Protein AF-A0A0B3AJZ5-F1 (afdb_monomer_lite)

pLDDT: mean 90.97, std 8.74, range [37.34, 98.81]

Structure (mmCIF, N/CA/C/O backbone):
data_AF-A0A0B3AJZ5-F1
#
_entry.id   AF-A0A0B3AJZ5-F1
#
loop_
_atom_site.group_PDB
_atom_site.id
_atom_site.type_symbol
_atom_site.label_atom_id
_atom_site.label_alt_id
_atom_site.label_comp_id
_atom_site.label_asym_id
_atom_site.label_entity_id
_atom_site.label_seq_id
_atom_site.pdbx_PDB_ins_code
_atom_site.Cartn_x
_atom_site.Cartn_y
_atom_site.Cartn_z
_atom_site.occupancy
_atom_site.B_iso_or_equiv
_atom_site.auth_seq_id
_atom_site.auth_comp_id
_atom_site.auth_asym_id
_atom_site.auth_atom_id
_atom_site.pdbx_PDB_model_num
ATOM 1 N N . MET A 1 1 ? -1.367 14.221 42.185 1.00 58.12 1 MET A N 1
ATOM 2 C CA . MET A 1 1 ? -2.216 14.299 40.977 1.00 58.12 1 MET A CA 1
ATOM 3 C C . MET A 1 1 ? -3.328 15.286 41.254 1.00 58.12 1 MET A C 1
ATOM 5 O O . MET A 1 1 ? -3.878 15.236 42.349 1.00 58.12 1 MET A O 1
ATOM 9 N N . ASP A 1 2 ? -3.607 16.204 40.330 1.00 80.56 2 ASP A N 1
ATOM 10 C CA . ASP A 1 2 ? -4.730 17.128 40.497 1.00 80.56 2 ASP A CA 1
ATOM 11 C C . ASP A 1 2 ? -6.086 16.399 40.371 1.00 80.56 2 ASP A C 1
ATOM 13 O O . ASP A 1 2 ? -6.173 15.244 39.937 1.00 80.56 2 ASP A O 1
ATOM 17 N N . ARG A 1 3 ? -7.156 17.079 40.793 1.00 77.81 3 ARG A N 1
ATOM 18 C CA . ARG A 1 3 ? -8.522 16.536 40.831 1.00 77.81 3 ARG A CA 1
ATOM 19 C C . ARG A 1 3 ? -9.069 16.193 39.437 1.00 77.81 3 ARG A C 1
ATOM 21 O O . ARG A 1 3 ? -9.861 15.261 39.324 1.00 77.81 3 ARG A O 1
ATOM 28 N N . THR A 1 4 ? -8.643 16.911 38.400 1.00 80.56 4 THR A N 1
ATOM 29 C CA . THR A 1 4 ? -9.061 16.708 37.004 1.00 80.56 4 THR A CA 1
ATOM 30 C C . THR A 1 4 ? -8.453 15.427 36.438 1.00 80.56 4 THR A C 1
ATOM 32 O O . THR A 1 4 ? -9.156 14.602 35.858 1.00 80.56 4 THR A O 1
ATOM 35 N N . THR A 1 5 ? -7.166 15.205 36.692 1.00 83.38 5 THR A N 1
ATOM 36 C CA . THR A 1 5 ? -6.412 14.019 36.275 1.00 83.38 5 THR A CA 1
ATOM 37 C C . THR A 1 5 ? -7.018 12.745 36.862 1.00 83.38 5 THR A C 1
ATOM 39 O O . THR A 1 5 ? -7.265 11.785 36.135 1.00 83.38 5 THR A O 1
ATOM 42 N N . LEU A 1 6 ? -7.329 12.752 38.163 1.00 83.94 6 LEU A N 1
ATOM 43 C CA . LEU A 1 6 ? -7.975 11.619 38.839 1.00 83.94 6 LEU A CA 1
ATOM 44 C C . LEU A 1 6 ? -9.352 11.295 38.248 1.00 83.94 6 LEU A C 1
ATOM 46 O O . LEU A 1 6 ? -9.753 10.134 38.183 1.00 83.94 6 LEU A O 1
ATOM 50 N N . LEU A 1 7 ? -10.087 12.313 37.802 1.00 81.25 7 LEU A N 1
ATOM 51 C CA . LEU A 1 7 ? -11.406 12.107 37.227 1.00 81.25 7 LEU A CA 1
ATOM 52 C C . LEU A 1 7 ? -11.349 11.582 35.788 1.00 81.25 7 LEU A C 1
ATOM 54 O O . LEU A 1 7 ? -12.118 10.691 35.438 1.00 81.25 7 LEU A O 1
ATOM 58 N N . ILE A 1 8 ? -10.415 12.077 34.977 1.00 87.31 8 ILE A N 1
ATOM 59 C CA . ILE A 1 8 ? -10.139 11.542 33.635 1.00 87.31 8 ILE A CA 1
ATOM 60 C C . ILE A 1 8 ? -9.726 10.070 33.735 1.00 87.31 8 ILE A C 1
ATOM 62 O O . ILE A 1 8 ? -10.253 9.232 33.007 1.00 87.31 8 ILE A O 1
ATOM 66 N N . GLN A 1 9 ? -8.864 9.729 34.698 1.00 88.12 9 GLN A N 1
ATOM 67 C CA . GLN A 1 9 ? -8.508 8.338 34.993 1.00 88.12 9 GLN A CA 1
ATOM 68 C C . GLN A 1 9 ? -9.718 7.506 35.430 1.00 88.12 9 GLN A C 1
ATOM 70 O O . GLN A 1 9 ? -9.833 6.346 35.038 1.00 88.12 9 GLN A O 1
ATOM 75 N N . SER A 1 10 ? -10.640 8.082 36.207 1.00 90.62 10 SER A N 1
ATOM 76 C CA . SER A 1 10 ? -11.884 7.409 36.596 1.00 90.62 10 SER A CA 1
ATOM 77 C C . SER A 1 10 ? -12.779 7.107 35.391 1.00 90.62 10 SER A C 1
ATOM 79 O O . SER A 1 10 ? -13.297 5.996 35.310 1.00 90.62 10 SER A O 1
ATOM 81 N N . ILE A 1 11 ? -12.934 8.046 34.450 1.00 91.50 11 ILE A N 1
ATOM 82 C CA . ILE A 1 11 ? -13.690 7.840 33.201 1.00 91.50 11 ILE A CA 1
ATOM 83 C C . ILE A 1 11 ? -13.029 6.735 32.364 1.00 91.50 11 ILE A C 1
ATOM 85 O O . ILE A 1 11 ? -13.684 5.759 32.001 1.00 91.50 11 ILE A O 1
ATOM 89 N N . ALA A 1 12 ? -1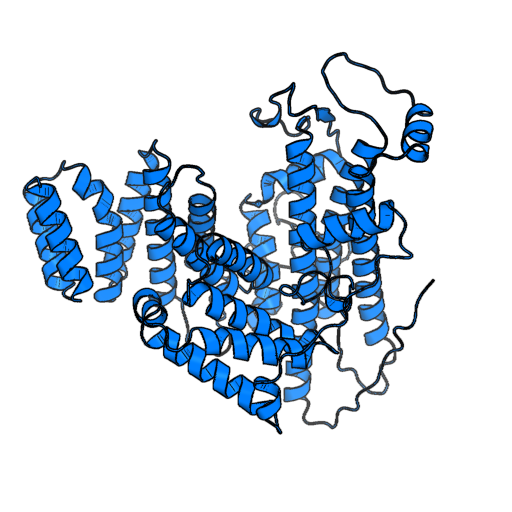1.715 6.830 32.140 1.00 89.31 12 ALA A N 1
ATOM 90 C CA . ALA A 1 12 ? -10.954 5.831 31.390 1.00 89.31 12 ALA A CA 1
ATOM 91 C C . ALA A 1 12 ? -11.025 4.429 32.027 1.00 89.31 12 ALA A C 1
ATOM 93 O O . ALA A 1 12 ? -11.149 3.426 31.327 1.00 89.31 12 ALA A O 1
ATOM 94 N N . SER A 1 13 ? -11.005 4.346 33.361 1.00 91.75 13 SER A N 1
ATOM 95 C CA . SER A 1 13 ? -11.118 3.073 34.085 1.00 91.75 13 SER A CA 1
ATOM 96 C C . SER A 1 13 ? -12.487 2.418 33.895 1.00 91.75 13 SER A C 1
ATOM 98 O O . SER A 1 13 ? -12.556 1.202 33.733 1.00 91.75 13 SER A O 1
ATOM 100 N N . LEU A 1 14 ? -13.570 3.206 33.872 1.00 93.06 14 LEU A N 1
ATOM 101 C CA . LEU A 1 14 ? -14.917 2.697 33.588 1.00 93.06 14 LEU A CA 1
ATOM 102 C C . LEU A 1 14 ? -15.024 2.165 32.155 1.00 93.06 14 LEU A C 1
ATOM 104 O O . LEU A 1 14 ? -15.589 1.094 31.951 1.00 93.06 14 LEU A O 1
ATOM 108 N N . ILE A 1 15 ? -14.435 2.866 31.180 1.00 90.69 15 ILE A N 1
ATOM 109 C CA . ILE A 1 15 ? -14.367 2.412 29.780 1.00 90.69 15 ILE A CA 1
ATOM 110 C C . ILE A 1 15 ? -13.620 1.079 29.693 1.00 90.69 15 ILE A C 1
ATOM 112 O O . ILE A 1 15 ? -14.145 0.119 29.135 1.00 90.69 15 ILE A O 1
ATOM 116 N N . LYS A 1 16 ? -12.440 0.980 30.319 1.00 88.06 16 LYS A N 1
ATOM 117 C CA . LYS A 1 16 ? -11.646 -0.258 30.348 1.00 88.06 16 LYS A CA 1
ATOM 118 C C . LYS A 1 16 ? -12.386 -1.421 31.021 1.00 88.06 16 LYS A C 1
ATOM 120 O O . LYS A 1 16 ? -12.197 -2.570 30.637 1.00 88.06 16 LYS A O 1
ATOM 125 N N . ALA A 1 17 ? -13.236 -1.131 32.005 1.00 90.38 17 ALA A N 1
ATOM 126 C CA . ALA A 1 17 ? -14.089 -2.118 32.665 1.00 90.38 17 ALA A CA 1
ATOM 127 C C . ALA A 1 17 ? -15.357 -2.484 31.863 1.00 90.38 17 ALA A C 1
ATOM 129 O O . ALA A 1 17 ? -16.121 -3.343 32.301 1.00 90.38 17 ALA A O 1
ATOM 130 N N . GLY A 1 18 ? -15.607 -1.842 30.717 1.00 91.00 18 GLY A N 1
ATOM 131 C CA . GLY A 1 18 ? -16.813 -2.038 29.909 1.00 91.00 18 GLY A CA 1
ATOM 132 C C . GLY A 1 18 ? -18.071 -1.363 30.472 1.00 91.00 18 GLY A C 1
ATOM 133 O O . GLY A 1 18 ? -19.177 -1.617 29.993 1.00 91.00 18 GLY A O 1
ATOM 134 N N . ASP A 1 19 ? -17.939 -0.490 31.475 1.00 95.25 19 ASP A N 1
ATOM 135 C CA . ASP A 1 19 ? -19.056 0.235 32.089 1.00 95.25 19 ASP A CA 1
ATOM 136 C C . ASP A 1 19 ? -19.314 1.577 31.384 1.00 95.25 19 ASP A C 1
ATOM 138 O O . ASP A 1 19 ? -19.168 2.680 31.927 1.00 95.25 19 ASP A O 1
ATOM 142 N N . PHE A 1 20 ? -19.699 1.477 30.113 1.00 95.94 20 PHE A N 1
ATOM 143 C CA . PHE A 1 20 ? -19.867 2.630 29.229 1.00 95.94 20 PHE A CA 1
ATOM 144 C C . PHE A 1 20 ? -21.009 3.563 29.662 1.00 95.94 20 PHE A C 1
ATOM 146 O O . PHE A 1 20 ? -20.922 4.777 29.475 1.00 95.94 20 PHE A O 1
ATOM 153 N N . LYS A 1 21 ? -22.072 3.027 30.283 1.00 95.31 21 LYS A N 1
ATOM 154 C CA . LYS A 1 21 ? -23.214 3.832 30.755 1.00 95.31 21 LYS A CA 1
ATOM 155 C C . LYS A 1 21 ? -22.814 4.747 31.907 1.00 95.31 21 LYS A C 1
ATOM 157 O O . LYS A 1 21 ? -23.133 5.938 31.875 1.00 95.31 21 LYS A O 1
ATOM 162 N N . ASN A 1 22 ? -22.117 4.212 32.912 1.00 94.75 22 ASN A N 1
ATOM 163 C CA . ASN A 1 22 ? -21.658 5.031 34.030 1.00 94.75 22 ASN A CA 1
ATOM 164 C C . ASN A 1 22 ? -20.534 5.973 33.603 1.00 94.75 22 ASN A C 1
ATOM 166 O O . ASN A 1 22 ? -20.507 7.110 34.072 1.00 94.75 22 ASN A O 1
ATOM 170 N N . SER A 1 23 ? -19.673 5.556 32.669 1.00 94.44 23 SER A N 1
ATOM 171 C CA . SER A 1 23 ? -18.669 6.441 32.074 1.00 94.44 23 SER A CA 1
ATOM 172 C C . SER A 1 23 ? -19.311 7.672 31.418 1.00 94.44 23 SER A C 1
ATOM 174 O O . SER A 1 23 ? -18.975 8.806 31.764 1.00 94.44 23 SER A O 1
ATOM 176 N N . LEU A 1 24 ? -20.331 7.471 30.573 1.00 94.44 24 LEU A N 1
ATOM 177 C CA . LEU A 1 24 ? -21.049 8.565 29.911 1.00 94.44 24 LEU A CA 1
ATOM 178 C C . LEU A 1 24 ? -21.749 9.494 30.909 1.00 94.44 24 LEU A C 1
ATOM 180 O O . LEU A 1 24 ? -21.681 10.718 30.783 1.00 94.44 24 LEU A O 1
ATOM 184 N N . LYS A 1 25 ? -22.397 8.921 31.932 1.00 94.19 25 LYS A N 1
ATOM 185 C CA . LYS A 1 25 ? -23.009 9.702 33.014 1.00 94.19 25 LYS A CA 1
ATOM 186 C C . LYS A 1 25 ? -21.962 10.568 33.717 1.00 94.19 25 LYS A C 1
ATOM 188 O O . LYS A 1 25 ? -22.193 11.755 33.941 1.00 94.19 25 LYS A O 1
ATOM 193 N N . ARG A 1 26 ? -20.798 9.990 34.024 1.00 92.25 26 ARG A N 1
ATOM 194 C CA . ARG A 1 26 ? -19.708 10.675 34.720 1.00 92.25 26 ARG A CA 1
ATOM 195 C C . ARG A 1 26 ? -19.107 11.807 33.891 1.00 92.25 26 ARG A C 1
ATOM 197 O O . ARG A 1 26 ? -18.805 12.860 34.448 1.00 92.25 26 ARG A O 1
ATOM 204 N N . MET A 1 27 ? -18.983 11.615 32.579 1.00 93.31 27 MET A N 1
ATOM 205 C CA . MET A 1 27 ? -18.588 12.674 31.648 1.00 93.31 27 MET A CA 1
ATOM 206 C C . MET A 1 27 ? -19.567 13.852 31.686 1.00 93.31 27 MET A C 1
ATOM 208 O O . MET A 1 27 ? -19.140 14.993 31.843 1.00 93.31 27 MET A O 1
ATOM 212 N N . GLY A 1 28 ? -20.876 13.579 31.624 1.00 90.50 28 GLY A N 1
ATOM 213 C CA . GLY A 1 28 ? -21.908 14.618 31.698 1.00 90.50 28 GLY A CA 1
ATOM 214 C C . GLY A 1 28 ? -21.883 15.402 33.016 1.00 90.50 28 GLY A C 1
ATOM 215 O O . GLY A 1 28 ? -21.915 16.631 33.001 1.00 90.50 28 GLY A O 1
ATOM 216 N N . GLU A 1 29 ? -21.759 14.707 34.153 1.00 90.62 29 GLU A N 1
ATOM 217 C CA . GLU A 1 29 ? -21.602 15.338 35.475 1.00 90.62 29 GLU A CA 1
ATOM 218 C C . GLU A 1 29 ? -20.356 16.230 35.541 1.00 90.62 29 GLU A C 1
ATOM 220 O O . GLU A 1 29 ? -20.377 17.299 36.154 1.00 90.62 29 GLU A O 1
ATOM 225 N N . PHE A 1 30 ? -19.251 15.804 34.927 1.00 88.50 30 PHE A N 1
ATOM 226 C CA . PHE A 1 30 ? -18.025 16.587 34.938 1.00 88.50 30 PHE A CA 1
ATOM 227 C C . PHE A 1 30 ? -18.132 17.851 34.092 1.00 88.50 30 PHE A C 1
ATOM 229 O O . PHE A 1 30 ? -17.757 18.928 34.557 1.00 88.50 30 PHE A O 1
ATOM 236 N N . GLU A 1 31 ? -18.658 17.715 32.878 1.00 89.25 31 GLU A N 1
ATOM 237 C CA . GLU A 1 31 ? -18.786 18.807 31.919 1.00 89.25 31 GLU A CA 1
ATOM 238 C C . GLU A 1 31 ? -19.713 19.912 32.429 1.00 89.25 31 GLU A C 1
ATOM 240 O O . GLU A 1 31 ? -19.399 21.089 32.274 1.00 89.25 31 GLU A O 1
ATOM 245 N N . GLN A 1 32 ? -20.799 19.552 33.123 1.00 88.31 32 GLN A N 1
ATOM 246 C CA . GLN A 1 32 ? -21.683 20.525 33.774 1.00 88.31 32 GLN A CA 1
ATOM 247 C C . GLN A 1 32 ? -20.964 21.361 34.839 1.00 88.31 32 GLN A C 1
ATOM 249 O O . GLN A 1 32 ? -21.239 22.549 34.981 1.00 88.31 32 GLN A O 1
ATOM 254 N N . ASN A 1 33 ? -20.043 20.748 35.584 1.00 86.62 33 ASN A N 1
ATOM 255 C CA . ASN A 1 33 ? -19.319 21.417 36.662 1.00 86.62 33 ASN A CA 1
ATOM 256 C C . ASN A 1 33 ? -18.058 22.151 36.173 1.00 86.62 33 ASN A C 1
ATOM 258 O O . ASN A 1 33 ? -17.571 23.038 36.870 1.00 86.62 33 ASN A O 1
ATOM 262 N N . ASN A 1 34 ? -17.506 21.775 35.012 1.00 85.44 34 ASN A N 1
ATOM 263 C CA . ASN A 1 34 ? -16.215 22.263 34.514 1.00 85.44 34 ASN A CA 1
ATOM 264 C C . ASN A 1 34 ? -16.225 22.434 32.977 1.00 85.44 34 ASN A C 1
ATOM 266 O O . ASN A 1 34 ? -15.434 21.793 32.277 1.00 85.44 34 ASN A O 1
ATOM 270 N N . PRO A 1 35 ? -17.095 23.295 32.418 1.00 79.62 35 PRO A N 1
ATOM 271 C CA . PRO A 1 35 ? -17.320 23.376 30.972 1.00 79.62 35 PRO A CA 1
ATOM 272 C C . PRO A 1 35 ? -16.101 23.855 30.173 1.00 79.62 35 PRO A C 1
ATOM 274 O O . PRO A 1 35 ? -16.052 23.649 28.963 1.00 79.62 35 PRO A O 1
ATOM 277 N N . ASP A 1 36 ? -15.106 24.468 30.823 1.00 83.50 36 ASP A N 1
ATOM 278 C CA . ASP A 1 36 ? -13.903 25.017 30.187 1.00 83.50 36 ASP A CA 1
ATOM 279 C C . ASP A 1 36 ? -12.606 24.272 30.501 1.00 83.50 36 ASP A C 1
ATOM 281 O O . ASP A 1 36 ? -11.524 24.714 30.105 1.00 83.50 36 ASP A O 1
ATOM 285 N N . GLU A 1 37 ? -12.705 23.104 31.137 1.00 87.75 37 GLU A N 1
ATOM 286 C CA . GLU A 1 37 ? -11.531 22.326 31.510 1.00 87.75 37 GLU A CA 1
ATOM 287 C C . GLU A 1 37 ? -10.792 21.785 30.277 1.00 87.75 37 GLU A C 1
ATOM 289 O O . GLU A 1 37 ? -11.284 20.922 29.541 1.00 87.75 37 GLU A O 1
ATOM 294 N N . ARG A 1 38 ? -9.577 22.296 30.051 1.00 85.88 38 ARG A N 1
ATOM 295 C CA . ARG A 1 38 ? -8.808 22.050 28.821 1.00 85.88 38 ARG A CA 1
ATOM 296 C C . ARG A 1 38 ? -8.415 20.588 28.667 1.00 85.88 38 ARG A C 1
ATOM 298 O O . ARG A 1 38 ? -8.535 20.045 27.571 1.00 85.88 38 ARG A O 1
ATOM 305 N N . LEU A 1 39 ? -7.976 19.956 29.756 1.00 85.31 39 LEU A N 1
ATOM 306 C CA . LEU A 1 39 ? -7.521 18.568 29.723 1.00 85.31 39 LEU A CA 1
ATOM 307 C C . LEU A 1 39 ? -8.676 17.614 29.391 1.00 85.31 39 LEU A C 1
ATOM 309 O O . LEU A 1 39 ? -8.515 16.688 28.604 1.00 85.31 39 LEU A O 1
ATOM 313 N N . TYR A 1 40 ? -9.870 17.878 29.921 1.00 87.38 40 TYR A N 1
ATOM 314 C CA . TYR A 1 40 ? -11.059 17.100 29.581 1.00 87.38 40 TYR A CA 1
ATOM 315 C C . TYR A 1 40 ? -11.503 17.319 28.137 1.00 87.38 40 TYR A C 1
ATOM 317 O O . TYR A 1 40 ? -11.752 16.339 27.442 1.00 87.38 40 TYR A O 1
ATOM 325 N N . LYS A 1 41 ? -11.546 18.570 27.651 1.00 86.88 41 LYS A N 1
ATOM 326 C CA . LYS A 1 41 ? -11.869 18.856 26.239 1.00 86.88 41 LYS A CA 1
ATOM 327 C C . LYS A 1 41 ? -10.936 18.123 25.273 1.00 86.88 41 LYS A C 1
ATOM 329 O O . LYS A 1 41 ? -11.387 17.723 24.207 1.00 86.88 41 LYS A O 1
ATOM 334 N N . PHE A 1 42 ? -9.675 17.929 25.660 1.00 87.88 42 PHE A N 1
ATOM 335 C CA . PHE A 1 42 ? -8.700 17.170 24.883 1.00 87.88 42 PHE A CA 1
ATOM 336 C C . PHE A 1 42 ? -9.029 15.667 24.805 1.00 87.88 42 PHE A C 1
ATOM 338 O O . PHE A 1 42 ? -9.048 15.132 23.705 1.00 87.88 42 PHE A O 1
ATOM 345 N N . TYR A 1 43 ? -9.350 14.996 25.921 1.00 90.69 43 TYR A N 1
ATOM 346 C CA . TYR A 1 43 ? -9.650 13.547 25.933 1.00 90.69 43 TYR A CA 1
ATOM 347 C C . TYR A 1 43 ? -11.103 13.185 25.590 1.00 90.69 43 TYR A C 1
ATOM 349 O O . TYR A 1 43 ? -11.398 12.042 25.236 1.00 90.69 43 TYR A O 1
ATOM 357 N N . LYS A 1 44 ? -12.027 14.147 25.692 1.00 93.12 44 LYS A N 1
ATOM 358 C CA . LYS A 1 44 ? -13.462 13.955 25.442 1.00 93.12 44 LYS A CA 1
ATOM 359 C C . LYS A 1 44 ? -13.767 13.242 24.114 1.00 93.12 44 LYS A C 1
ATOM 361 O O . LYS A 1 44 ? -14.619 12.356 24.150 1.00 93.12 44 LYS A O 1
ATOM 366 N N . PRO A 1 45 ? -13.127 13.570 22.971 1.00 95.81 45 PRO A N 1
ATOM 367 C CA . PRO A 1 45 ? -13.435 12.908 21.709 1.00 95.81 45 PRO A CA 1
ATOM 368 C C . PRO A 1 45 ? -13.175 11.400 21.747 1.00 95.81 45 PRO A C 1
ATOM 370 O O . PRO A 1 45 ? -14.059 10.631 21.382 1.00 95.81 45 PRO A O 1
ATOM 373 N N . GLY A 1 46 ? -12.013 10.977 22.261 1.00 94.62 46 GLY A N 1
ATOM 374 C CA . GLY A 1 46 ? -11.674 9.559 22.405 1.00 94.62 46 GLY A CA 1
ATOM 375 C C . GLY A 1 46 ? -12.651 8.824 23.320 1.00 94.62 46 GLY A C 1
ATOM 376 O O . GLY A 1 46 ? -13.183 7.786 22.944 1.00 94.62 46 GLY A O 1
ATOM 377 N N . PHE A 1 47 ? -12.992 9.415 24.471 1.00 95.81 47 PHE A N 1
ATOM 378 C CA . PHE A 1 47 ? -13.968 8.813 25.384 1.00 95.81 47 PHE A CA 1
ATOM 379 C C . PHE A 1 47 ? -15.353 8.647 24.763 1.00 95.81 47 PHE A C 1
ATOM 381 O O . PHE A 1 47 ? -15.980 7.608 24.953 1.00 95.81 47 PHE A O 1
ATOM 388 N N . LEU A 1 48 ? -15.844 9.649 24.027 1.00 97.19 48 LEU A N 1
ATOM 389 C CA . LEU A 1 48 ? -17.128 9.539 23.336 1.00 97.19 48 LEU A CA 1
ATOM 390 C C . LEU A 1 48 ? -17.100 8.414 22.300 1.00 97.19 48 LEU A C 1
ATOM 392 O O . LEU A 1 48 ? -18.051 7.642 22.238 1.00 97.19 48 LEU A O 1
ATOM 396 N N . ILE A 1 49 ? -16.018 8.281 21.535 1.00 97.12 49 ILE A N 1
ATOM 397 C CA . ILE A 1 49 ? -15.881 7.221 20.531 1.00 97.12 49 ILE A CA 1
ATOM 398 C C . ILE A 1 49 ? -15.888 5.842 21.201 1.00 97.12 49 ILE A C 1
ATOM 400 O O . ILE A 1 49 ? -16.759 5.033 20.884 1.00 97.12 49 ILE A O 1
ATOM 404 N N . ASP A 1 50 ? -15.040 5.617 22.210 1.00 95.06 50 ASP A N 1
ATOM 405 C CA . ASP A 1 50 ? -14.963 4.336 22.929 1.00 95.06 50 ASP A CA 1
ATOM 406 C C . ASP A 1 50 ? -16.309 3.952 23.577 1.00 95.06 50 ASP A C 1
ATOM 408 O O . ASP A 1 50 ? -16.770 2.809 23.497 1.00 95.06 50 ASP A O 1
ATOM 412 N N . ILE A 1 51 ? -16.987 4.922 24.203 1.00 96.38 51 ILE A N 1
ATOM 413 C CA . ILE A 1 51 ? -18.323 4.732 24.787 1.00 96.38 51 ILE A CA 1
ATOM 414 C C . ILE A 1 51 ? -19.358 4.449 23.699 1.00 96.38 51 ILE A C 1
ATOM 416 O O . ILE A 1 51 ? -20.233 3.603 23.884 1.00 96.38 51 ILE A O 1
ATOM 420 N N . GLY A 1 52 ? -19.289 5.170 22.582 1.00 96.88 52 GLY A N 1
ATOM 421 C CA . GLY A 1 52 ? -20.186 5.017 21.448 1.00 96.88 52 GLY A CA 1
ATOM 422 C C . GLY A 1 52 ? -20.112 3.614 20.859 1.00 96.88 52 GLY A C 1
ATOM 423 O O . GLY A 1 52 ? -21.157 2.993 20.668 1.00 96.88 52 GLY A O 1
ATOM 424 N N . VAL A 1 53 ? -18.905 3.074 20.683 1.00 93.94 53 VAL A N 1
ATOM 425 C CA . VAL A 1 53 ? -18.671 1.677 20.285 1.00 93.94 53 VAL A CA 1
ATOM 426 C C . VAL A 1 53 ? -19.262 0.713 21.305 1.00 93.94 53 VAL A C 1
ATOM 428 O O . VAL A 1 53 ? -20.080 -0.142 20.957 1.00 93.94 53 VAL A O 1
ATOM 431 N N . GLY A 1 54 ? -18.906 0.881 22.581 1.00 93.19 54 GLY A N 1
ATOM 432 C CA . GLY A 1 54 ? -19.360 0.008 23.661 1.00 93.19 54 GLY A CA 1
ATOM 433 C C . GLY A 1 54 ? -20.883 -0.035 23.825 1.00 93.19 54 GLY A C 1
ATOM 434 O O . GLY A 1 54 ? -21.458 -1.081 24.133 1.00 93.19 54 GLY A O 1
ATOM 435 N N . LEU A 1 55 ? -21.559 1.088 23.568 1.00 96.19 55 LEU A N 1
ATOM 436 C CA . LEU A 1 55 ? -23.019 1.209 23.589 1.00 96.19 55 LEU A CA 1
ATOM 437 C C . LEU A 1 55 ? -23.682 0.955 22.228 1.00 96.19 55 LEU A C 1
ATOM 439 O O . LEU A 1 55 ? -24.911 1.008 22.155 1.00 96.19 55 LEU A O 1
ATOM 443 N N . LYS A 1 56 ? -22.906 0.692 21.168 1.00 95.69 56 LYS A N 1
ATOM 444 C CA . LYS A 1 56 ? -23.375 0.575 19.775 1.00 95.69 56 LYS A CA 1
ATOM 445 C C . LYS A 1 56 ? -24.227 1.771 19.330 1.00 95.69 56 LYS A C 1
ATOM 447 O O . LYS A 1 56 ? -25.282 1.613 18.719 1.00 95.69 56 LYS A O 1
ATOM 452 N N . SER A 1 57 ? -23.791 2.976 19.685 1.00 97.25 57 SER A N 1
ATOM 453 C CA . SER A 1 57 ? -24.512 4.223 19.447 1.00 97.25 57 SER A CA 1
ATOM 454 C C . SER A 1 57 ? -23.816 5.074 18.391 1.00 97.25 57 SER A C 1
ATOM 456 O O . SER A 1 57 ? -22.883 5.818 18.694 1.00 97.25 57 SER A O 1
ATOM 458 N N . GLU A 1 58 ? -24.339 5.029 17.164 1.00 97.31 58 GLU A N 1
ATOM 459 C CA . GLU A 1 58 ? -23.876 5.856 16.040 1.00 97.31 58 GLU A CA 1
ATOM 460 C C . GLU A 1 58 ? -23.842 7.349 16.398 1.00 97.31 58 GLU A C 1
ATOM 462 O O . GLU A 1 58 ? -22.899 8.061 16.058 1.00 97.31 58 GLU A O 1
ATOM 467 N N . LYS A 1 59 ? -24.852 7.824 17.139 1.00 97.75 59 LYS A N 1
ATOM 468 C CA . LYS A 1 59 ? -24.941 9.222 17.570 1.00 97.75 59 LYS A CA 1
ATOM 469 C C . LYS A 1 59 ? -23.753 9.626 18.446 1.00 97.75 59 LYS A C 1
ATOM 471 O O . LYS A 1 59 ? -23.162 10.668 18.203 1.00 97.75 59 LYS A O 1
ATOM 476 N N . ILE A 1 60 ? -23.400 8.809 19.441 1.00 97.81 60 ILE A N 1
ATOM 477 C CA . ILE A 1 60 ? -22.317 9.145 20.378 1.00 97.81 60 ILE A CA 1
ATOM 478 C C . ILE A 1 60 ? -20.964 9.133 19.651 1.00 97.81 60 ILE A C 1
ATOM 480 O O . ILE A 1 60 ? -20.140 10.013 19.892 1.00 97.81 60 ILE A O 1
ATOM 484 N N . ILE A 1 61 ? -20.757 8.195 18.719 1.00 98.12 61 ILE A N 1
ATOM 485 C CA . ILE A 1 61 ? -19.545 8.167 17.887 1.00 98.12 61 ILE A CA 1
ATOM 486 C C . ILE A 1 61 ? -19.450 9.453 17.051 1.00 98.12 61 ILE A C 1
ATOM 488 O O . ILE A 1 61 ? -18.412 10.113 17.055 1.00 98.12 61 ILE A O 1
ATOM 492 N N . LYS A 1 62 ? -20.548 9.864 16.398 1.00 98.19 62 LYS A N 1
ATOM 493 C CA . LYS A 1 62 ? -20.615 11.127 15.643 1.00 98.19 62 LYS A CA 1
ATOM 494 C C . LYS A 1 62 ? -20.348 12.351 16.520 1.00 98.19 62 LYS A C 1
ATOM 496 O O . LYS A 1 62 ? -19.584 13.219 16.108 1.00 98.19 62 LYS A O 1
ATOM 501 N N . ASP A 1 63 ? -20.902 12.396 17.732 1.00 97.62 63 ASP A N 1
ATOM 502 C CA . ASP A 1 63 ? -20.635 13.471 18.696 1.00 97.62 63 ASP A CA 1
ATOM 503 C C . ASP A 1 63 ? -19.133 13.539 19.052 1.00 97.62 63 ASP A C 1
ATOM 505 O O . ASP A 1 63 ? -18.559 14.627 19.151 1.00 97.62 63 ASP A O 1
ATOM 509 N N . GLY A 1 64 ? -18.475 12.381 19.194 1.00 97.62 64 GLY A N 1
ATOM 510 C CA . GLY A 1 64 ? -17.029 12.272 19.397 1.00 97.62 64 GLY A CA 1
ATOM 511 C C . GLY A 1 64 ? -16.209 12.770 18.205 1.00 97.62 64 GLY A C 1
ATOM 512 O O . GLY A 1 64 ? -15.288 13.564 18.392 1.00 97.62 64 GLY A O 1
ATOM 513 N N . ILE A 1 65 ? -16.580 12.382 16.981 1.00 98.25 65 ILE A N 1
ATOM 514 C CA . ILE A 1 65 ? -15.942 12.856 15.740 1.00 98.25 65 ILE A CA 1
ATOM 515 C C . ILE A 1 65 ? -16.049 14.377 15.630 1.00 98.25 65 ILE A C 1
ATOM 517 O O . ILE A 1 65 ? -15.033 15.048 15.473 1.00 98.25 65 ILE A O 1
ATOM 521 N N . THR A 1 66 ? -17.248 14.944 15.794 1.00 97.75 66 THR A N 1
ATOM 522 C CA . THR A 1 66 ? -17.446 16.400 15.745 1.00 97.75 66 THR A CA 1
ATOM 523 C C . THR A 1 66 ? -16.612 17.118 16.808 1.00 97.75 66 THR A C 1
ATOM 525 O O . THR A 1 66 ? -16.015 18.159 16.534 1.00 97.75 66 THR A O 1
ATOM 528 N N . ALA A 1 67 ? -16.516 16.560 18.019 1.00 95.56 67 ALA A N 1
ATOM 529 C CA . ALA A 1 67 ? -15.661 17.120 19.061 1.00 95.56 67 ALA A CA 1
ATOM 530 C C . ALA A 1 67 ? -14.170 17.088 18.675 1.00 95.56 67 ALA A C 1
ATOM 532 O O . ALA A 1 67 ? -13.463 18.065 18.931 1.00 95.56 67 ALA A O 1
ATOM 533 N N . ALA A 1 68 ? -13.694 16.007 18.046 1.00 96.81 68 ALA A N 1
ATOM 534 C CA . ALA A 1 68 ? -12.316 15.908 17.567 1.00 96.81 68 ALA A CA 1
ATOM 535 C C . ALA A 1 68 ? -12.025 16.876 16.411 1.00 96.81 68 ALA A C 1
ATOM 537 O O . ALA A 1 68 ? -10.980 17.522 16.432 1.00 96.81 68 ALA A O 1
ATOM 538 N N . GLU A 1 69 ? -12.935 17.032 15.443 1.00 96.44 69 GLU A N 1
ATOM 539 C CA . GLU A 1 69 ? -12.784 17.982 14.326 1.00 96.44 69 GLU A CA 1
ATOM 540 C C . GLU A 1 69 ? -12.641 19.421 14.845 1.00 96.44 69 GLU A C 1
ATOM 542 O O . GLU A 1 69 ? -11.677 20.113 14.516 1.00 96.44 69 GLU A O 1
ATOM 547 N N . LEU A 1 70 ? -13.525 19.837 15.760 1.00 94.00 70 LEU A N 1
ATOM 548 C CA . LEU A 1 70 ? -13.475 21.165 16.386 1.00 94.00 70 LEU A CA 1
ATOM 549 C C . LEU A 1 70 ? -12.215 21.391 17.233 1.00 94.00 70 LEU A C 1
ATOM 551 O O . LEU A 1 70 ? -11.734 22.523 17.356 1.00 94.00 70 LEU A O 1
ATOM 555 N N . ALA A 1 71 ? -11.704 20.341 17.880 1.00 93.56 71 ALA A N 1
ATOM 556 C CA . ALA A 1 71 ? -10.457 20.414 18.634 1.00 93.56 71 ALA A CA 1
ATOM 557 C C . ALA A 1 71 ? -9.246 20.519 17.696 1.00 93.56 71 ALA A C 1
ATOM 559 O O . ALA A 1 71 ? -8.318 21.281 17.978 1.00 93.56 71 ALA A O 1
ATOM 560 N N . LEU A 1 72 ? -9.276 19.803 16.571 1.00 94.12 72 LEU A N 1
ATOM 561 C CA . LEU A 1 72 ? -8.189 19.745 15.601 1.00 94.12 72 LEU A CA 1
ATOM 562 C C . LEU A 1 72 ? -7.979 21.093 14.907 1.00 94.12 72 LEU A C 1
ATOM 564 O O . LEU A 1 72 ? -6.838 21.521 14.772 1.00 94.12 72 LEU A O 1
ATOM 568 N N . GLU A 1 73 ? -9.053 21.810 14.564 1.00 92.69 73 GLU A N 1
ATOM 569 C CA . GLU A 1 73 ? -8.977 23.172 14.002 1.00 92.69 73 GLU A CA 1
ATOM 570 C C . GLU A 1 73 ? -8.195 24.154 14.890 1.00 92.69 73 GLU A C 1
ATOM 572 O O . GLU A 1 73 ? -7.630 25.138 14.412 1.00 92.69 73 GLU A O 1
ATOM 577 N N . LYS A 1 74 ? -8.162 23.898 16.202 1.00 90.25 74 LYS A N 1
ATOM 578 C CA . LYS A 1 74 ? -7.496 24.746 17.199 1.00 90.25 74 LYS A CA 1
ATOM 579 C C . LYS A 1 74 ? -6.118 24.218 17.598 1.00 90.25 74 LYS A C 1
ATOM 581 O O . LYS A 1 74 ? -5.379 24.924 18.290 1.00 90.25 74 LYS A O 1
ATOM 586 N N . ALA A 1 75 ? -5.778 22.991 17.208 1.00 88.94 75 ALA A N 1
ATOM 587 C CA . ALA A 1 75 ? -4.552 22.324 17.608 1.00 88.94 75 ALA A CA 1
ATOM 588 C C . ALA A 1 75 ? -3.351 22.870 16.826 1.00 88.94 75 ALA A C 1
ATOM 590 O O . ALA A 1 75 ? -3.322 22.846 15.598 1.00 88.94 75 ALA A O 1
ATOM 591 N N . LYS A 1 76 ? -2.338 23.342 17.559 1.00 86.56 76 LYS A N 1
ATOM 592 C CA . LYS A 1 76 ? -1.058 23.808 16.995 1.00 86.56 76 LYS A CA 1
ATOM 593 C C . LYS A 1 76 ? 0.102 22.848 17.249 1.00 86.56 76 LYS A C 1
ATOM 595 O O . LYS A 1 76 ? 1.120 22.940 16.581 1.00 86.56 76 LYS A O 1
ATOM 600 N N . ASP A 1 77 ? -0.045 21.993 18.253 1.00 86.75 77 ASP A N 1
ATOM 601 C CA . ASP A 1 77 ? 0.972 21.043 18.686 1.00 86.75 77 ASP A CA 1
ATOM 602 C C . ASP A 1 77 ? 0.831 19.728 17.909 1.00 86.75 77 ASP A C 1
ATOM 604 O O . ASP A 1 77 ? -0.281 19.210 17.773 1.00 86.75 77 ASP A O 1
ATOM 608 N N . GLY A 1 78 ? 1.949 19.193 17.413 1.00 84.12 78 GLY A N 1
ATOM 609 C CA . GLY A 1 78 ? 1.962 17.977 16.600 1.00 84.12 78 GLY A CA 1
ATOM 610 C C . GLY A 1 78 ? 1.427 16.750 17.342 1.00 84.12 78 GLY A C 1
ATOM 611 O O . GLY A 1 78 ? 0.648 15.988 16.775 1.00 84.12 78 GLY A O 1
ATOM 612 N N . LYS A 1 79 ? 1.737 16.582 18.635 1.00 86.38 79 LYS A N 1
ATOM 613 C CA . LYS A 1 79 ? 1.242 15.446 19.437 1.00 86.38 79 LYS A CA 1
ATOM 614 C C . LYS A 1 79 ? -0.265 15.513 19.610 1.00 86.38 79 LYS A C 1
ATOM 616 O O . LYS A 1 79 ? -0.958 14.506 19.471 1.00 86.38 79 LYS A O 1
ATOM 621 N N . VAL A 1 80 ? -0.779 16.712 19.880 1.00 89.06 80 VAL A N 1
ATOM 622 C CA . VAL A 1 80 ? -2.222 16.965 19.963 1.00 89.06 80 VAL A CA 1
ATOM 623 C C . VAL A 1 80 ? -2.891 16.657 18.623 1.00 89.06 80 VAL A C 1
ATOM 625 O O . VAL A 1 80 ? -3.919 15.985 18.604 1.00 89.06 80 VAL A O 1
ATOM 628 N N . GLN A 1 81 ? -2.308 17.095 17.504 1.00 91.00 81 GLN A N 1
ATOM 629 C CA . GLN A 1 81 ? -2.830 16.797 16.167 1.00 91.00 81 GLN A CA 1
ATOM 630 C C . GLN A 1 81 ? -2.823 15.293 15.866 1.00 91.00 81 GLN A C 1
ATOM 632 O O . GLN A 1 81 ? -3.838 14.772 15.406 1.00 91.00 81 GLN A O 1
ATOM 637 N N . ALA A 1 82 ? -1.734 14.586 16.179 1.00 91.44 82 ALA A N 1
ATOM 638 C CA . ALA A 1 82 ? -1.624 13.141 15.990 1.00 91.44 82 ALA A CA 1
ATOM 639 C C . ALA A 1 82 ? -2.679 12.379 16.804 1.00 91.44 82 ALA A C 1
ATOM 641 O O . ALA A 1 82 ? -3.373 11.525 16.257 1.00 91.44 82 ALA A O 1
ATOM 642 N N . TYR A 1 83 ? -2.869 12.734 18.080 1.00 91.12 83 TYR A N 1
ATOM 643 C CA . TYR A 1 83 ? -3.909 12.141 18.924 1.00 91.12 83 TYR A CA 1
ATOM 644 C C . TYR A 1 83 ? -5.325 12.418 18.397 1.00 91.12 83 TYR A C 1
ATOM 646 O O . TYR A 1 83 ? -6.164 11.523 18.353 1.00 91.12 83 TYR A O 1
ATOM 654 N N . LEU A 1 84 ? -5.614 13.644 17.957 1.00 94.56 84 LEU A N 1
ATOM 655 C CA . LEU A 1 84 ? -6.937 13.974 17.422 1.00 94.56 84 LEU A CA 1
ATOM 656 C C . LEU A 1 84 ? -7.202 13.270 16.088 1.00 94.56 84 LEU A C 1
ATOM 658 O O . LEU A 1 84 ? -8.311 12.792 15.858 1.00 94.56 84 LEU A O 1
ATOM 662 N N . HIS A 1 85 ? -6.190 13.145 15.231 1.00 96.06 85 HIS A N 1
ATOM 663 C CA . HIS A 1 85 ? -6.270 12.328 14.026 1.00 96.06 85 HIS A CA 1
ATOM 664 C C . HIS A 1 85 ? -6.456 10.841 14.340 1.00 96.06 85 HIS A C 1
ATOM 666 O O . HIS A 1 85 ? -7.282 10.202 13.694 1.00 96.06 85 HIS A O 1
ATOM 672 N N . TYR A 1 86 ? -5.780 10.314 15.361 1.00 94.50 86 TYR A N 1
ATOM 673 C CA . TYR A 1 86 ? -6.015 8.967 15.880 1.00 94.50 86 TYR A CA 1
ATOM 674 C C . TYR A 1 86 ? -7.476 8.774 16.318 1.00 94.50 86 TYR A C 1
ATOM 676 O O . TYR A 1 86 ? -8.129 7.829 15.881 1.00 94.50 86 TYR A O 1
ATOM 684 N N . CYS A 1 87 ? -8.030 9.701 17.108 1.00 95.25 87 CYS A N 1
ATOM 685 C CA . CYS A 1 87 ? -9.437 9.651 17.506 1.00 95.25 87 CYS A CA 1
ATOM 686 C C . CYS A 1 87 ? -10.370 9.677 16.293 1.00 95.25 87 CYS A C 1
ATOM 688 O O . CYS A 1 87 ? -11.261 8.841 16.200 1.00 95.25 87 CYS A O 1
ATOM 690 N N . LEU A 1 88 ? -10.161 10.597 15.346 1.00 98.12 88 LEU A N 1
ATOM 691 C CA . LEU A 1 88 ? -10.981 10.680 14.132 1.00 98.12 88 LEU A CA 1
ATOM 692 C C . LEU A 1 88 ? -10.931 9.381 13.332 1.00 98.12 88 LEU A C 1
ATOM 694 O O . LEU A 1 88 ? -11.971 8.885 12.907 1.00 98.12 88 LEU A O 1
ATOM 698 N N . ALA A 1 89 ? -9.741 8.810 13.162 1.00 97.75 89 ALA A N 1
ATOM 699 C CA . ALA A 1 89 ? -9.564 7.547 12.470 1.00 97.75 89 ALA A CA 1
ATOM 700 C C . ALA A 1 89 ? -10.334 6.397 13.126 1.00 97.75 89 ALA A C 1
ATOM 702 O O . ALA A 1 89 ? -11.039 5.669 12.425 1.00 97.75 89 ALA A O 1
ATOM 703 N N . ASN A 1 90 ? -10.239 6.263 14.451 1.00 95.75 90 ASN A N 1
ATOM 704 C CA . ASN A 1 90 ? -10.986 5.250 15.190 1.00 95.75 90 ASN A CA 1
ATOM 705 C C . ASN A 1 90 ? -12.491 5.480 15.044 1.00 95.75 90 ASN A C 1
ATOM 707 O O . ASN A 1 90 ? -13.191 4.583 14.601 1.00 95.75 90 ASN A O 1
ATOM 711 N N . GLY A 1 91 ? -12.973 6.707 15.266 1.00 97.75 91 GLY A N 1
ATOM 712 C CA . GLY A 1 91 ? -14.396 7.026 15.143 1.00 97.75 91 GLY A CA 1
ATOM 713 C C . GLY A 1 91 ? -14.964 6.723 13.755 1.00 97.75 91 GLY A C 1
ATOM 714 O O . GLY A 1 91 ? -16.048 6.156 13.642 1.00 97.75 91 GLY A O 1
ATOM 715 N N . TYR A 1 92 ? -14.232 7.053 12.688 1.00 98.38 92 TYR A N 1
ATOM 716 C CA . TYR A 1 92 ? -14.644 6.714 11.327 1.00 98.38 92 TYR A CA 1
ATOM 717 C C . TYR A 1 92 ? -14.582 5.202 11.053 1.00 98.38 92 TYR A C 1
ATOM 719 O O . TYR A 1 92 ? -15.492 4.669 10.420 1.00 98.38 92 TYR A O 1
ATOM 727 N N . THR A 1 93 ? -13.572 4.495 11.564 1.00 96.88 93 THR A N 1
ATOM 728 C CA . THR A 1 93 ? -13.501 3.024 11.479 1.00 96.88 93 THR A CA 1
ATOM 729 C C . THR A 1 93 ? -14.691 2.383 12.191 1.00 96.88 93 THR A C 1
ATOM 731 O O . THR A 1 93 ? -15.376 1.542 11.622 1.00 96.88 93 THR A O 1
ATOM 734 N N . ASP A 1 94 ? -15.002 2.842 13.398 1.00 95.56 94 ASP A N 1
ATOM 735 C CA . ASP A 1 94 ? -16.101 2.340 14.216 1.00 95.56 94 ASP A CA 1
ATOM 736 C C . ASP A 1 94 ? -17.471 2.610 13.589 1.00 95.56 94 ASP A C 1
ATOM 738 O O . ASP A 1 94 ? -18.362 1.761 13.653 1.00 95.56 94 ASP A O 1
ATOM 742 N N . LEU A 1 95 ? -17.649 3.768 12.941 1.00 96.62 95 LEU A N 1
ATOM 743 C CA . LEU A 1 95 ? -18.844 4.029 12.141 1.00 96.62 95 LEU A CA 1
ATOM 744 C C . LEU A 1 95 ? -18.960 3.041 10.985 1.00 96.62 95 LEU A C 1
ATOM 746 O O . LEU A 1 95 ? -20.027 2.458 10.821 1.00 96.62 95 LEU A O 1
ATOM 750 N N . PHE A 1 96 ? -17.883 2.809 10.229 1.00 96.00 96 PHE A N 1
ATOM 751 C CA . PHE A 1 96 ? -17.897 1.808 9.163 1.00 96.00 96 PHE A CA 1
ATOM 752 C C . PHE A 1 96 ? -18.309 0.429 9.701 1.00 96.00 96 PHE A C 1
ATOM 754 O O . PHE A 1 96 ? -19.240 -0.179 9.174 1.00 96.00 96 PHE A O 1
ATOM 761 N N . GLU A 1 97 ? -17.679 -0.038 10.780 1.00 93.06 97 GLU A N 1
ATOM 762 C CA . GLU A 1 97 ? -17.980 -1.335 11.399 1.00 93.06 97 GLU A CA 1
ATOM 763 C C . GLU A 1 97 ? -19.438 -1.443 11.879 1.00 93.06 97 GLU A C 1
ATOM 765 O O . GLU A 1 97 ? -20.041 -2.513 11.789 1.00 93.06 97 GLU A O 1
ATOM 770 N N . LEU A 1 98 ? -20.015 -0.348 12.384 1.00 93.06 98 LEU A N 1
ATOM 771 C CA . LEU A 1 98 ? -21.366 -0.329 12.945 1.00 93.06 98 LEU A CA 1
ATOM 772 C C . LEU A 1 98 ? -22.468 -0.172 11.888 1.00 93.06 98 LEU A C 1
ATOM 774 O O . LEU A 1 98 ? -23.543 -0.753 12.053 1.00 93.06 98 LEU A O 1
ATOM 778 N N . THR A 1 99 ? -22.246 0.644 10.853 1.00 92.31 99 THR A N 1
ATOM 779 C CA . THR A 1 99 ? -23.316 1.106 9.951 1.00 92.31 99 THR A CA 1
ATOM 780 C C . THR A 1 99 ? -23.182 0.617 8.515 1.00 92.31 99 THR A C 1
ATOM 782 O O . THR A 1 99 ? -24.188 0.552 7.807 1.00 92.31 99 THR A O 1
ATOM 785 N N . GLU A 1 100 ? -21.973 0.276 8.071 1.00 92.94 100 GLU A N 1
ATOM 786 C CA . GLU A 1 100 ? -21.689 -0.044 6.669 1.00 92.94 100 GLU A CA 1
ATOM 787 C C . GLU A 1 100 ? -21.216 -1.480 6.482 1.00 92.94 100 GLU A C 1
ATOM 789 O O . GLU A 1 100 ? -21.547 -2.093 5.469 1.00 92.94 100 GLU A O 1
ATOM 794 N N . ARG A 1 101 ? -20.460 -2.037 7.430 1.00 88.56 101 ARG A N 1
ATOM 795 C CA . ARG A 1 101 ? -19.832 -3.342 7.251 1.00 88.56 101 ARG A CA 1
ATOM 796 C C . ARG A 1 101 ? -20.862 -4.459 7.142 1.00 88.56 101 ARG A C 1
ATOM 798 O O . ARG A 1 101 ? -21.740 -4.620 7.990 1.00 88.56 101 ARG A O 1
ATOM 805 N N . ILE A 1 102 ? -20.698 -5.302 6.127 1.00 82.44 102 ILE A N 1
ATOM 806 C CA . ILE A 1 102 ? -21.513 -6.500 5.931 1.00 82.44 102 ILE A CA 1
ATOM 807 C C . ILE A 1 102 ? -20.623 -7.732 6.082 1.00 82.44 102 ILE A C 1
ATOM 809 O O . ILE A 1 102 ? -19.628 -7.895 5.379 1.00 82.44 102 ILE A O 1
ATOM 813 N N . ALA A 1 103 ? -21.011 -8.651 6.970 1.00 75.06 103 ALA A N 1
ATOM 814 C CA . ALA A 1 103 ? -20.310 -9.914 7.205 1.00 75.06 103 ALA A CA 1
ATOM 815 C C . ALA A 1 103 ? -20.504 -10.915 6.042 1.00 75.06 103 ALA A C 1
ATOM 817 O O . ALA A 1 103 ? -21.180 -11.934 6.177 1.00 75.06 103 ALA A O 1
ATOM 818 N N . THR A 1 104 ? -19.920 -10.610 4.882 1.00 72.88 104 THR A N 1
ATOM 819 C CA . THR A 1 104 ? -19.892 -11.449 3.670 1.00 72.88 104 THR A CA 1
ATOM 820 C C . THR A 1 104 ? -18.451 -11.775 3.266 1.00 72.88 104 THR A C 1
ATOM 822 O O . THR A 1 104 ? -17.504 -11.271 3.864 1.00 72.88 104 THR A O 1
ATOM 825 N N . ALA A 1 105 ? -18.268 -12.660 2.278 1.00 65.50 105 ALA A N 1
ATOM 826 C CA . ALA A 1 105 ? -16.936 -13.082 1.830 1.00 65.50 105 ALA A CA 1
ATOM 827 C C . ALA A 1 105 ? -16.106 -11.929 1.232 1.00 65.50 105 ALA A C 1
ATOM 829 O O . ALA A 1 105 ? -14.893 -11.892 1.430 1.00 65.50 105 ALA A O 1
ATOM 830 N N . VAL A 1 106 ? -16.756 -10.997 0.527 1.00 76.62 106 VAL A N 1
ATOM 831 C CA . VAL A 1 106 ? -16.181 -9.727 0.067 1.00 76.62 106 VAL A CA 1
ATOM 832 C C . VAL A 1 106 ? -17.240 -8.646 0.245 1.00 76.62 106 VAL A C 1
ATOM 834 O O . VAL A 1 106 ? -18.327 -8.739 -0.322 1.00 76.62 106 VAL A O 1
ATOM 837 N N . ASP A 1 107 ? -16.923 -7.628 1.038 1.00 84.81 107 ASP A N 1
ATOM 838 C CA . ASP A 1 107 ? -17.858 -6.560 1.374 1.00 84.81 107 ASP A CA 1
ATOM 839 C C . ASP A 1 107 ? -17.864 -5.470 0.285 1.00 84.81 107 ASP A C 1
ATOM 841 O O . ASP A 1 107 ? -16.887 -4.745 0.088 1.00 84.81 107 ASP A O 1
ATOM 845 N N . ARG A 1 108 ? -18.987 -5.353 -0.437 1.00 87.81 108 ARG A N 1
ATOM 846 C CA . ARG A 1 108 ? -19.178 -4.374 -1.524 1.00 87.81 108 ARG A CA 1
ATOM 847 C C . ARG A 1 108 ? -19.333 -2.932 -1.025 1.00 87.81 108 ARG A C 1
ATOM 849 O O . ARG A 1 108 ? -19.302 -2.004 -1.837 1.00 87.81 108 ARG A O 1
ATOM 856 N N . ASN A 1 109 ? -19.491 -2.715 0.280 1.00 90.12 109 ASN A N 1
ATOM 857 C CA . ASN A 1 109 ? -19.532 -1.369 0.845 1.00 90.12 109 ASN A CA 1
ATOM 858 C C . ASN A 1 109 ? -18.132 -0.773 1.004 1.00 90.12 109 ASN A C 1
ATOM 860 O O . ASN A 1 109 ? -18.003 0.446 0.952 1.00 90.12 109 ASN A O 1
ATOM 864 N N . ILE A 1 110 ? -17.081 -1.599 1.081 1.00 92.50 110 ILE A N 1
ATOM 865 C CA . ILE A 1 110 ? -15.684 -1.152 1.215 1.00 92.50 110 ILE A CA 1
ATOM 866 C C . ILE A 1 110 ? -15.302 -0.064 0.196 1.00 92.50 110 ILE A C 1
ATOM 868 O O . ILE A 1 110 ? -14.952 1.037 0.623 1.00 92.50 110 ILE A O 1
ATOM 872 N N . PRO A 1 111 ? -15.389 -0.284 -1.134 1.00 92.50 111 PRO A N 1
ATOM 873 C CA . PRO A 1 111 ? -14.945 0.722 -2.103 1.00 92.50 111 PRO A CA 1
ATOM 874 C C . PRO A 1 111 ? -15.816 1.989 -2.100 1.00 92.50 111 PRO A C 1
ATOM 876 O O . PRO A 1 111 ? -15.401 3.023 -2.617 1.00 92.50 111 PRO A O 1
ATOM 879 N N . GLN A 1 112 ? -17.020 1.930 -1.530 1.00 91.44 112 GLN A N 1
ATOM 880 C CA . GLN A 1 112 ? -17.965 3.048 -1.464 1.00 91.44 112 GLN A CA 1
ATOM 881 C C . GLN A 1 112 ? -17.937 3.769 -0.110 1.00 91.44 112 GLN A C 1
ATOM 883 O O . GLN A 1 112 ? -18.576 4.808 0.037 1.00 91.44 112 GLN A O 1
ATOM 888 N N . SER A 1 113 ? -17.216 3.229 0.874 1.00 94.00 113 SER A N 1
ATOM 889 C CA . SER A 1 113 ? -17.194 3.756 2.230 1.00 94.00 113 SER A CA 1
ATOM 890 C C . SER A 1 113 ? -16.431 5.077 2.284 1.00 94.00 113 SER A C 1
ATOM 892 O O . SER A 1 113 ? -15.220 5.147 2.050 1.00 94.00 113 SER A O 1
ATOM 894 N N . GLU A 1 114 ? -17.145 6.147 2.626 1.00 94.56 114 GLU A N 1
ATOM 895 C CA . GLU A 1 114 ? -16.524 7.423 2.984 1.00 94.56 114 GLU A CA 1
ATOM 896 C C . GLU A 1 114 ? -15.871 7.352 4.365 1.00 94.56 114 GLU A C 1
ATOM 898 O O . GLU A 1 114 ? -14.864 8.014 4.606 1.00 94.56 114 GLU A O 1
ATOM 903 N N . ASN A 1 115 ? -16.410 6.527 5.262 1.00 96.56 115 ASN A N 1
ATOM 904 C CA . ASN A 1 115 ? -15.880 6.341 6.605 1.00 96.56 115 ASN A CA 1
ATOM 905 C C . ASN A 1 115 ? -14.491 5.683 6.573 1.00 96.56 115 ASN A C 1
ATOM 907 O O . ASN A 1 115 ? -13.546 6.260 7.106 1.00 96.56 115 ASN A O 1
ATOM 911 N N . LEU A 1 116 ? -14.310 4.562 5.862 1.00 95.44 116 LEU A N 1
ATOM 912 C CA . LEU A 1 116 ? -12.982 3.952 5.694 1.00 95.44 116 LEU A CA 1
ATOM 913 C C . LEU A 1 116 ? -11.995 4.897 5.013 1.00 95.44 116 LEU A C 1
ATOM 915 O O . LEU A 1 116 ? -10.845 5.003 5.435 1.00 95.44 116 LEU A O 1
ATOM 919 N N . TRP A 1 117 ? -12.436 5.617 3.981 1.00 94.94 117 TRP A N 1
ATOM 920 C CA . TRP A 1 117 ? -11.561 6.549 3.279 1.00 94.94 117 TRP A CA 1
ATOM 921 C C . TRP A 1 117 ? -11.096 7.701 4.186 1.00 94.94 117 TRP A C 1
ATOM 923 O O . TRP A 1 117 ? -9.906 8.027 4.226 1.00 94.94 117 TRP A O 1
ATOM 933 N N . LYS A 1 118 ? -12.002 8.282 4.983 1.00 96.75 118 LYS A N 1
ATOM 934 C CA . LYS A 1 118 ? -11.649 9.296 5.989 1.00 96.75 118 LYS A CA 1
ATOM 935 C C . LYS A 1 118 ? -10.753 8.727 7.087 1.00 96.75 118 LYS A C 1
ATOM 937 O O . LYS A 1 118 ? -9.809 9.408 7.489 1.00 96.75 118 LYS A O 1
ATOM 942 N N . ALA A 1 119 ? -11.007 7.499 7.539 1.00 98.00 119 ALA A N 1
ATOM 943 C CA . ALA A 1 119 ? -10.163 6.819 8.516 1.00 98.00 119 ALA A CA 1
ATOM 944 C C . ALA A 1 119 ? -8.727 6.669 7.995 1.00 98.00 119 ALA A C 1
ATOM 946 O O . ALA A 1 119 ? -7.799 7.143 8.652 1.00 98.00 119 ALA A O 1
ATOM 947 N N . LYS A 1 120 ? -8.552 6.137 6.773 1.00 97.62 120 LYS A N 1
ATOM 948 C CA . LYS A 1 120 ? -7.251 6.049 6.087 1.00 97.62 120 LYS A CA 1
ATOM 949 C C . LYS A 1 120 ? -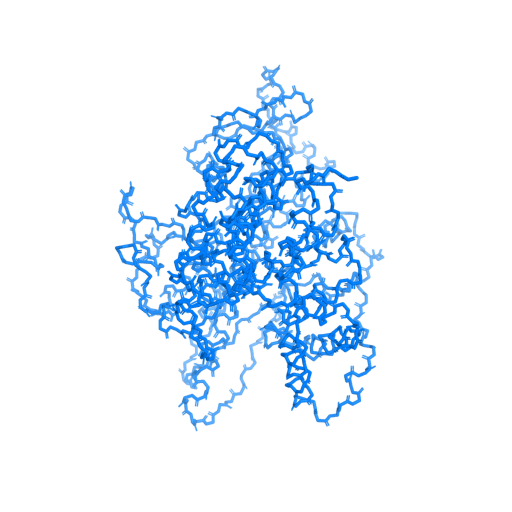6.547 7.404 6.071 1.00 97.62 120 LYS A C 1
ATOM 951 O O . LYS A 1 120 ? -5.398 7.512 6.489 1.00 97.62 120 LYS A O 1
ATOM 956 N N . ARG A 1 121 ? -7.247 8.457 5.643 1.00 96.25 121 ARG A N 1
ATOM 957 C CA . ARG A 1 121 ? -6.683 9.809 5.530 1.00 96.25 121 ARG A CA 1
ATOM 958 C C . ARG A 1 121 ? -6.211 10.366 6.871 1.00 96.25 121 ARG A C 1
ATOM 960 O O . ARG A 1 121 ? -5.158 10.996 6.949 1.00 96.25 121 ARG A O 1
ATOM 967 N N . HIS A 1 122 ? -6.992 10.172 7.928 1.00 97.38 122 HIS A N 1
ATOM 968 C CA . HIS A 1 122 ? -6.601 10.609 9.262 1.00 97.38 122 HIS A CA 1
ATOM 969 C C . HIS A 1 122 ? -5.418 9.807 9.806 1.00 97.38 122 HIS A C 1
ATOM 971 O O . HIS A 1 122 ? -4.524 10.407 10.395 1.00 97.38 122 HIS A O 1
ATOM 977 N N . LEU A 1 123 ? -5.356 8.502 9.537 1.00 97.38 123 LEU A N 1
ATOM 978 C CA . LEU A 1 123 ? -4.211 7.669 9.903 1.00 97.38 123 LEU A CA 1
ATOM 979 C C . LEU A 1 123 ? -2.940 8.113 9.179 1.00 97.38 123 LEU A C 1
ATOM 981 O O . LEU A 1 123 ? -1.935 8.327 9.844 1.00 97.38 123 LEU A O 1
ATOM 985 N N . MET A 1 124 ? -3.005 8.365 7.867 1.00 95.38 124 MET A N 1
ATOM 986 C CA . MET A 1 124 ? -1.871 8.895 7.097 1.00 95.38 124 MET A CA 1
ATOM 987 C C . MET A 1 124 ? -1.353 10.222 7.670 1.00 95.38 124 MET A C 1
ATOM 989 O O . MET A 1 124 ? -0.147 10.399 7.833 1.00 95.38 124 MET A O 1
ATOM 993 N N . LYS A 1 125 ? -2.262 11.142 8.030 1.00 94.44 125 LYS A N 1
ATOM 994 C CA . LYS A 1 125 ? -1.896 12.416 8.672 1.00 94.44 125 LYS A CA 1
ATOM 995 C C . LYS A 1 125 ? -1.286 12.223 10.056 1.00 94.44 125 LYS A C 1
ATOM 997 O O . LYS A 1 125 ? -0.367 12.950 10.414 1.00 94.44 125 LYS A O 1
ATOM 1002 N N . ALA A 1 126 ? -1.798 11.276 10.841 1.00 94.00 126 ALA A N 1
ATOM 1003 C CA . ALA A 1 126 ? -1.254 10.972 12.158 1.00 94.00 126 ALA A CA 1
ATOM 1004 C C . ALA A 1 126 ? 0.159 10.384 12.047 1.00 94.00 126 ALA A C 1
ATOM 1006 O O . ALA A 1 126 ? 1.055 10.844 12.743 1.00 94.00 126 ALA A O 1
ATOM 1007 N N . THR A 1 127 ? 0.385 9.432 11.136 1.00 93.44 127 THR A N 1
ATOM 1008 C CA . THR A 1 127 ? 1.700 8.802 10.927 1.00 93.44 127 THR A CA 1
ATOM 1009 C C . THR A 1 127 ? 2.739 9.748 10.325 1.00 93.44 127 THR A C 1
ATOM 1011 O O . THR A 1 127 ? 3.928 9.495 10.465 1.00 93.44 127 THR A O 1
ATOM 1014 N N . SER A 1 128 ? 2.323 10.844 9.677 1.00 90.44 128 SER A N 1
ATOM 1015 C CA . SER A 1 128 ? 3.245 11.858 9.141 1.00 90.44 128 SER A CA 1
ATOM 1016 C C . SER A 1 128 ? 3.722 12.891 10.171 1.00 90.44 128 SER A C 1
ATOM 1018 O O . SER A 1 128 ? 4.481 13.788 9.819 1.00 90.44 128 SER A O 1
ATOM 1020 N N . VAL A 1 129 ? 3.254 12.830 11.423 1.00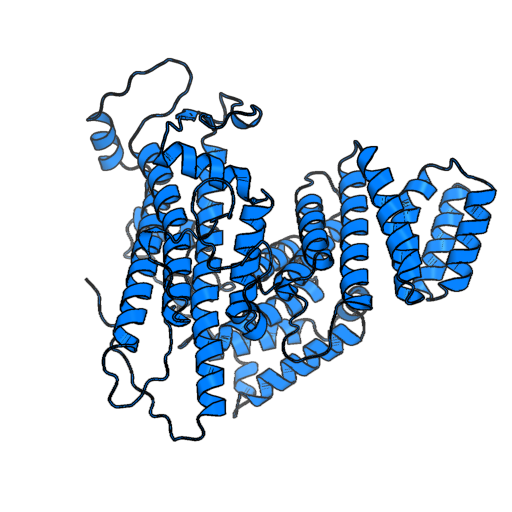 89.06 129 VAL A N 1
ATOM 1021 C CA . VAL A 1 129 ? 3.711 13.747 12.477 1.00 89.06 129 VAL A CA 1
ATOM 1022 C C . VAL A 1 129 ? 5.034 13.244 13.057 1.00 89.06 129 VAL A C 1
ATOM 1024 O O . VAL A 1 129 ? 5.072 12.201 13.702 1.00 89.06 129 VAL A O 1
ATOM 1027 N N . GLU A 1 130 ? 6.108 14.016 12.889 1.00 80.12 130 GLU A N 1
ATOM 1028 C CA . GLU A 1 130 ? 7.461 13.633 13.330 1.00 80.12 130 GLU A CA 1
ATOM 1029 C C . GLU A 1 130 ? 7.615 13.610 14.868 1.00 80.12 130 GLU A C 1
ATOM 1031 O O . GLU A 1 130 ? 8.289 12.746 15.425 1.00 80.12 130 GLU A O 1
ATOM 1036 N N . ASP A 1 131 ? 6.926 14.506 15.582 1.00 77.38 131 ASP A N 1
ATOM 1037 C CA . ASP A 1 131 ? 7.160 14.771 17.010 1.00 77.38 131 ASP A CA 1
ATOM 1038 C C . ASP A 1 131 ? 6.190 14.059 17.976 1.00 77.38 131 ASP A C 1
ATOM 1040 O O . ASP A 1 131 ? 5.882 14.586 19.046 1.00 77.38 131 ASP A O 1
ATOM 1044 N N . ILE A 1 132 ? 5.685 12.860 17.661 1.00 81.81 132 ILE A N 1
ATOM 1045 C CA . ILE A 1 132 ? 4.729 12.151 18.546 1.00 81.81 132 ILE A CA 1
ATOM 1046 C C . ILE A 1 132 ? 5.372 11.778 19.898 1.00 81.81 132 ILE A C 1
ATOM 1048 O O . ILE A 1 132 ? 4.776 11.978 20.960 1.00 81.81 132 ILE A O 1
ATOM 1052 N N . GLY A 1 133 ? 6.615 11.286 19.886 1.00 77.69 133 GLY A N 1
ATOM 1053 C CA . GLY A 1 133 ? 7.417 10.984 21.083 1.00 77.69 133 GLY A CA 1
ATOM 1054 C C . GLY A 1 133 ? 6.974 9.777 21.927 1.00 77.69 133 GLY A C 1
ATOM 1055 O O . GLY A 1 133 ? 7.673 9.430 22.875 1.00 77.69 133 GLY A O 1
ATOM 1056 N N . ASP A 1 134 ? 5.852 9.135 21.594 1.00 84.31 134 ASP A N 1
ATOM 1057 C CA . ASP A 1 134 ? 5.374 7.885 22.196 1.00 84.31 134 ASP A CA 1
ATOM 1058 C C . ASP A 1 134 ? 5.461 6.756 21.162 1.00 84.31 134 ASP A C 1
ATOM 1060 O O . ASP A 1 134 ? 4.638 6.658 20.253 1.00 84.31 134 ASP A O 1
ATOM 1064 N N . THR A 1 135 ? 6.472 5.898 21.294 1.00 86.38 135 THR A N 1
ATOM 1065 C CA . THR A 1 135 ? 6.715 4.794 20.356 1.00 86.38 135 THR A CA 1
ATOM 1066 C C . THR A 1 135 ? 5.594 3.757 20.347 1.00 86.38 135 THR A C 1
ATOM 1068 O O . THR A 1 135 ? 5.342 3.158 19.302 1.00 86.38 135 THR A O 1
ATOM 1071 N N . GLY A 1 136 ? 4.885 3.569 21.467 1.00 86.25 136 GLY A N 1
ATOM 1072 C CA . GLY A 1 136 ? 3.735 2.671 21.541 1.00 86.25 136 GLY A CA 1
ATOM 1073 C C . GLY A 1 136 ? 2.574 3.185 20.695 1.00 86.25 136 GLY A C 1
ATOM 1074 O O . GLY A 1 136 ? 2.013 2.436 19.894 1.00 86.25 136 GLY A O 1
ATOM 1075 N N . LEU A 1 137 ? 2.275 4.484 20.803 1.00 86.12 137 LEU A N 1
ATOM 1076 C CA . LEU A 1 137 ? 1.259 5.137 19.976 1.00 86.12 137 LEU A CA 1
ATOM 1077 C C . LEU A 1 137 ? 1.636 5.129 18.488 1.00 86.12 137 LEU A C 1
ATOM 1079 O O . LEU A 1 137 ? 0.779 4.848 17.653 1.00 86.12 137 LEU A O 1
ATOM 1083 N N . ILE A 1 138 ? 2.900 5.401 18.143 1.00 91.06 138 ILE A N 1
ATOM 1084 C CA . ILE A 1 138 ? 3.354 5.387 16.741 1.00 91.06 138 ILE A CA 1
ATOM 1085 C C . ILE A 1 138 ? 3.181 3.982 16.142 1.00 91.06 138 ILE A C 1
ATOM 1087 O O . ILE A 1 138 ? 2.596 3.840 15.068 1.00 91.06 138 ILE A O 1
ATOM 1091 N N . ALA A 1 139 ? 3.609 2.932 16.850 1.00 93.12 139 ALA A N 1
ATOM 1092 C CA . ALA A 1 139 ? 3.433 1.559 16.381 1.00 93.12 139 ALA A CA 1
ATOM 1093 C C . ALA A 1 139 ? 1.944 1.206 16.202 1.00 93.12 139 ALA A C 1
ATOM 1095 O O . ALA A 1 139 ? 1.563 0.588 15.207 1.00 93.12 139 ALA A O 1
ATOM 1096 N N . GLN A 1 140 ? 1.082 1.630 17.133 1.00 92.25 140 GLN A N 1
ATOM 1097 C CA . GLN A 1 140 ? -0.363 1.412 17.036 1.00 92.25 140 GLN A CA 1
ATOM 1098 C C . GLN A 1 140 ? -0.992 2.160 15.851 1.00 92.25 140 GLN A C 1
ATOM 1100 O O . GLN A 1 140 ? -1.855 1.608 15.170 1.00 92.25 140 GLN A O 1
ATOM 1105 N N . LEU A 1 141 ? -0.545 3.385 15.567 1.00 94.88 141 LEU A N 1
ATOM 1106 C CA . LEU A 1 141 ? -0.983 4.159 14.406 1.00 94.88 141 LEU A CA 1
ATOM 1107 C C . LEU A 1 141 ? -0.656 3.453 13.091 1.00 94.88 141 LEU A C 1
ATOM 1109 O O . LEU A 1 141 ? -1.537 3.330 12.240 1.00 94.88 141 LEU A O 1
ATOM 1113 N N . PHE A 1 142 ? 0.566 2.938 12.949 1.00 97.06 142 PHE A N 1
ATOM 1114 C CA . PHE A 1 142 ? 0.952 2.153 11.778 1.00 97.06 142 PHE A CA 1
ATOM 1115 C C . PHE A 1 142 ? 0.144 0.853 11.667 1.00 97.06 142 PHE A C 1
ATOM 1117 O O . PHE A 1 142 ? -0.354 0.540 10.588 1.00 97.06 142 PHE A O 1
ATOM 1124 N N . VAL A 1 143 ? -0.104 0.133 12.769 1.00 97.00 143 VAL A N 1
ATOM 1125 C CA . VAL A 1 143 ? -0.990 -1.048 12.738 1.00 97.00 143 VAL A CA 1
ATOM 1126 C C . VAL A 1 143 ? -2.407 -0.681 12.294 1.00 97.00 143 VAL A C 1
ATOM 1128 O O . VAL A 1 143 ? -2.985 -1.381 11.462 1.00 97.00 143 VAL A O 1
ATOM 1131 N N . ASN A 1 144 ? -2.967 0.419 12.798 1.00 96.94 144 ASN A N 1
ATOM 1132 C CA . ASN A 1 144 ? -4.302 0.867 12.408 1.00 96.94 144 ASN A CA 1
ATOM 1133 C C . ASN A 1 144 ? -4.346 1.298 10.935 1.00 96.94 144 ASN A C 1
ATOM 1135 O O . ASN A 1 144 ? -5.291 0.940 10.230 1.00 96.94 144 ASN A O 1
ATOM 1139 N N . LEU A 1 145 ? -3.319 2.005 10.447 1.00 98.25 145 LEU A N 1
ATOM 1140 C CA . LEU A 1 145 ? -3.184 2.359 9.032 1.00 98.25 145 LEU A CA 1
ATOM 1141 C C . LEU A 1 145 ? -3.103 1.105 8.158 1.00 98.25 145 LEU A C 1
ATOM 1143 O O . LEU A 1 145 ? -3.859 0.995 7.196 1.00 98.25 145 LEU A O 1
ATOM 1147 N N . GLY A 1 146 ? -2.273 0.132 8.537 1.00 98.06 146 GLY A N 1
ATOM 1148 C CA . GLY A 1 146 ? -2.156 -1.146 7.841 1.00 98.06 146 GLY A CA 1
ATOM 1149 C C . GLY A 1 146 ? -3.486 -1.900 7.800 1.00 98.06 146 GLY A C 1
ATOM 1150 O O . GLY A 1 146 ? -3.886 -2.373 6.742 1.00 98.06 146 GLY A O 1
ATOM 1151 N N . ASN A 1 147 ? -4.235 -1.933 8.908 1.00 97.25 147 ASN A N 1
ATOM 1152 C CA . ASN A 1 147 ? -5.558 -2.570 8.961 1.00 97.25 147 ASN A CA 1
ATOM 1153 C C . ASN A 1 147 ? -6.563 -1.887 8.029 1.00 97.25 147 ASN A C 1
ATOM 1155 O O . ASN A 1 147 ? -7.348 -2.559 7.355 1.00 97.25 147 ASN A O 1
ATOM 1159 N N . CYS A 1 148 ? -6.547 -0.553 7.996 1.00 97.38 148 CYS A N 1
ATOM 1160 C CA . CYS A 1 148 ? -7.409 0.231 7.123 1.00 97.38 148 CYS A CA 1
ATOM 1161 C C . CYS A 1 148 ? -7.059 -0.012 5.646 1.00 97.38 148 CYS A C 1
ATOM 1163 O O . CYS A 1 148 ? -7.947 -0.290 4.840 1.00 97.38 148 CYS A O 1
ATOM 1165 N N . LEU A 1 149 ? -5.765 -0.006 5.308 1.00 97.88 149 LEU A N 1
ATOM 1166 C CA . LEU A 1 149 ? -5.259 -0.317 3.972 1.00 97.88 149 LEU A CA 1
ATOM 1167 C C . LEU A 1 149 ? -5.613 -1.750 3.543 1.00 97.88 149 LEU A C 1
ATOM 1169 O O . LEU A 1 149 ? -6.179 -1.922 2.467 1.00 97.88 149 LEU A O 1
ATOM 1173 N N . ASP A 1 150 ? -5.375 -2.767 4.382 1.00 96.25 150 ASP A N 1
ATOM 1174 C CA . ASP A 1 150 ? -5.737 -4.168 4.089 1.00 96.25 150 ASP A CA 1
ATOM 1175 C C . ASP A 1 150 ? -7.249 -4.313 3.862 1.00 96.25 150 ASP A C 1
ATOM 1177 O O . ASP A 1 150 ? -7.682 -4.986 2.928 1.00 96.25 150 ASP A O 1
ATOM 1181 N N . THR A 1 151 ? -8.066 -3.612 4.657 1.00 94.62 151 THR A N 1
ATOM 1182 C CA . THR A 1 151 ? -9.527 -3.588 4.482 1.00 94.62 151 THR A CA 1
ATOM 1183 C C . THR A 1 151 ? -9.926 -2.959 3.147 1.00 94.62 151 THR A C 1
ATOM 1185 O O . THR A 1 151 ? -10.802 -3.485 2.471 1.00 94.62 151 THR A O 1
ATOM 1188 N N . LEU A 1 152 ? -9.251 -1.890 2.716 1.00 95.00 152 LEU A N 1
ATOM 1189 C CA . LEU A 1 152 ? -9.431 -1.267 1.396 1.00 95.00 152 LEU A CA 1
ATOM 1190 C C . LEU A 1 152 ? -8.823 -2.092 0.240 1.00 95.00 152 LEU A C 1
ATOM 1192 O O . LEU A 1 152 ? -8.898 -1.685 -0.919 1.00 95.00 152 LEU A O 1
ATOM 1196 N N . GLY A 1 153 ? -8.222 -3.249 0.536 1.00 93.75 153 GLY A N 1
ATOM 1197 C CA . GLY A 1 153 ? -7.547 -4.120 -0.425 1.00 93.75 153 GLY A CA 1
ATOM 1198 C C . GLY A 1 153 ? -6.121 -3.710 -0.779 1.00 93.75 153 GLY A C 1
ATOM 1199 O O . GLY A 1 153 ? -5.468 -4.392 -1.571 1.00 93.75 153 GLY A O 1
ATOM 1200 N N . ARG A 1 154 ? -5.616 -2.631 -0.174 1.00 96.50 154 ARG A N 1
ATOM 1201 C CA . ARG A 1 154 ? -4.265 -2.083 -0.342 1.00 96.50 154 ARG A CA 1
ATOM 1202 C C . ARG A 1 154 ? -3.231 -2.900 0.452 1.00 96.50 154 ARG A C 1
ATOM 1204 O O . ARG A 1 154 ? -2.456 -2.356 1.233 1.00 96.50 154 ARG A O 1
ATOM 1211 N N . SER A 1 155 ? -3.235 -4.227 0.293 1.00 95.06 155 SER A N 1
ATOM 1212 C CA . SER A 1 155 ? -2.434 -5.143 1.115 1.00 95.06 155 SER A CA 1
ATOM 1213 C C . SER A 1 155 ? -0.913 -5.023 0.902 1.00 95.06 155 SER A C 1
ATOM 1215 O O . SER A 1 155 ? -0.170 -5.348 1.818 1.00 95.06 155 SER A O 1
ATOM 1217 N N . ILE A 1 156 ? -0.424 -4.550 -0.253 1.00 95.06 156 ILE A N 1
ATOM 1218 C CA . ILE A 1 156 ? 1.012 -4.269 -0.469 1.00 95.06 156 ILE A CA 1
ATOM 1219 C C . ILE A 1 156 ? 1.458 -3.092 0.399 1.00 95.06 156 ILE A C 1
ATOM 1221 O O . ILE A 1 156 ? 2.403 -3.234 1.169 1.00 95.06 156 ILE A O 1
ATOM 1225 N N . GLU A 1 157 ? 0.741 -1.969 0.349 1.00 96.19 157 GLU A N 1
ATOM 1226 C CA . GLU A 1 157 ? 1.020 -0.830 1.224 1.00 96.19 157 GLU A CA 1
ATOM 1227 C C . GLU A 1 157 ? 0.779 -1.181 2.699 1.00 96.19 157 GLU A C 1
ATOM 1229 O O . GLU A 1 157 ? 1.521 -0.722 3.564 1.00 96.19 157 GLU A O 1
ATOM 1234 N N . ALA A 1 158 ? -0.211 -2.028 3.005 1.00 97.50 158 ALA A N 1
ATOM 1235 C CA . ALA A 1 158 ? -0.441 -2.509 4.365 1.00 97.50 158 ALA A CA 1
ATOM 1236 C C . ALA A 1 158 ? 0.761 -3.294 4.908 1.00 97.50 158 ALA A C 1
ATOM 1238 O O . ALA A 1 158 ? 1.155 -3.063 6.046 1.00 97.50 158 ALA A O 1
ATOM 1239 N N . ILE A 1 159 ? 1.369 -4.180 4.107 1.00 95.50 159 ILE A N 1
ATOM 1240 C CA . ILE A 1 159 ? 2.574 -4.928 4.500 1.00 95.50 159 ILE A CA 1
ATOM 1241 C C . ILE A 1 159 ? 3.720 -3.972 4.831 1.00 95.50 159 ILE A C 1
ATOM 1243 O O . ILE A 1 159 ? 4.316 -4.113 5.896 1.00 95.50 159 ILE A O 1
ATOM 1247 N N . ASP A 1 160 ? 3.982 -2.981 3.975 1.00 94.00 160 ASP A N 1
ATOM 1248 C CA . ASP A 1 160 ? 5.011 -1.970 4.247 1.00 94.00 160 ASP A CA 1
ATOM 1249 C C . ASP A 1 160 ? 4.692 -1.179 5.524 1.00 94.00 160 ASP A C 1
ATOM 1251 O O . ASP A 1 160 ? 5.565 -0.943 6.350 1.00 94.00 160 ASP A O 1
ATOM 1255 N N . THR A 1 161 ? 3.421 -0.850 5.747 1.00 96.75 161 THR A N 1
ATOM 1256 C CA . THR A 1 161 ? 2.975 -0.147 6.957 1.00 96.75 161 THR A CA 1
ATOM 1257 C C . THR A 1 161 ? 3.146 -1.003 8.221 1.00 96.75 161 THR A C 1
ATOM 1259 O O . THR A 1 161 ? 3.510 -0.492 9.280 1.00 96.75 161 THR A O 1
ATOM 1262 N N . TYR A 1 162 ? 2.903 -2.314 8.147 1.00 97.50 162 TYR A N 1
ATOM 1263 C CA . TYR A 1 162 ? 3.166 -3.212 9.271 1.00 97.50 162 TYR A CA 1
ATOM 1264 C C . TYR A 1 162 ? 4.663 -3.400 9.523 1.00 97.50 162 TYR A C 1
ATOM 1266 O O . TYR A 1 162 ? 5.043 -3.554 10.681 1.00 97.50 162 TYR A O 1
ATOM 1274 N N . ASP A 1 163 ? 5.500 -3.366 8.481 1.00 95.00 163 ASP A N 1
ATOM 1275 C CA . ASP A 1 163 ? 6.957 -3.360 8.641 1.00 95.00 163 ASP A CA 1
ATOM 1276 C C . ASP A 1 163 ? 7.414 -2.139 9.451 1.00 95.00 163 ASP A C 1
ATOM 1278 O O . ASP A 1 163 ? 8.137 -2.320 10.425 1.00 95.00 163 ASP A O 1
ATOM 1282 N N . GLU A 1 164 ? 6.893 -0.938 9.167 1.00 95.19 164 GLU A N 1
ATOM 1283 C CA . GLU A 1 164 ? 7.174 0.264 9.976 1.00 95.19 164 GLU A CA 1
ATOM 1284 C C . GLU A 1 164 ? 6.789 0.064 11.457 1.00 95.19 164 GLU A C 1
ATOM 1286 O O . GLU A 1 164 ? 7.542 0.406 12.372 1.00 95.19 164 GLU A O 1
ATOM 1291 N N . ALA A 1 165 ? 5.634 -0.559 11.729 1.00 96.31 165 ALA A N 1
ATOM 1292 C CA . ALA A 1 165 ? 5.222 -0.872 13.100 1.00 96.31 165 ALA A CA 1
ATOM 1293 C C . ALA A 1 165 ? 6.163 -1.880 13.791 1.00 96.31 165 ALA A C 1
ATOM 1295 O O . ALA A 1 165 ? 6.439 -1.742 14.987 1.00 96.31 165 ALA A O 1
ATOM 1296 N N . ILE A 1 166 ? 6.642 -2.890 13.058 1.00 95.88 166 ILE A N 1
ATOM 1297 C CA . ILE A 1 166 ? 7.564 -3.923 13.558 1.00 95.88 166 ILE A CA 1
ATOM 1298 C C . ILE A 1 166 ? 8.960 -3.338 13.795 1.00 95.88 166 ILE A C 1
ATOM 1300 O O . ILE A 1 166 ? 9.608 -3.690 14.782 1.00 95.88 166 ILE A O 1
ATOM 1304 N N . ASP A 1 167 ? 9.416 -2.419 12.947 1.00 94.56 167 ASP A N 1
ATOM 1305 C CA . ASP A 1 167 ? 10.703 -1.742 13.115 1.00 94.56 167 ASP A CA 1
ATOM 1306 C C . ASP A 1 167 ? 10.732 -0.892 14.391 1.00 94.56 167 ASP A C 1
ATOM 1308 O O . ASP A 1 167 ? 11.746 -0.859 15.098 1.00 94.56 167 ASP A O 1
ATOM 1312 N N . ILE A 1 168 ? 9.595 -0.288 14.753 1.00 94.38 168 ILE A N 1
ATOM 1313 C CA . ILE A 1 168 ? 9.417 0.439 16.017 1.00 94.38 168 ILE A CA 1
ATOM 1314 C C . ILE A 1 168 ? 9.285 -0.524 17.205 1.00 94.38 168 ILE A C 1
ATOM 1316 O O . ILE A 1 168 ? 9.920 -0.322 18.243 1.00 94.38 168 ILE A O 1
ATOM 1320 N N . ASN A 1 169 ? 8.460 -1.569 17.078 1.00 94.06 169 ASN A N 1
ATOM 1321 C CA . ASN A 1 169 ? 8.257 -2.583 18.110 1.00 94.06 169 ASN A CA 1
ATOM 1322 C C . ASN A 1 169 ? 8.298 -4.001 17.524 1.00 94.06 169 ASN A C 1
ATOM 1324 O O . ASN A 1 169 ? 7.284 -4.565 17.108 1.00 94.06 169 ASN A O 1
ATOM 1328 N N . LYS A 1 170 ? 9.478 -4.621 17.619 1.00 94.06 170 LYS A N 1
ATOM 1329 C CA . LYS A 1 170 ? 9.766 -5.956 17.067 1.00 94.06 170 LYS A CA 1
ATOM 1330 C C . LYS A 1 170 ? 8.914 -7.087 17.638 1.00 94.06 170 LYS A C 1
ATOM 1332 O O . LYS A 1 170 ? 8.871 -8.157 17.046 1.00 94.06 170 LYS A O 1
ATOM 1337 N N . ASN A 1 171 ? 8.267 -6.868 18.783 1.00 92.75 171 ASN A N 1
ATOM 1338 C CA . ASN A 1 171 ? 7.439 -7.864 19.461 1.00 92.75 171 ASN A CA 1
ATOM 1339 C C . ASN A 1 171 ? 5.942 -7.542 19.360 1.00 92.75 171 ASN A C 1
ATOM 1341 O O . ASN A 1 171 ? 5.157 -8.085 20.132 1.00 92.75 171 ASN A O 1
ATOM 1345 N N . PHE A 1 172 ? 5.532 -6.642 18.460 1.00 95.75 172 PHE A N 1
ATOM 1346 C CA . PHE A 1 172 ? 4.128 -6.271 18.342 1.00 95.75 172 PHE A CA 1
ATOM 1347 C C . PHE A 1 172 ? 3.324 -7.372 17.634 1.00 95.75 172 PHE A C 1
ATOM 1349 O O . PHE A 1 172 ? 3.278 -7.437 16.402 1.00 95.75 172 PHE A O 1
ATOM 1356 N N . SER A 1 173 ? 2.654 -8.229 18.412 1.00 97.31 173 SER A N 1
ATOM 1357 C CA . SER A 1 173 ? 2.002 -9.442 17.903 1.00 97.31 173 SER A CA 1
ATOM 1358 C C . SER A 1 173 ? 0.943 -9.156 16.838 1.00 97.31 173 SER A C 1
ATOM 1360 O O . SER A 1 173 ? 0.855 -9.880 15.846 1.00 97.31 173 SER A O 1
ATOM 1362 N N . MET A 1 174 ? 0.174 -8.072 16.997 1.00 97.25 174 MET A N 1
ATOM 1363 C CA . MET A 1 174 ? -0.820 -7.651 16.002 1.00 97.25 174 MET A CA 1
ATOM 1364 C C . MET A 1 174 ? -0.186 -7.266 14.661 1.00 97.25 174 MET A C 1
ATOM 1366 O O . MET A 1 174 ? -0.714 -7.653 13.621 1.00 97.25 174 MET A O 1
ATOM 1370 N N . ALA A 1 175 ? 0.941 -6.547 14.664 1.00 97.44 175 ALA A N 1
ATOM 1371 C CA . ALA A 1 175 ? 1.623 -6.151 13.431 1.00 97.44 175 ALA A CA 1
ATOM 1372 C C . ALA A 1 175 ? 2.145 -7.380 12.670 1.00 97.44 175 ALA A C 1
ATOM 1374 O O . ALA A 1 175 ? 1.862 -7.536 11.484 1.00 97.44 175 ALA A O 1
ATOM 1375 N N . ILE A 1 176 ? 2.819 -8.297 13.375 1.00 97.44 176 ILE A N 1
ATOM 1376 C CA . ILE A 1 176 ? 3.374 -9.536 12.806 1.00 97.44 176 ILE A CA 1
ATOM 1377 C C . ILE A 1 176 ? 2.263 -10.413 12.212 1.00 97.44 176 ILE A C 1
ATOM 1379 O O . ILE A 1 176 ? 2.337 -10.821 11.052 1.00 97.44 176 ILE A O 1
ATOM 1383 N N . ALA A 1 177 ? 1.200 -10.678 12.977 1.00 97.50 177 ALA A N 1
ATOM 1384 C CA . ALA A 1 177 ? 0.120 -11.552 12.527 1.00 97.50 177 ALA A CA 1
ATOM 1385 C C . ALA A 1 177 ? -0.693 -10.941 11.369 1.00 97.50 177 ALA A C 1
ATOM 1387 O O . ALA A 1 177 ? -1.077 -11.655 10.437 1.00 97.50 177 ALA A O 1
ATOM 1388 N N . ASN A 1 178 ? -0.932 -9.625 11.383 1.00 97.44 178 ASN A N 1
ATOM 1389 C CA . ASN A 1 178 ? -1.637 -8.949 10.294 1.00 97.44 178 ASN A CA 1
ATOM 1390 C C . ASN A 1 178 ? -0.810 -8.887 9.010 1.00 97.44 178 ASN A C 1
ATOM 1392 O O . ASN A 1 178 ? -1.338 -9.176 7.936 1.00 97.44 178 ASN A O 1
ATOM 1396 N N . LYS A 1 179 ? 0.487 -8.590 9.117 1.00 96.75 179 LYS A N 1
ATOM 1397 C CA . LYS A 1 179 ? 1.432 -8.658 8.000 1.00 96.75 179 LYS A CA 1
ATOM 1398 C C . LYS A 1 179 ? 1.420 -10.035 7.342 1.00 96.75 179 LYS A C 1
ATOM 1400 O O . LYS A 1 179 ? 1.243 -10.134 6.130 1.00 96.75 179 LYS A O 1
ATOM 1405 N N . ALA A 1 180 ? 1.511 -11.097 8.142 1.00 95.56 180 ALA A N 1
ATOM 1406 C CA . ALA A 1 180 ? 1.441 -12.471 7.656 1.00 95.56 180 ALA A CA 1
ATOM 1407 C C . ALA A 1 180 ? 0.111 -12.750 6.922 1.00 95.56 180 ALA A C 1
ATOM 1409 O O . ALA A 1 180 ? 0.090 -13.276 5.806 1.00 95.56 180 ALA A O 1
ATOM 1410 N N . LYS A 1 181 ? -1.027 -12.335 7.491 1.00 95.19 181 LYS A N 1
ATOM 1411 C CA . LYS A 1 181 ? -2.346 -12.477 6.848 1.00 95.19 181 LYS A CA 1
ATOM 1412 C C . LYS A 1 181 ? -2.435 -11.728 5.506 1.00 95.19 181 LYS A C 1
ATOM 1414 O O . LYS A 1 181 ? -2.999 -12.272 4.544 1.00 95.19 181 LYS A O 1
ATOM 1419 N N . ALA A 1 182 ? -1.898 -10.509 5.440 1.00 94.56 182 ALA A N 1
ATOM 1420 C CA . ALA A 1 182 ? -1.846 -9.700 4.224 1.00 94.56 182 ALA A CA 1
ATOM 1421 C C . ALA A 1 182 ? -0.964 -10.371 3.156 1.00 94.56 182 ALA A C 1
ATOM 1423 O O . ALA A 1 182 ? -1.407 -10.561 2.024 1.00 94.56 182 ALA A O 1
ATOM 1424 N N . LEU A 1 183 ? 0.224 -10.861 3.530 1.00 92.62 183 LEU A N 1
ATOM 1425 C CA . LEU A 1 183 ? 1.128 -11.590 2.633 1.00 92.62 183 LEU A CA 1
ATOM 1426 C C . LEU A 1 183 ? 0.469 -12.840 2.031 1.00 92.62 183 LEU A C 1
ATOM 1428 O O . LEU A 1 183 ? 0.573 -13.105 0.830 1.00 92.62 183 LEU A O 1
ATOM 1432 N N . ARG A 1 184 ? -0.285 -13.588 2.842 1.00 92.31 184 ARG A N 1
ATOM 1433 C CA . ARG A 1 184 ? -1.026 -14.779 2.403 1.00 92.31 184 ARG A CA 1
ATOM 1434 C C . ARG A 1 184 ? -2.004 -14.494 1.260 1.00 92.31 184 ARG A C 1
ATOM 1436 O O . ARG A 1 184 ? -2.288 -15.409 0.484 1.00 92.31 184 ARG A O 1
ATOM 1443 N N . ALA A 1 185 ? -2.495 -13.257 1.115 1.00 89.12 185 ALA A N 1
ATOM 1444 C CA . ALA A 1 185 ? -3.386 -12.872 0.017 1.00 89.12 185 ALA A CA 1
ATOM 1445 C C . ALA A 1 185 ? -2.735 -13.047 -1.365 1.00 89.12 185 ALA A C 1
ATOM 1447 O O . ALA A 1 185 ? -3.440 -13.292 -2.342 1.00 89.12 185 ALA A O 1
ATOM 1448 N N . PHE A 1 186 ? -1.403 -12.991 -1.433 1.00 88.69 186 PHE A N 1
ATOM 1449 C CA . PHE A 1 186 ? -0.635 -13.089 -2.672 1.00 88.69 186 PHE A CA 1
ATOM 1450 C C . PHE A 1 186 ? -0.002 -14.469 -2.898 1.00 88.69 186 PHE A C 1
ATOM 1452 O O . PHE A 1 186 ? 0.639 -14.695 -3.923 1.00 88.69 186 PHE A O 1
ATOM 1459 N N . ALA A 1 187 ? -0.210 -15.429 -1.988 1.00 90.12 187 ALA A N 1
ATOM 1460 C CA . ALA A 1 187 ? 0.368 -16.768 -2.104 1.00 90.12 187 ALA A CA 1
ATOM 1461 C C . ALA A 1 187 ? -0.057 -17.492 -3.395 1.00 90.12 187 ALA A C 1
ATOM 1463 O O . ALA A 1 187 ? 0.732 -18.213 -3.994 1.00 90.12 187 ALA A O 1
ATOM 1464 N N . GLU A 1 188 ? -1.296 -17.300 -3.855 1.00 87.75 188 GLU A N 1
ATOM 1465 C CA . GLU A 1 188 ? -1.809 -17.989 -5.049 1.00 87.75 188 GLU A CA 1
ATOM 1466 C C . GLU A 1 188 ? -1.242 -17.431 -6.367 1.00 87.75 188 GLU A C 1
ATOM 1468 O O . GLU A 1 188 ? -1.269 -18.130 -7.378 1.00 87.75 188 GLU A O 1
ATOM 1473 N N . ILE A 1 189 ? -0.686 -16.215 -6.359 1.00 87.31 189 ILE A N 1
ATOM 1474 C CA . ILE A 1 189 ? -0.059 -15.592 -7.536 1.00 87.31 189 ILE A CA 1
ATOM 1475 C C . ILE A 1 189 ? 1.470 -15.606 -7.495 1.00 87.31 189 ILE A C 1
ATOM 1477 O O . ILE A 1 189 ? 2.106 -15.146 -8.438 1.00 87.31 189 ILE A O 1
ATOM 1481 N N . SER A 1 190 ? 2.074 -16.167 -6.444 1.00 84.38 190 SER A N 1
ATOM 1482 C CA . SER A 1 190 ? 3.532 -16.227 -6.280 1.00 84.38 190 SER A CA 1
ATOM 1483 C C . SER A 1 190 ? 4.192 -17.473 -6.878 1.00 84.38 190 SER A C 1
ATOM 1485 O O . SER A 1 190 ? 5.393 -17.685 -6.705 1.00 84.38 190 SER A O 1
ATOM 1487 N N . ASP A 1 191 ? 3.415 -18.282 -7.600 1.00 81.44 191 ASP A N 1
ATOM 1488 C CA . ASP A 1 191 ? 3.865 -19.427 -8.393 1.00 81.44 191 ASP A CA 1
ATOM 1489 C C . ASP A 1 191 ? 4.835 -20.359 -7.637 1.00 81.44 191 ASP A C 1
ATOM 1491 O O . ASP A 1 191 ? 4.443 -20.958 -6.629 1.00 81.44 191 ASP A O 1
ATOM 1495 N N . LYS A 1 192 ? 6.105 -20.462 -8.065 1.00 80.75 192 LYS A N 1
ATOM 1496 C CA . LYS A 1 192 ? 7.136 -21.299 -7.422 1.00 80.75 192 LYS A CA 1
ATOM 1497 C C . LYS A 1 192 ? 7.377 -20.969 -5.938 1.00 80.75 192 LYS A C 1
ATOM 1499 O O . LYS A 1 192 ? 7.887 -21.812 -5.203 1.00 80.75 192 LYS A O 1
ATOM 1504 N N . TYR A 1 193 ? 6.967 -19.787 -5.468 1.00 84.56 193 TYR A N 1
ATOM 1505 C CA . TYR A 1 193 ? 7.096 -19.349 -4.073 1.00 84.56 193 TYR A CA 1
ATOM 1506 C C . TYR A 1 193 ? 5.834 -19.554 -3.227 1.00 84.56 193 TYR A C 1
ATOM 1508 O O . TYR A 1 193 ? 5.866 -19.307 -2.021 1.00 84.56 193 TYR A O 1
ATOM 1516 N N . ARG A 1 194 ? 4.740 -20.061 -3.806 1.00 87.31 194 ARG A N 1
ATOM 1517 C CA . ARG A 1 194 ? 3.452 -20.252 -3.116 1.00 87.31 194 ARG A CA 1
ATOM 1518 C C . ARG A 1 194 ? 3.578 -21.015 -1.802 1.00 87.31 194 ARG A C 1
ATOM 1520 O O . ARG A 1 194 ? 3.074 -20.577 -0.771 1.00 87.31 194 ARG A O 1
ATOM 1527 N N . ALA A 1 195 ? 4.246 -22.168 -1.832 1.00 88.12 195 ALA A N 1
ATOM 1528 C CA . ALA A 1 195 ? 4.432 -22.989 -0.638 1.00 88.12 195 ALA A CA 1
ATOM 1529 C C . ALA A 1 195 ? 5.294 -22.277 0.413 1.00 88.12 195 ALA A C 1
ATOM 1531 O O . ALA A 1 195 ? 5.013 -22.399 1.602 1.00 88.12 195 ALA A O 1
ATOM 1532 N N . ALA A 1 196 ? 6.303 -21.518 -0.024 1.00 86.94 196 ALA A N 1
ATOM 1533 C CA . ALA A 1 196 ? 7.184 -20.796 0.880 1.00 86.94 196 ALA A CA 1
ATOM 1534 C C . ALA A 1 196 ? 6.455 -19.693 1.639 1.00 86.94 196 ALA A C 1
ATOM 1536 O O . ALA A 1 196 ? 6.532 -19.663 2.864 1.00 86.94 196 ALA A O 1
ATOM 1537 N N . ILE A 1 197 ? 5.648 -18.899 0.929 1.00 89.19 197 ILE A N 1
ATOM 1538 C CA . ILE A 1 197 ? 4.796 -17.882 1.547 1.00 89.19 197 ILE A CA 1
ATOM 1539 C C . ILE A 1 197 ? 3.873 -18.515 2.592 1.00 89.19 197 ILE A C 1
ATOM 1541 O O . ILE A 1 197 ? 3.804 -18.036 3.715 1.00 89.19 197 ILE A O 1
ATOM 1545 N N . TYR A 1 198 ? 3.193 -19.622 2.277 1.00 92.81 198 TYR A N 1
ATOM 1546 C CA . TYR A 1 198 ? 2.324 -20.274 3.263 1.00 92.81 198 TYR A CA 1
ATOM 1547 C C . TYR A 1 198 ? 3.054 -20.745 4.524 1.00 92.81 198 TYR A C 1
ATOM 1549 O O . TYR A 1 198 ? 2.515 -20.616 5.623 1.00 92.81 198 TYR A O 1
ATOM 1557 N N . VAL A 1 199 ? 4.250 -21.318 4.370 1.00 92.56 199 VAL A N 1
ATOM 1558 C CA . VAL A 1 199 ? 5.058 -21.775 5.506 1.00 92.56 199 VAL A CA 1
ATOM 1559 C C . VAL A 1 199 ? 5.486 -20.592 6.370 1.00 92.56 199 VAL A C 1
ATOM 1561 O O . VAL A 1 199 ? 5.377 -20.671 7.589 1.00 92.56 199 VAL A O 1
ATOM 1564 N N . GLU A 1 200 ? 5.919 -19.498 5.751 1.00 90.31 200 GLU A N 1
ATOM 1565 C CA . GLU A 1 200 ? 6.323 -18.279 6.448 1.00 90.31 200 GLU A CA 1
ATOM 1566 C C . GLU A 1 200 ? 5.159 -17.644 7.212 1.00 90.31 200 GLU A C 1
ATOM 1568 O O . GLU A 1 200 ? 5.244 -17.472 8.423 1.00 90.31 200 GLU A O 1
ATOM 1573 N N . VAL A 1 201 ? 4.021 -17.436 6.545 1.00 93.75 201 VAL A N 1
ATOM 1574 C CA . VAL A 1 201 ? 2.797 -16.912 7.171 1.00 93.75 201 VAL A CA 1
ATOM 1575 C C . VAL A 1 201 ? 2.399 -17.754 8.381 1.00 93.75 201 VAL A C 1
ATOM 1577 O O . VAL A 1 201 ? 2.063 -17.223 9.440 1.00 93.75 201 VAL A O 1
ATOM 1580 N N . TYR A 1 202 ? 2.425 -19.082 8.234 1.00 96.50 202 TYR A N 1
ATOM 1581 C CA . TYR A 1 202 ? 2.097 -19.992 9.324 1.00 96.50 202 TYR A CA 1
ATOM 1582 C C . TYR A 1 202 ? 3.066 -19.830 10.501 1.00 96.50 202 TYR A C 1
ATOM 1584 O O . TYR A 1 202 ? 2.628 -19.807 11.650 1.00 96.50 202 TYR A O 1
ATOM 1592 N N . GLN A 1 203 ? 4.369 -19.722 10.232 1.00 95.06 203 GLN A N 1
ATOM 1593 C CA . GLN A 1 203 ? 5.397 -19.570 11.262 1.00 95.06 203 GLN A CA 1
ATOM 1594 C C . GLN A 1 203 ? 5.283 -18.228 11.988 1.00 95.06 203 GLN A C 1
ATOM 1596 O O . GLN A 1 203 ? 5.306 -18.222 13.220 1.00 95.06 203 GLN A O 1
ATOM 1601 N N . ASP A 1 204 ? 5.069 -17.136 11.260 1.00 95.06 204 ASP A N 1
ATOM 1602 C CA . ASP A 1 204 ? 4.908 -15.796 11.826 1.00 95.06 204 ASP A CA 1
ATOM 1603 C C . ASP A 1 204 ? 3.689 -15.728 12.741 1.00 95.06 204 ASP A C 1
ATOM 1605 O O . ASP A 1 204 ? 3.822 -15.387 13.917 1.00 95.06 204 ASP A O 1
ATOM 1609 N N . ILE A 1 205 ? 2.516 -16.163 12.264 1.00 97.50 205 ILE A N 1
ATOM 1610 C CA . ILE A 1 205 ? 1.305 -16.202 13.095 1.00 97.50 205 ILE A CA 1
ATOM 1611 C C . ILE A 1 205 ? 1.523 -17.119 14.303 1.00 97.50 205 ILE A C 1
ATOM 1613 O O . ILE A 1 205 ? 1.176 -16.761 15.431 1.00 97.50 205 ILE A O 1
ATOM 1617 N N . LYS A 1 206 ? 2.123 -18.300 14.106 1.00 97.31 206 LYS A N 1
ATOM 1618 C CA . LYS A 1 206 ? 2.335 -19.255 15.199 1.00 97.31 206 LYS A CA 1
ATOM 1619 C C . LYS A 1 206 ? 3.314 -18.735 16.252 1.00 97.31 206 LYS A C 1
ATOM 1621 O O . LYS A 1 206 ? 3.170 -19.110 17.413 1.00 97.31 206 LYS A O 1
ATOM 1626 N N . SER A 1 207 ? 4.264 -17.881 15.871 1.00 96.50 207 SER A N 1
ATOM 1627 C CA . SER A 1 207 ? 5.238 -17.282 16.790 1.00 96.50 207 SER A CA 1
ATOM 1628 C C . SER A 1 207 ? 4.616 -16.299 17.788 1.00 96.50 207 SER A C 1
ATOM 1630 O O . SER A 1 207 ? 5.182 -16.104 18.860 1.00 96.50 207 SER A O 1
ATOM 1632 N N . VAL A 1 208 ? 3.442 -15.735 17.470 1.00 97.44 208 VAL A N 1
ATOM 1633 C CA . VAL A 1 208 ? 2.793 -14.688 18.279 1.00 97.44 208 VAL A CA 1
ATOM 1634 C C . VAL A 1 208 ? 1.408 -15.058 18.820 1.00 97.44 208 VAL A C 1
ATOM 1636 O O . VAL A 1 208 ? 0.884 -14.362 19.684 1.00 97.44 208 VAL A O 1
ATOM 1639 N N . ILE A 1 209 ? 0.799 -16.160 18.359 1.00 97.56 209 ILE A N 1
ATOM 1640 C CA . ILE A 1 209 ? -0.603 -16.516 18.671 1.00 97.56 209 ILE A CA 1
ATOM 1641 C C . ILE A 1 209 ? -0.904 -16.700 20.170 1.00 97.56 209 ILE A C 1
ATOM 1643 O O . ILE A 1 209 ? -2.045 -16.537 20.618 1.00 97.56 209 ILE A O 1
ATOM 1647 N N . ASP A 1 210 ? 0.114 -17.059 20.949 1.00 96.31 210 ASP A N 1
ATOM 1648 C CA . ASP A 1 210 ? 0.008 -17.307 22.388 1.00 96.31 210 ASP A CA 1
ATOM 1649 C C . ASP A 1 210 ? 0.590 -16.166 23.237 1.00 96.31 210 ASP A C 1
ATOM 1651 O O . ASP A 1 210 ? 0.572 -16.248 24.466 1.00 96.31 210 ASP A O 1
ATOM 1655 N N . ASN A 1 211 ? 1.042 -15.076 22.606 1.00 97.25 211 ASN A N 1
ATOM 1656 C CA . ASN A 1 211 ? 1.503 -13.897 23.325 1.00 97.25 211 ASN A CA 1
ATOM 1657 C C . ASN A 1 211 ? 0.310 -13.151 23.957 1.00 97.25 211 ASN A C 1
ATOM 1659 O O . ASN A 1 211 ? -0.699 -12.921 23.281 1.00 97.25 211 ASN A O 1
ATOM 1663 N N . PRO A 1 212 ? 0.403 -12.725 25.233 1.00 95.00 212 PRO A N 1
ATOM 1664 C CA . PRO A 1 212 ? -0.680 -11.994 25.892 1.00 95.00 212 PRO A CA 1
ATOM 1665 C C . PRO A 1 212 ? -1.054 -10.672 25.206 1.00 95.00 212 PRO A C 1
ATOM 1667 O O . PRO A 1 212 ? -2.234 -10.318 25.189 1.00 95.00 212 PRO A O 1
ATOM 1670 N N . ASP A 1 213 ? -0.082 -9.974 24.603 1.00 94.56 213 ASP A N 1
ATOM 1671 C CA . ASP A 1 213 ? -0.307 -8.673 23.958 1.00 94.56 213 ASP A CA 1
ATOM 1672 C C . ASP A 1 213 ? -1.256 -8.773 22.752 1.00 94.56 213 ASP A C 1
ATOM 1674 O O . ASP A 1 213 ? -1.992 -7.831 22.460 1.00 94.56 213 ASP A O 1
ATOM 1678 N N . LEU A 1 214 ? -1.318 -9.939 22.097 1.00 94.75 214 LEU A N 1
ATOM 1679 C CA . LEU A 1 214 ? -2.242 -10.180 20.992 1.00 94.75 214 LEU A CA 1
ATOM 1680 C C . LEU A 1 214 ? -3.703 -10.007 21.430 1.00 94.75 214 LEU A C 1
ATOM 1682 O O . LEU A 1 214 ? -4.499 -9.393 20.721 1.00 94.75 214 LEU A O 1
ATOM 1686 N N . VAL A 1 215 ? -4.052 -10.541 22.605 1.00 94.12 215 VAL A N 1
ATOM 1687 C CA . VAL A 1 215 ? -5.403 -10.425 23.173 1.00 94.12 215 VAL A CA 1
ATOM 1688 C C . VAL A 1 215 ? -5.599 -9.061 23.827 1.00 94.12 215 VAL A C 1
ATOM 1690 O O . VAL A 1 215 ? -6.697 -8.517 23.748 1.00 94.12 215 VAL A O 1
ATOM 1693 N N . GLU A 1 216 ? -4.559 -8.491 24.438 1.00 89.81 216 GLU A N 1
ATOM 1694 C CA . GLU A 1 216 ? -4.620 -7.152 25.034 1.00 89.81 216 GLU A CA 1
ATOM 1695 C C . GLU A 1 216 ? -4.954 -6.071 23.998 1.00 89.81 216 GLU A C 1
ATOM 1697 O O . GLU A 1 216 ? -5.789 -5.210 24.268 1.00 89.81 216 GLU A O 1
ATOM 1702 N N . VAL A 1 217 ? -4.343 -6.137 22.811 1.00 88.38 217 VAL A N 1
ATOM 1703 C CA . VAL A 1 217 ? -4.512 -5.125 21.758 1.00 88.38 217 VAL A CA 1
ATOM 1704 C C . VAL A 1 217 ? -5.620 -5.493 20.772 1.00 88.38 217 VAL A C 1
ATOM 1706 O O . VAL A 1 217 ? -6.463 -4.660 20.453 1.00 88.38 217 VAL A O 1
ATOM 1709 N N . GLY A 1 218 ? -5.629 -6.728 20.261 1.00 86.75 218 GLY A N 1
ATOM 1710 C CA . GLY A 1 218 ? -6.570 -7.167 19.223 1.00 86.75 218 GLY A CA 1
ATOM 1711 C C . GLY A 1 218 ? -7.861 -7.795 19.753 1.00 86.75 218 GLY A C 1
ATOM 1712 O O . GLY A 1 218 ? -8.813 -7.998 18.995 1.00 86.75 218 GLY A O 1
ATOM 1713 N N . GLY A 1 219 ? -7.911 -8.135 21.041 1.00 91.00 219 GLY A N 1
ATOM 1714 C CA . GLY A 1 219 ? -9.025 -8.857 21.641 1.00 91.00 219 GLY A CA 1
ATOM 1715 C C . GLY A 1 219 ? -9.089 -10.339 21.252 1.00 91.00 219 GLY A C 1
ATOM 1716 O O . GLY A 1 219 ? -8.333 -10.865 20.431 1.00 91.00 219 GLY A O 1
ATOM 1717 N N . GLN A 1 220 ? -10.051 -11.048 21.847 1.00 92.56 220 GLN A N 1
ATOM 1718 C CA . GLN A 1 220 ? -10.227 -12.487 21.619 1.00 92.56 220 GLN A CA 1
ATOM 1719 C C . GLN A 1 220 ? -10.638 -12.816 20.172 1.00 92.56 220 GLN A C 1
ATOM 1721 O O . GLN A 1 220 ? -10.292 -13.878 19.651 1.00 92.56 220 GLN A O 1
ATOM 1726 N N . SER A 1 221 ? -11.369 -11.913 19.515 1.00 90.69 221 SER A N 1
ATOM 1727 C CA . SER A 1 221 ? -11.803 -12.060 18.122 1.00 90.69 221 SER A CA 1
ATOM 1728 C C . SER A 1 221 ? -10.620 -12.090 17.151 1.00 90.69 221 SER A C 1
ATOM 1730 O O . SER A 1 221 ? -10.637 -12.900 16.220 1.00 90.69 221 SER A O 1
ATOM 1732 N N . ALA A 1 222 ? -9.584 -11.274 17.385 1.00 93.75 222 ALA A N 1
ATOM 1733 C CA . ALA A 1 222 ? -8.364 -11.281 16.584 1.00 93.75 222 ALA A CA 1
ATOM 1734 C C . ALA A 1 222 ? -7.629 -12.620 16.712 1.00 93.75 222 ALA A C 1
ATOM 1736 O O . ALA A 1 222 ? -7.364 -13.265 15.697 1.00 93.75 222 ALA A O 1
ATOM 1737 N N . LYS A 1 223 ? -7.409 -13.113 17.943 1.00 96.88 223 LYS A N 1
ATOM 1738 C CA . LYS A 1 223 ? -6.803 -14.439 18.166 1.00 96.88 223 LYS A CA 1
ATOM 1739 C C . LYS A 1 223 ? -7.556 -15.540 17.411 1.00 96.88 223 LYS A C 1
ATOM 1741 O O . LYS A 1 223 ? -6.946 -16.311 16.676 1.00 96.88 223 LYS A O 1
ATOM 1746 N N . GLN A 1 224 ? -8.885 -15.565 17.513 1.00 96.88 224 GLN A N 1
ATOM 1747 C CA . GLN A 1 224 ? -9.713 -16.544 16.799 1.00 96.88 224 GLN A CA 1
ATOM 1748 C C . GLN A 1 224 ? -9.611 -16.418 15.270 1.00 96.88 224 GLN A C 1
ATOM 1750 O O . GLN A 1 224 ? -9.706 -17.419 14.560 1.00 96.88 224 GLN A O 1
ATOM 1755 N N . ALA A 1 225 ? -9.457 -15.203 14.736 1.00 95.00 225 ALA A N 1
ATOM 1756 C CA . ALA A 1 225 ? -9.252 -14.997 13.304 1.00 95.00 225 ALA A CA 1
ATOM 1757 C C . ALA A 1 225 ? -7.920 -15.592 12.835 1.00 95.00 225 ALA A C 1
ATOM 1759 O O . ALA A 1 225 ? -7.896 -16.296 11.826 1.00 95.00 225 ALA A O 1
ATOM 1760 N N . PHE A 1 226 ? -6.846 -15.391 13.597 1.00 97.75 226 PHE A N 1
ATOM 1761 C CA . PHE A 1 226 ? -5.541 -15.973 13.295 1.00 97.75 226 PHE A CA 1
ATOM 1762 C C . PHE A 1 226 ? -5.515 -17.497 13.461 1.00 97.75 226 PHE A C 1
ATOM 1764 O O . PHE A 1 226 ? -4.911 -18.189 12.648 1.00 97.75 226 PHE A O 1
ATOM 1771 N N . GLU A 1 227 ? -6.236 -18.056 14.437 1.00 98.12 227 GLU A N 1
ATOM 1772 C CA . GLU A 1 227 ? -6.415 -19.510 14.560 1.00 98.12 227 GLU A CA 1
ATOM 1773 C C . GLU A 1 227 ? -7.116 -20.111 13.331 1.00 98.12 227 GLU A C 1
ATOM 1775 O O . GLU A 1 227 ? -6.705 -21.164 12.837 1.00 98.12 227 GLU A O 1
ATOM 1780 N N . ARG A 1 228 ? -8.139 -19.431 12.789 1.00 96.94 228 ARG A N 1
ATOM 1781 C CA . ARG A 1 228 ? -8.785 -19.840 11.529 1.00 96.94 228 ARG A CA 1
ATOM 1782 C C . ARG A 1 228 ? -7.831 -19.753 10.341 1.00 96.94 228 ARG A C 1
ATOM 1784 O O . ARG A 1 228 ? -7.868 -20.631 9.482 1.00 96.94 228 ARG A O 1
ATOM 1791 N N . GLU A 1 229 ? -6.974 -18.735 10.298 1.00 96.81 229 GLU A N 1
ATOM 1792 C CA . GLU A 1 229 ? -5.958 -18.603 9.250 1.00 96.81 229 GLU A CA 1
ATOM 1793 C C . GLU A 1 229 ? -4.952 -19.763 9.310 1.00 96.81 229 GLU A C 1
ATOM 1795 O O . GLU A 1 229 ? -4.703 -20.412 8.296 1.00 96.81 229 GLU A O 1
ATOM 1800 N N . LEU A 1 230 ? -4.458 -20.122 10.501 1.00 97.81 230 LEU A N 1
ATOM 1801 C CA . LEU A 1 230 ? -3.596 -21.296 10.684 1.00 97.81 230 LEU A CA 1
ATOM 1802 C C . LEU A 1 230 ? -4.276 -22.581 10.187 1.00 97.81 230 LEU A C 1
ATOM 1804 O O . LEU A 1 230 ? -3.673 -23.338 9.428 1.00 97.81 230 LEU A O 1
ATOM 1808 N N . GLN A 1 231 ? -5.545 -22.807 10.546 1.00 97.38 231 GLN A N 1
ATOM 1809 C CA . GLN A 1 231 ? -6.318 -23.968 10.077 1.00 97.38 231 GLN A CA 1
ATOM 1810 C C . GLN A 1 231 ? -6.488 -23.978 8.551 1.00 97.38 231 GLN A C 1
ATOM 1812 O O . GLN A 1 231 ? -6.359 -25.024 7.907 1.00 97.38 231 GLN A O 1
ATOM 1817 N N . TYR A 1 232 ? -6.754 -22.815 7.955 1.00 95.88 232 TYR A N 1
ATOM 1818 C CA . TYR A 1 232 ? -6.861 -22.656 6.508 1.00 95.88 232 TYR A CA 1
ATOM 1819 C C . TYR A 1 232 ? -5.547 -23.002 5.801 1.00 95.88 232 TYR A C 1
ATOM 1821 O O . TYR A 1 232 ? -5.569 -23.704 4.783 1.00 95.88 232 TYR A O 1
ATOM 1829 N N . ILE A 1 233 ? -4.409 -22.561 6.341 1.00 96.44 233 ILE A N 1
ATOM 1830 C CA . ILE A 1 233 ? -3.091 -22.896 5.799 1.00 96.44 233 ILE A CA 1
ATOM 1831 C C . ILE A 1 233 ? -2.824 -24.393 5.959 1.00 96.44 233 ILE A C 1
ATOM 1833 O O . ILE A 1 233 ? -2.493 -25.053 4.979 1.00 96.44 233 ILE A O 1
ATOM 1837 N N . GLU A 1 234 ? -3.053 -24.964 7.142 1.00 96.62 234 GLU A N 1
ATOM 1838 C CA . GLU A 1 234 ? -2.884 -26.400 7.387 1.00 96.62 234 GLU A CA 1
ATOM 1839 C C . GLU A 1 234 ? -3.681 -27.273 6.413 1.00 96.62 234 GLU A C 1
ATOM 1841 O O . GLU A 1 234 ? -3.182 -28.308 5.976 1.00 96.62 234 GLU A O 1
ATOM 1846 N N . SER A 1 235 ? -4.895 -26.857 6.039 1.00 95.81 235 SER A N 1
ATOM 1847 C CA . SER A 1 235 ? -5.742 -27.601 5.095 1.00 95.81 235 SER A CA 1
ATOM 1848 C C . SER A 1 235 ? -5.155 -27.713 3.680 1.00 95.81 235 SER A C 1
ATOM 1850 O O . SER A 1 235 ? -5.573 -28.575 2.908 1.00 95.81 235 SER A O 1
ATOM 1852 N N . ARG A 1 236 ? -4.174 -26.869 3.328 1.00 94.06 236 ARG A N 1
ATOM 1853 C CA . ARG A 1 236 ? -3.507 -26.862 2.013 1.00 94.06 236 ARG A CA 1
ATOM 1854 C C . ARG A 1 236 ? -2.310 -27.795 1.928 1.00 94.06 236 ARG A C 1
ATOM 1856 O O . ARG A 1 236 ? -1.793 -28.003 0.832 1.00 94.06 236 ARG A O 1
ATOM 1863 N N . PHE A 1 237 ? -1.861 -28.338 3.055 1.00 93.44 237 PHE A N 1
ATOM 1864 C CA . PHE A 1 237 ? -0.683 -29.190 3.127 1.00 93.44 237 PHE A CA 1
ATOM 1865 C C . PHE A 1 237 ? -1.102 -30.612 3.482 1.00 93.44 237 PHE A C 1
ATOM 1867 O O . PHE A 1 237 ? -1.593 -30.870 4.577 1.00 93.44 237 PHE A O 1
ATOM 1874 N N . GLN A 1 238 ? -0.861 -31.549 2.561 1.00 92.94 238 GLN A N 1
ATOM 1875 C CA . GLN A 1 238 ? -1.029 -32.977 2.849 1.00 92.94 238 GLN A CA 1
ATOM 1876 C C . GLN A 1 238 ? -0.058 -33.425 3.954 1.00 92.94 238 GLN A C 1
ATOM 1878 O O . GLN A 1 238 ? -0.458 -34.102 4.896 1.00 92.94 238 GLN A O 1
ATOM 1883 N N . ASP A 1 239 ? 1.203 -32.985 3.871 1.00 92.69 239 ASP A N 1
ATOM 1884 C CA . ASP A 1 239 ? 2.210 -33.160 4.918 1.00 92.69 239 ASP A CA 1
ATOM 1885 C C . ASP A 1 239 ? 2.390 -31.862 5.721 1.00 92.69 239 ASP A C 1
ATOM 1887 O O . ASP A 1 239 ? 3.112 -30.943 5.322 1.00 92.69 239 ASP A O 1
ATOM 1891 N N . LYS A 1 240 ? 1.755 -31.800 6.896 1.00 93.94 240 LYS A N 1
ATOM 1892 C CA . LYS A 1 240 ? 1.851 -30.655 7.816 1.00 93.94 240 LYS A CA 1
ATOM 1893 C C . LYS A 1 240 ? 3.248 -30.468 8.420 1.00 93.94 240 LYS A C 1
ATOM 1895 O O . LYS A 1 240 ? 3.527 -29.401 8.964 1.00 93.94 240 LYS A O 1
ATOM 1900 N N . SER A 1 241 ? 4.146 -31.456 8.344 1.00 92.25 241 SER A N 1
ATOM 1901 C CA . SER A 1 241 ? 5.518 -31.303 8.851 1.00 92.25 241 SER A CA 1
ATOM 1902 C C . SER A 1 241 ? 6.303 -30.235 8.080 1.00 92.25 241 SER A C 1
ATOM 1904 O O . SER A 1 241 ? 7.189 -29.594 8.649 1.00 92.25 241 SER A O 1
ATOM 1906 N N . LEU A 1 242 ? 5.926 -29.979 6.818 1.00 91.19 242 LEU A N 1
ATOM 1907 C CA . LEU A 1 242 ? 6.509 -28.936 5.971 1.00 91.19 242 LEU A CA 1
ATOM 1908 C C . LEU A 1 242 ? 6.334 -27.531 6.559 1.00 91.19 242 LEU A C 1
ATOM 1910 O O . LEU A 1 242 ? 7.245 -26.719 6.440 1.00 91.19 242 LEU A O 1
ATOM 1914 N N . LEU A 1 243 ? 5.232 -27.273 7.271 1.00 93.31 243 LEU A N 1
ATOM 1915 C CA . LEU A 1 243 ? 4.953 -25.982 7.916 1.00 93.31 243 LEU A CA 1
ATOM 1916 C C . LEU A 1 243 ? 5.951 -25.635 9.028 1.00 93.31 243 LEU A C 1
ATOM 1918 O O . LEU A 1 243 ? 6.125 -24.470 9.369 1.00 93.31 243 LEU A O 1
ATOM 1922 N N . LYS A 1 244 ? 6.639 -26.637 9.586 1.00 91.31 244 LYS A N 1
ATOM 1923 C CA . LYS A 1 244 ? 7.675 -26.447 10.613 1.00 91.31 244 LYS A CA 1
ATOM 1924 C C . LYS A 1 244 ? 9.087 -26.386 10.031 1.00 91.31 244 LYS A C 1
ATOM 1926 O O . LYS A 1 244 ? 10.038 -26.144 10.771 1.00 91.31 244 LYS A O 1
ATOM 1931 N N . LYS A 1 245 ? 9.260 -26.658 8.732 1.00 87.50 245 LYS A N 1
ATOM 1932 C CA . LYS A 1 245 ? 10.582 -26.624 8.104 1.00 87.50 245 LYS A CA 1
ATOM 1933 C C . LYS A 1 245 ? 11.002 -25.175 7.899 1.00 87.50 245 LYS A C 1
ATOM 1935 O O . LYS A 1 245 ? 10.248 -24.368 7.363 1.00 87.50 245 LYS A O 1
ATOM 1940 N N . LYS A 1 246 ? 12.244 -24.865 8.266 1.00 81.50 246 LYS A N 1
ATOM 1941 C CA . LYS A 1 246 ? 12.877 -23.610 7.866 1.00 81.50 246 LYS A CA 1
ATOM 1942 C C . LYS A 1 246 ? 13.229 -23.710 6.386 1.00 81.50 246 LYS A C 1
ATOM 1944 O O . LYS A 1 246 ? 14.226 -24.342 6.029 1.00 81.50 246 LYS A O 1
ATOM 1949 N N . LEU A 1 247 ? 12.385 -23.139 5.534 1.00 77.44 247 LEU A N 1
ATOM 1950 C CA . LEU A 1 247 ? 12.673 -23.051 4.111 1.00 77.44 247 LEU A CA 1
ATOM 1951 C C . LEU A 1 247 ? 13.864 -22.117 3.915 1.00 77.44 247 LEU A C 1
ATOM 1953 O O . LEU A 1 247 ? 13.919 -21.024 4.477 1.00 77.44 247 LEU A O 1
ATOM 1957 N N . LYS A 1 248 ? 14.858 -22.590 3.167 1.00 72.81 248 LYS A N 1
ATOM 1958 C CA . LYS A 1 248 ? 15.999 -21.775 2.768 1.00 72.81 248 LYS A CA 1
ATOM 1959 C C . LYS A 1 248 ? 15.749 -21.308 1.349 1.00 72.81 248 LYS A C 1
ATOM 1961 O O . LYS A 1 248 ? 15.623 -22.143 0.456 1.00 72.81 248 LYS A O 1
ATOM 1966 N N . HIS A 1 249 ? 15.724 -19.999 1.153 1.00 71.38 249 HIS A N 1
ATOM 1967 C CA . HIS A 1 249 ? 15.825 -19.431 -0.179 1.00 71.38 249 HIS A CA 1
ATOM 1968 C C . HIS A 1 249 ? 17.308 -19.367 -0.567 1.00 71.38 249 HIS A C 1
ATOM 1970 O O . HIS A 1 249 ? 18.128 -18.947 0.260 1.00 71.38 249 HIS A O 1
ATOM 1976 N N . PRO A 1 250 ? 17.689 -19.819 -1.775 1.00 79.19 250 PRO A N 1
ATOM 1977 C CA . PRO A 1 250 ? 19.041 -19.625 -2.274 1.00 79.19 250 PRO A CA 1
ATOM 1978 C C . PRO A 1 250 ? 19.418 -18.146 -2.210 1.00 79.19 250 PRO A C 1
ATOM 1980 O O . PRO A 1 250 ? 18.630 -17.272 -2.581 1.00 79.19 250 PRO A O 1
ATOM 1983 N N . ARG A 1 251 ? 20.620 -17.868 -1.702 1.00 82.62 251 ARG A N 1
ATOM 1984 C CA . ARG A 1 251 ? 21.192 -16.527 -1.789 1.00 82.62 251 ARG A CA 1
ATOM 1985 C C . ARG A 1 251 ? 21.697 -16.310 -3.203 1.00 82.62 251 ARG A C 1
ATOM 1987 O O . ARG A 1 251 ? 22.366 -17.196 -3.734 1.00 82.62 251 ARG A O 1
ATOM 1994 N N . TYR A 1 252 ? 21.419 -15.146 -3.774 1.00 82.25 252 TYR A N 1
ATOM 1995 C CA . TYR A 1 252 ? 22.017 -14.784 -5.052 1.00 82.25 252 TYR A CA 1
ATOM 1996 C C . TYR A 1 252 ? 23.505 -14.470 -4.852 1.00 82.25 252 TYR A C 1
ATOM 1998 O O . TYR A 1 252 ? 23.925 -13.994 -3.791 1.00 82.25 252 TYR A O 1
ATOM 2006 N N . LYS A 1 253 ? 24.322 -14.795 -5.855 1.00 84.00 253 LYS A N 1
ATOM 2007 C CA . LYS A 1 253 ? 25.771 -14.570 -5.811 1.00 84.00 253 LYS A CA 1
ATOM 2008 C C . LYS A 1 253 ? 26.096 -13.127 -6.182 1.00 84.00 253 LYS A C 1
ATOM 2010 O O . LYS A 1 253 ? 25.494 -12.573 -7.093 1.00 84.00 253 LYS A O 1
ATOM 2015 N N . MET A 1 254 ? 27.086 -12.558 -5.500 1.00 83.94 254 MET A N 1
ATOM 2016 C CA . MET A 1 254 ? 27.586 -11.199 -5.748 1.00 83.94 254 MET A CA 1
ATOM 2017 C C . MET A 1 254 ? 28.969 -11.179 -6.410 1.00 83.94 254 MET A C 1
ATOM 2019 O O . MET A 1 254 ? 29.423 -10.118 -6.835 1.00 83.94 254 MET A O 1
ATOM 2023 N N . ASP A 1 255 ? 29.663 -12.319 -6.451 1.00 86.19 255 ASP A N 1
ATOM 2024 C CA . ASP A 1 255 ? 31.096 -12.374 -6.767 1.00 86.19 255 ASP A CA 1
ATOM 2025 C C . ASP A 1 255 ? 31.396 -11.927 -8.206 1.00 86.19 255 ASP A C 1
ATOM 2027 O O . ASP A 1 255 ? 32.369 -11.210 -8.429 1.00 86.19 255 ASP A O 1
ATOM 2031 N N . ASP A 1 256 ? 30.504 -12.255 -9.145 1.00 90.44 256 ASP A N 1
ATOM 2032 C CA . ASP A 1 256 ? 30.655 -11.971 -10.579 1.00 90.44 256 ASP A CA 1
ATOM 2033 C C . ASP A 1 256 ? 29.977 -10.660 -11.027 1.00 90.44 256 ASP A C 1
ATOM 2035 O O . ASP A 1 256 ? 29.995 -10.326 -12.210 1.00 90.44 256 ASP A O 1
ATOM 2039 N N . LEU A 1 257 ? 29.372 -9.905 -10.100 1.00 92.25 257 LEU A N 1
ATOM 2040 C CA . LEU A 1 257 ? 28.637 -8.677 -10.418 1.00 92.25 257 LEU A CA 1
ATOM 2041 C C . LEU A 1 257 ? 29.554 -7.451 -10.456 1.00 92.25 257 LEU A C 1
ATOM 2043 O O . LEU A 1 257 ? 30.387 -7.238 -9.563 1.00 92.25 257 LEU A O 1
ATOM 2047 N N . SER A 1 258 ? 29.335 -6.584 -11.445 1.00 95.06 258 SER A N 1
ATOM 2048 C CA . SER A 1 258 ? 29.944 -5.255 -11.495 1.00 95.06 258 SER A CA 1
ATOM 2049 C C . SER A 1 258 ? 29.516 -4.390 -10.301 1.00 95.06 258 SER A C 1
ATOM 2051 O O . SER A 1 258 ? 28.503 -4.635 -9.640 1.00 95.06 258 SER A O 1
ATOM 2053 N N . ASN A 1 259 ? 30.268 -3.318 -10.029 1.00 95.19 259 ASN A N 1
ATOM 2054 C CA . ASN A 1 259 ? 29.910 -2.367 -8.968 1.00 95.19 259 ASN A CA 1
ATOM 2055 C C . ASN A 1 259 ? 28.533 -1.723 -9.202 1.00 95.19 259 ASN A C 1
ATOM 2057 O O . ASN A 1 259 ? 27.822 -1.439 -8.241 1.00 95.19 259 ASN A O 1
ATOM 2061 N N . PHE A 1 260 ? 28.156 -1.508 -10.466 1.00 96.44 260 PHE A N 1
ATOM 2062 C CA . PHE A 1 260 ? 26.841 -0.982 -10.815 1.00 96.44 260 PHE A CA 1
ATOM 2063 C C . PHE A 1 260 ? 25.730 -1.993 -10.518 1.00 96.44 260 PHE A C 1
ATOM 2065 O O . PHE A 1 260 ? 24.725 -1.619 -9.925 1.00 96.44 260 PHE A O 1
ATOM 2072 N N . GLU A 1 261 ? 25.910 -3.269 -10.867 1.00 95.19 261 GLU A N 1
ATOM 2073 C CA . GLU A 1 261 ? 24.921 -4.316 -10.576 1.00 95.19 261 GLU A CA 1
ATOM 2074 C C . GLU A 1 261 ? 24.725 -4.517 -9.071 1.00 95.19 261 GLU A C 1
ATOM 2076 O O . GLU A 1 261 ? 23.590 -4.618 -8.613 1.00 95.19 261 GLU A O 1
ATOM 2081 N N . LYS A 1 262 ? 25.804 -4.489 -8.279 1.00 94.31 262 LYS A N 1
ATOM 2082 C CA . LYS A 1 262 ? 25.710 -4.529 -6.809 1.00 94.31 262 LYS A CA 1
ATOM 2083 C C . LYS A 1 262 ? 24.887 -3.359 -6.278 1.00 94.31 262 LYS A C 1
ATOM 2085 O O . LYS A 1 262 ? 23.913 -3.574 -5.564 1.00 94.31 262 LYS A O 1
ATOM 2090 N N . PHE A 1 263 ? 25.210 -2.138 -6.712 1.00 96.00 263 PHE A N 1
ATOM 2091 C CA . PHE A 1 263 ? 24.459 -0.939 -6.337 1.00 96.00 263 PHE A CA 1
ATOM 2092 C C . PHE A 1 263 ? 22.989 -1.003 -6.782 1.00 96.00 263 PHE A C 1
ATOM 2094 O O . PHE A 1 263 ? 22.096 -0.603 -6.036 1.00 96.00 263 PHE A O 1
ATOM 2101 N N . TYR A 1 264 ? 22.720 -1.535 -7.979 1.00 96.50 264 TYR A N 1
ATOM 2102 C CA . TYR A 1 264 ? 21.369 -1.755 -8.490 1.00 96.50 264 TYR A CA 1
ATOM 2103 C C . TYR A 1 264 ? 20.571 -2.675 -7.568 1.00 96.50 264 TYR A C 1
ATOM 2105 O O . TYR A 1 264 ? 19.466 -2.314 -7.159 1.00 96.50 264 TYR A O 1
ATOM 2113 N N . LEU A 1 265 ? 21.127 -3.836 -7.211 1.00 93.38 265 LEU A N 1
ATOM 2114 C CA . LEU A 1 265 ? 20.458 -4.803 -6.343 1.00 93.38 265 LEU A CA 1
ATOM 2115 C C . LEU A 1 265 ? 20.255 -4.247 -4.929 1.00 93.38 265 LEU A C 1
ATOM 2117 O O . LEU A 1 265 ? 19.159 -4.382 -4.389 1.00 93.38 265 LEU A O 1
ATOM 2121 N N . GLU A 1 266 ? 21.259 -3.575 -4.363 1.00 91.81 266 GLU A N 1
ATOM 2122 C CA . GLU A 1 266 ? 21.189 -2.958 -3.034 1.00 91.81 266 GLU A CA 1
ATOM 2123 C C . GLU A 1 266 ? 20.110 -1.871 -2.961 1.00 91.81 266 GLU A C 1
ATOM 2125 O O . GLU A 1 266 ? 19.258 -1.904 -2.070 1.00 91.81 266 GLU A O 1
ATOM 2130 N N . LEU A 1 267 ? 20.092 -0.933 -3.917 1.00 94.75 267 LEU A N 1
ATOM 2131 C CA . LEU A 1 267 ? 19.095 0.140 -3.946 1.00 94.75 267 LEU A CA 1
ATOM 2132 C C . LEU A 1 267 ? 17.686 -0.418 -4.168 1.00 94.75 267 LEU A C 1
ATOM 2134 O O . LEU A 1 267 ? 16.750 -0.026 -3.471 1.00 94.75 267 LEU A O 1
ATOM 2138 N N . CYS A 1 268 ? 17.528 -1.357 -5.104 1.00 94.38 268 CYS A N 1
ATOM 2139 C CA . CYS A 1 268 ? 16.224 -1.950 -5.393 1.00 94.38 268 CYS A CA 1
ATOM 2140 C C . CYS A 1 268 ? 15.702 -2.812 -4.237 1.00 94.38 268 CYS A C 1
ATOM 2142 O O . CYS A 1 268 ? 14.493 -2.844 -4.027 1.00 94.38 268 CYS A O 1
ATOM 2144 N N . GLN A 1 269 ? 16.567 -3.487 -3.476 1.00 89.31 269 GLN A N 1
ATOM 2145 C CA . GLN A 1 269 ? 16.158 -4.222 -2.273 1.00 89.31 269 GLN A CA 1
ATOM 2146 C C . GLN A 1 269 ? 15.760 -3.284 -1.149 1.00 89.31 269 GLN A C 1
ATOM 2148 O O . GLN A 1 269 ? 14.674 -3.440 -0.595 1.00 89.31 269 GLN A O 1
ATOM 2153 N N . LYS A 1 270 ? 16.599 -2.282 -0.862 1.00 90.12 270 LYS A N 1
ATOM 2154 C CA . LYS A 1 270 ? 16.322 -1.274 0.163 1.00 90.12 270 LYS A CA 1
ATOM 2155 C C . LYS A 1 270 ? 14.967 -0.607 -0.068 1.00 90.12 270 LYS A C 1
ATOM 2157 O O . LYS A 1 270 ? 14.182 -0.464 0.860 1.00 90.12 270 LYS A O 1
ATOM 2162 N N . GLU A 1 271 ? 14.683 -0.233 -1.313 1.00 93.00 271 GLU A N 1
ATOM 2163 C CA . GLU A 1 271 ? 13.430 0.427 -1.680 1.00 93.00 271 GLU A CA 1
ATOM 2164 C C . GLU A 1 271 ? 12.319 -0.549 -2.108 1.00 93.00 271 GLU A C 1
ATOM 2166 O O . GLU A 1 271 ? 11.256 -0.107 -2.542 1.00 93.00 271 GLU A O 1
ATOM 2171 N N . LYS A 1 272 ? 12.534 -1.868 -1.986 1.00 91.69 272 LYS A N 1
ATOM 2172 C CA . LYS A 1 272 ? 11.573 -2.933 -2.332 1.00 91.69 272 LYS A CA 1
ATOM 2173 C C . LYS A 1 272 ? 10.984 -2.796 -3.753 1.00 91.69 272 LYS A C 1
ATOM 2175 O O . LYS A 1 272 ? 9.782 -2.965 -3.949 1.00 91.69 272 LYS A O 1
ATOM 2180 N N . LEU A 1 273 ? 11.810 -2.536 -4.769 1.00 94.62 273 LEU A N 1
ATOM 2181 C CA . LEU A 1 273 ? 11.393 -2.177 -6.140 1.00 94.62 273 LEU A CA 1
ATOM 2182 C C . LEU A 1 273 ? 11.286 -3.345 -7.134 1.00 94.62 273 LEU A C 1
ATOM 2184 O O . LEU A 1 273 ? 11.162 -3.117 -8.331 1.00 94.62 273 LEU A O 1
ATOM 2188 N N . PHE A 1 274 ? 11.360 -4.599 -6.701 1.00 94.19 274 PHE A N 1
ATOM 2189 C CA . PHE A 1 274 ? 11.083 -5.737 -7.586 1.00 94.19 274 PHE A CA 1
ATOM 2190 C C . PHE A 1 274 ? 9.601 -6.122 -7.556 1.00 94.19 274 PHE A C 1
ATOM 2192 O O . PHE A 1 274 ? 8.966 -6.100 -6.498 1.00 94.19 274 PHE A O 1
ATOM 2199 N N . LEU A 1 275 ? 9.045 -6.476 -8.715 1.00 93.00 275 LEU A N 1
ATOM 2200 C CA . LEU A 1 275 ? 7.685 -6.970 -8.925 1.00 93.00 275 LEU A CA 1
ATOM 2201 C C . LEU A 1 275 ? 7.593 -8.433 -8.480 1.00 93.00 275 LEU A C 1
ATOM 2203 O O . LEU A 1 275 ? 7.397 -9.348 -9.280 1.00 93.00 275 LEU A O 1
ATOM 2207 N N . ASN A 1 276 ? 7.756 -8.647 -7.181 1.00 88.00 276 ASN A N 1
ATOM 2208 C CA . ASN A 1 276 ? 7.616 -9.937 -6.530 1.00 88.00 276 ASN A CA 1
ATOM 2209 C C . ASN A 1 276 ? 6.802 -9.814 -5.239 1.00 88.00 276 ASN A C 1
ATOM 2211 O O . ASN A 1 276 ? 6.456 -8.726 -4.777 1.00 88.00 276 ASN A O 1
ATOM 2215 N N . PHE A 1 277 ? 6.510 -10.980 -4.674 1.00 76.12 277 PHE A N 1
ATOM 2216 C CA . PHE A 1 277 ? 5.755 -11.154 -3.435 1.00 76.12 277 PHE A CA 1
ATOM 2217 C C . PHE A 1 277 ? 6.664 -11.515 -2.258 1.00 76.12 277 PHE A C 1
ATOM 2219 O O . PHE A 1 277 ? 6.177 -11.925 -1.210 1.00 76.12 277 PHE A O 1
ATOM 2226 N N . HIS A 1 278 ? 7.983 -11.439 -2.447 1.00 69.50 278 HIS A N 1
ATOM 2227 C CA . HIS A 1 278 ? 8.963 -11.883 -1.472 1.00 69.50 278 HIS A CA 1
ATOM 2228 C C . HIS A 1 278 ? 9.472 -10.675 -0.683 1.00 69.50 278 HIS A C 1
ATOM 2230 O O . HIS A 1 278 ? 10.327 -9.931 -1.157 1.00 69.50 278 HIS A O 1
ATOM 2236 N N . ILE A 1 279 ? 8.942 -10.468 0.522 1.00 56.81 279 ILE A N 1
ATOM 2237 C CA . ILE A 1 279 ? 9.097 -9.187 1.231 1.00 56.81 279 ILE A CA 1
ATOM 2238 C C . ILE A 1 279 ? 9.987 -9.317 2.489 1.00 56.81 279 ILE A C 1
ATOM 2240 O O . ILE A 1 279 ? 10.229 -8.325 3.168 1.00 56.81 279 ILE A O 1
ATOM 2244 N N . HIS A 1 280 ? 10.491 -10.511 2.843 1.00 53.19 280 HIS A N 1
ATOM 2245 C CA . HIS A 1 280 ? 10.915 -10.756 4.240 1.00 53.19 280 HIS A CA 1
ATOM 2246 C C . HIS A 1 280 ? 12.260 -11.455 4.472 1.00 53.19 280 HIS A C 1
ATOM 2248 O O . HIS A 1 280 ? 12.734 -11.462 5.606 1.00 53.19 280 HIS A O 1
ATOM 2254 N N . GLN A 1 281 ? 12.915 -12.006 3.445 1.00 63.09 281 GLN A N 1
ATOM 2255 C CA . GLN A 1 281 ? 14.300 -12.479 3.596 1.00 63.09 281 GLN A CA 1
ATOM 2256 C C . GLN A 1 281 ? 15.259 -11.673 2.734 1.00 63.09 281 GLN A C 1
ATOM 2258 O O . GLN A 1 281 ? 15.233 -11.753 1.501 1.00 63.09 281 GLN A O 1
ATOM 2263 N N . ASP A 1 282 ? 16.144 -10.952 3.415 1.00 63.09 282 ASP A N 1
ATOM 2264 C CA . ASP A 1 282 ? 17.235 -10.224 2.790 1.00 63.09 282 ASP A CA 1
ATOM 2265 C C . ASP A 1 282 ? 18.154 -11.188 2.025 1.00 63.09 282 ASP A C 1
ATOM 2267 O O . ASP A 1 282 ? 18.478 -12.289 2.486 1.00 63.09 282 ASP A O 1
ATOM 2271 N N . HIS A 1 283 ? 18.644 -10.735 0.873 1.00 70.38 283 HIS A N 1
ATOM 2272 C CA . HIS A 1 283 ? 19.684 -11.404 0.090 1.00 70.38 283 HIS A CA 1
ATOM 2273 C C . HIS A 1 283 ? 19.320 -12.773 -0.520 1.00 70.38 283 HIS A C 1
ATOM 2275 O O . HIS A 1 283 ? 20.185 -13.646 -0.614 1.00 70.38 283 HIS A O 1
ATOM 2281 N N . CYS A 1 284 ? 18.078 -12.994 -0.956 1.00 79.50 284 CYS A N 1
ATOM 2282 C CA . CYS A 1 284 ? 17.701 -14.220 -1.674 1.00 79.50 284 CYS A CA 1
ATOM 2283 C C . CYS A 1 284 ? 17.286 -13.973 -3.132 1.00 79.50 284 CYS A C 1
ATOM 2285 O O . CYS A 1 284 ? 16.834 -12.883 -3.474 1.00 79.50 284 CYS A O 1
ATOM 2287 N N . GLU A 1 285 ? 17.442 -14.983 -3.996 1.00 79.94 285 GLU A N 1
ATOM 2288 C CA . GLU A 1 285 ? 17.122 -14.886 -5.436 1.00 79.94 285 GLU A CA 1
ATOM 2289 C C . GLU A 1 285 ? 15.670 -14.443 -5.677 1.00 79.94 285 GLU A C 1
ATOM 2291 O O . GLU A 1 285 ? 15.396 -13.608 -6.531 1.00 79.94 285 GLU A O 1
ATOM 2296 N N . ALA A 1 286 ? 14.741 -14.910 -4.840 1.00 79.88 286 ALA A N 1
ATOM 2297 C CA . ALA A 1 286 ? 13.326 -14.552 -4.919 1.00 79.88 286 ALA A CA 1
ATOM 2298 C C . ALA A 1 286 ? 13.037 -13.055 -4.737 1.00 79.88 286 ALA A C 1
ATOM 2300 O O . ALA A 1 286 ? 12.005 -12.573 -5.203 1.00 79.88 286 ALA A O 1
ATOM 2301 N N . ALA A 1 287 ? 13.930 -12.331 -4.059 1.00 83.19 287 ALA A N 1
ATOM 2302 C CA . ALA A 1 287 ? 13.780 -10.909 -3.787 1.00 83.19 287 ALA A CA 1
ATOM 2303 C C . ALA A 1 287 ? 14.258 -10.016 -4.947 1.00 83.19 287 ALA A C 1
ATOM 2305 O O . ALA A 1 287 ? 13.962 -8.822 -4.932 1.00 83.19 287 ALA A O 1
ATOM 2306 N N . ILE A 1 288 ? 14.973 -10.569 -5.938 1.00 87.12 288 ILE A N 1
ATOM 2307 C CA . ILE A 1 288 ? 15.602 -9.816 -7.045 1.00 87.12 288 ILE A CA 1
ATOM 2308 C C . ILE A 1 288 ? 15.075 -10.180 -8.433 1.00 87.12 288 ILE A C 1
ATOM 2310 O O . ILE A 1 288 ? 15.685 -9.848 -9.447 1.00 87.12 288 ILE A O 1
ATOM 2314 N N . GLU A 1 289 ? 13.944 -10.871 -8.485 1.00 87.38 289 GLU A N 1
ATOM 2315 C CA . GLU A 1 289 ? 13.266 -11.227 -9.727 1.00 87.38 289 GLU A CA 1
ATOM 2316 C C . GLU A 1 289 ? 11.936 -10.472 -9.843 1.00 87.38 289 GLU A C 1
ATOM 2318 O O . GLU A 1 289 ? 11.337 -10.082 -8.836 1.00 87.38 289 GLU A O 1
ATOM 2323 N N . ASP A 1 290 ? 11.435 -10.349 -11.075 1.00 90.62 290 ASP A N 1
ATOM 2324 C CA . ASP A 1 290 ? 10.080 -9.884 -11.400 1.00 90.62 290 ASP A CA 1
ATOM 2325 C C . ASP A 1 290 ? 9.202 -11.068 -11.894 1.00 90.62 290 ASP A C 1
ATOM 2327 O O . ASP A 1 290 ? 8.804 -11.109 -13.069 1.00 90.62 290 ASP A O 1
ATOM 2331 N N . PRO A 1 291 ? 8.909 -12.084 -11.049 1.00 86.31 291 PRO A N 1
ATOM 2332 C CA . PRO A 1 291 ? 8.286 -13.343 -11.465 1.00 86.31 291 PRO A CA 1
ATOM 2333 C C . PRO A 1 291 ? 6.785 -13.224 -11.756 1.00 86.31 291 PRO A C 1
ATOM 2335 O O . PRO A 1 291 ? 6.156 -14.221 -12.104 1.00 86.31 291 PRO A O 1
ATOM 2338 N N . ILE A 1 292 ? 6.182 -12.044 -11.588 1.00 87.75 292 ILE A N 1
ATOM 2339 C CA . ILE A 1 292 ? 4.736 -11.883 -11.743 1.00 87.75 292 ILE A CA 1
ATOM 2340 C C . ILE A 1 292 ? 4.268 -12.208 -13.169 1.00 87.75 292 ILE A C 1
ATOM 2342 O O . ILE A 1 292 ? 4.847 -11.742 -14.156 1.00 87.75 292 ILE A O 1
ATOM 2346 N N . PHE A 1 293 ? 3.186 -12.981 -13.258 1.00 89.19 293 PHE A N 1
ATOM 2347 C CA . PHE A 1 293 ? 2.477 -13.307 -14.493 1.00 89.19 293 PHE A CA 1
ATOM 2348 C C . PHE A 1 293 ? 0.986 -13.523 -14.221 1.00 89.19 293 PHE A C 1
ATOM 2350 O O . PHE A 1 293 ? 0.593 -13.943 -13.132 1.00 89.19 293 PHE A O 1
ATOM 2357 N N . ILE A 1 294 ? 0.154 -13.246 -15.225 1.00 91.06 294 ILE A N 1
ATOM 2358 C CA . ILE A 1 294 ? -1.274 -13.576 -15.196 1.00 91.06 294 ILE A CA 1
ATOM 2359 C C . ILE A 1 294 ? -1.508 -15.043 -15.557 1.00 91.06 294 ILE A C 1
ATOM 2361 O O . ILE A 1 294 ? -0.738 -15.662 -16.288 1.00 91.06 294 ILE A O 1
ATOM 2365 N N . ARG A 1 295 ? -2.633 -15.576 -15.087 1.00 89.56 295 ARG A N 1
ATOM 2366 C CA . ARG A 1 295 ? -3.196 -16.858 -15.518 1.00 89.56 295 ARG A CA 1
ATOM 2367 C C . ARG A 1 295 ? -4.567 -16.568 -16.102 1.00 89.56 295 ARG A C 1
ATOM 2369 O O . ARG A 1 295 ? -5.273 -15.760 -15.515 1.00 89.56 295 ARG A O 1
ATOM 2376 N N . LEU A 1 296 ? -4.926 -17.189 -17.222 1.00 91.81 296 LEU A N 1
ATOM 2377 C CA . LEU A 1 296 ? -6.220 -17.004 -17.886 1.00 91.81 296 LEU A CA 1
ATOM 2378 C C . LEU A 1 296 ? -6.858 -18.355 -18.199 1.00 91.81 296 LEU A C 1
ATOM 2380 O O . LEU A 1 296 ? -6.158 -19.324 -18.484 1.00 91.81 296 LEU A O 1
ATOM 2384 N N . ILE A 1 297 ? -8.187 -18.405 -18.155 1.00 90.12 297 ILE A N 1
ATOM 2385 C CA . ILE A 1 297 ? -8.994 -19.545 -18.577 1.00 90.12 297 ILE A CA 1
ATOM 2386 C C . ILE A 1 297 ? -9.686 -19.161 -19.875 1.00 90.12 297 ILE A C 1
ATOM 2388 O O . ILE A 1 297 ? -10.611 -18.344 -19.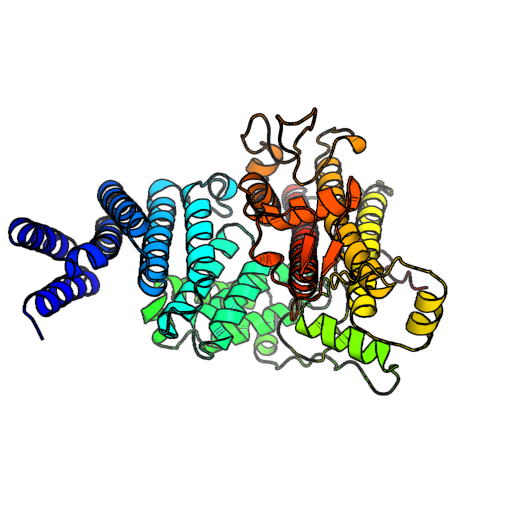899 1.00 90.12 297 ILE A O 1
ATOM 2392 N N . THR A 1 298 ? -9.241 -19.783 -20.957 1.00 89.31 298 THR A N 1
ATOM 2393 C CA . THR A 1 298 ? -9.785 -19.592 -22.299 1.00 89.31 298 THR A CA 1
ATOM 2394 C C . THR A 1 298 ? -10.458 -20.874 -22.783 1.00 89.31 298 THR A C 1
ATOM 2396 O O . THR A 1 298 ? -10.434 -21.918 -22.120 1.00 89.31 298 THR A O 1
ATOM 2399 N N . LYS A 1 299 ? -11.134 -20.793 -23.930 1.00 88.69 299 LYS A N 1
ATOM 2400 C CA . LYS A 1 299 ? -11.559 -22.003 -24.637 1.00 88.69 299 LYS A CA 1
ATOM 2401 C C . LYS A 1 299 ? -10.333 -22.662 -25.277 1.00 88.69 299 LYS A C 1
ATOM 2403 O O . LYS A 1 299 ? -9.343 -21.995 -25.540 1.00 88.69 299 LYS A O 1
ATOM 2408 N N . VAL A 1 300 ? -10.416 -23.965 -25.539 1.00 85.88 300 VAL A N 1
ATOM 2409 C CA . VAL A 1 300 ? -9.307 -24.738 -26.134 1.00 85.88 300 VAL A CA 1
ATOM 2410 C C . VAL A 1 300 ? -8.935 -24.240 -27.538 1.00 85.88 300 VAL A C 1
ATOM 2412 O O . VAL A 1 300 ? -7.800 -24.411 -27.949 1.00 85.88 300 VAL A O 1
ATOM 2415 N N . ASP A 1 301 ? -9.879 -23.638 -28.258 1.00 88.81 301 ASP A N 1
ATOM 2416 C CA . ASP A 1 301 ? -9.711 -23.065 -29.598 1.00 88.81 301 ASP A CA 1
ATOM 2417 C C . ASP A 1 301 ? -9.403 -21.554 -29.589 1.00 88.81 301 ASP A C 1
ATOM 2419 O O . ASP A 1 301 ? -9.408 -20.916 -30.640 1.00 88.81 301 ASP A O 1
ATOM 2423 N N . ASP A 1 302 ? -9.177 -20.964 -28.411 1.00 89.88 302 ASP A N 1
ATOM 2424 C CA . ASP A 1 302 ? -8.807 -19.557 -28.247 1.00 89.88 302 ASP A CA 1
ATOM 2425 C C . ASP A 1 302 ? -7.294 -19.436 -28.043 1.00 89.88 302 ASP A C 1
ATOM 2427 O O . ASP A 1 302 ? -6.787 -19.446 -26.915 1.00 89.88 302 ASP A O 1
ATOM 2431 N N . ASP A 1 303 ? -6.601 -19.315 -29.172 1.00 85.31 303 ASP A N 1
ATOM 2432 C CA . ASP A 1 303 ? -5.145 -19.203 -29.256 1.00 85.31 303 ASP A CA 1
ATOM 2433 C C . ASP A 1 303 ? -4.641 -17.753 -29.134 1.00 85.31 303 ASP A C 1
ATOM 2435 O O . ASP A 1 303 ? -3.437 -17.520 -29.189 1.00 85.31 303 ASP A O 1
ATOM 2439 N N . ASP A 1 304 ? -5.524 -16.763 -28.952 1.00 91.06 304 ASP A N 1
ATOM 2440 C CA . ASP A 1 304 ? -5.166 -15.339 -29.040 1.00 91.06 304 ASP A CA 1
ATOM 2441 C C . ASP A 1 304 ? -5.274 -14.604 -27.701 1.00 91.06 304 ASP A C 1
ATOM 2443 O O . ASP A 1 304 ? -4.408 -13.789 -27.356 1.00 91.06 304 ASP A O 1
ATOM 2447 N N . THR A 1 305 ? -6.322 -14.875 -26.916 1.00 92.62 305 THR A N 1
ATOM 2448 C CA . THR A 1 305 ? -6.658 -14.064 -25.735 1.00 92.62 305 THR A CA 1
ATOM 2449 C C . THR A 1 305 ? -5.544 -14.069 -24.695 1.00 92.62 305 THR A C 1
ATOM 2451 O O . THR A 1 305 ? -5.181 -13.009 -24.174 1.00 92.62 305 THR A O 1
ATOM 2454 N N . PHE A 1 306 ? -4.960 -15.238 -24.407 1.00 91.81 306 PHE A N 1
ATOM 2455 C CA . PHE A 1 306 ? -3.861 -15.326 -23.446 1.00 91.81 306 PHE A CA 1
ATOM 2456 C C . PHE A 1 306 ? -2.659 -14.498 -23.900 1.00 91.81 306 PHE A C 1
ATOM 2458 O O . PHE A 1 306 ? -2.166 -13.663 -23.141 1.00 91.81 306 PHE A O 1
ATOM 2465 N N . TYR A 1 307 ? -2.220 -14.672 -25.148 1.00 91.06 307 TYR A N 1
ATOM 2466 C CA . TYR A 1 307 ? -1.054 -13.962 -25.662 1.00 91.06 307 TYR A CA 1
ATOM 2467 C C . TYR A 1 307 ? -1.296 -12.458 -25.793 1.00 91.06 307 TYR A C 1
ATOM 2469 O O . TYR A 1 307 ? -0.352 -11.695 -25.592 1.00 91.06 307 TYR A O 1
ATOM 2477 N N . LYS A 1 308 ? -2.529 -12.006 -26.068 1.00 93.75 308 LYS A N 1
ATOM 2478 C CA . LYS A 1 308 ? -2.877 -10.576 -26.031 1.00 93.75 308 LYS A CA 1
ATOM 2479 C C . LYS A 1 308 ? -2.567 -9.979 -24.654 1.00 93.75 308 LYS A C 1
ATOM 2481 O O . LYS A 1 308 ? -1.787 -9.032 -24.554 1.00 93.75 308 LYS A O 1
ATOM 2486 N N . PHE A 1 309 ? -3.138 -10.544 -23.591 1.00 95.19 309 PHE A N 1
ATOM 2487 C CA . PHE A 1 309 ? -2.960 -10.009 -22.238 1.00 95.19 309 PHE A CA 1
ATOM 2488 C C . PHE A 1 309 ? -1.557 -10.267 -21.673 1.00 95.19 309 PHE A C 1
ATOM 2490 O O . PHE A 1 309 ? -1.031 -9.425 -20.946 1.00 95.19 309 PHE A O 1
ATOM 2497 N N . ALA A 1 310 ? -0.916 -11.379 -22.039 1.00 92.94 310 ALA A N 1
ATOM 2498 C CA . ALA A 1 310 ? 0.472 -11.648 -21.674 1.00 92.94 310 ALA A CA 1
ATOM 2499 C C . ALA A 1 310 ? 1.422 -10.608 -22.290 1.00 92.94 310 ALA A C 1
ATOM 2501 O O . ALA A 1 310 ? 2.294 -10.101 -21.592 1.00 92.94 310 ALA A O 1
ATOM 2502 N N . LYS A 1 311 ? 1.215 -10.211 -23.556 1.00 93.44 311 LYS A N 1
ATOM 2503 C CA . LYS A 1 311 ? 1.985 -9.129 -24.196 1.00 93.44 311 LYS A CA 1
ATOM 2504 C C . LYS A 1 311 ? 1.758 -7.778 -23.515 1.00 93.44 311 LYS A C 1
ATOM 2506 O O . LYS A 1 311 ? 2.724 -7.052 -23.302 1.00 93.44 311 LYS A O 1
ATOM 2511 N N . TYR A 1 312 ? 0.522 -7.462 -23.115 1.00 94.81 312 TYR A N 1
ATOM 2512 C CA . TYR A 1 312 ? 0.238 -6.252 -22.326 1.00 94.81 312 TYR A CA 1
ATOM 2513 C C . TYR A 1 312 ? 1.012 -6.247 -21.005 1.00 94.81 312 TYR A C 1
ATOM 2515 O O . TYR A 1 312 ? 1.654 -5.253 -20.668 1.00 94.81 312 TYR A O 1
ATOM 2523 N N . LEU A 1 313 ? 0.993 -7.365 -20.271 1.00 95.50 313 LEU A N 1
ATOM 2524 C CA . LEU A 1 313 ? 1.751 -7.476 -19.029 1.00 95.50 313 LEU A CA 1
ATOM 2525 C C . LEU A 1 313 ? 3.265 -7.413 -19.274 1.00 95.50 313 LEU A C 1
ATOM 2527 O O . LEU A 1 313 ? 3.966 -6.766 -18.501 1.00 95.50 313 LEU A O 1
ATOM 2531 N N . ASN A 1 314 ? 3.774 -8.035 -20.340 1.00 94.75 314 ASN A N 1
ATOM 2532 C CA . ASN A 1 314 ? 5.190 -7.956 -20.701 1.00 94.75 314 ASN A CA 1
ATOM 2533 C C . ASN A 1 314 ? 5.620 -6.508 -20.950 1.00 94.75 314 ASN A C 1
ATOM 2535 O O . ASN A 1 314 ? 6.654 -6.111 -20.424 1.00 94.75 314 ASN A O 1
ATOM 2539 N N . GLN A 1 315 ? 4.812 -5.706 -21.653 1.00 96.12 315 GLN A N 1
ATOM 2540 C CA . GLN A 1 315 ? 5.114 -4.285 -21.840 1.00 96.12 315 GLN A CA 1
ATOM 2541 C C . GLN A 1 315 ? 5.156 -3.537 -20.503 1.00 96.12 315 GLN A C 1
ATOM 2543 O O . GLN A 1 315 ? 6.101 -2.804 -20.244 1.00 96.12 315 GLN A O 1
ATOM 2548 N N . ILE A 1 316 ? 4.175 -3.763 -19.622 1.00 97.81 316 ILE A N 1
ATOM 2549 C CA . ILE A 1 316 ? 4.154 -3.162 -18.278 1.00 97.81 316 ILE A CA 1
ATOM 2550 C C . ILE A 1 316 ? 5.422 -3.523 -17.486 1.00 97.81 316 ILE A C 1
ATOM 2552 O O . ILE A 1 316 ? 6.010 -2.665 -16.829 1.00 97.81 316 ILE A O 1
ATOM 2556 N N . LYS A 1 317 ? 5.853 -4.789 -17.544 1.00 96.31 317 LYS A N 1
ATOM 2557 C CA . LYS A 1 317 ? 7.071 -5.265 -16.873 1.00 96.31 317 LYS A CA 1
ATOM 2558 C C . LYS A 1 317 ? 8.330 -4.650 -17.480 1.00 96.31 317 LYS A C 1
ATOM 2560 O O . LYS A 1 317 ? 9.220 -4.263 -16.729 1.00 96.31 317 LYS A O 1
ATOM 2565 N N . GLU A 1 318 ? 8.394 -4.543 -18.805 1.00 96.38 318 GLU A N 1
ATOM 2566 C CA . GLU A 1 318 ? 9.494 -3.897 -19.523 1.00 96.38 318 GLU A CA 1
ATOM 2567 C C . GLU A 1 318 ? 9.629 -2.430 -19.102 1.00 96.38 318 GLU A C 1
ATOM 2569 O O . GLU A 1 318 ? 10.691 -2.024 -18.629 1.00 96.38 318 GLU A O 1
ATOM 2574 N N . ASP A 1 319 ? 8.540 -1.661 -19.175 1.00 98.25 319 ASP A N 1
ATOM 2575 C CA . ASP A 1 319 ? 8.538 -0.249 -18.786 1.00 98.25 319 ASP A CA 1
ATOM 2576 C C . ASP A 1 319 ? 8.947 -0.075 -17.321 1.00 98.25 319 ASP A C 1
ATOM 2578 O O . ASP A 1 319 ? 9.711 0.829 -16.986 1.00 98.25 319 ASP A O 1
ATOM 2582 N N . TYR A 1 320 ? 8.458 -0.949 -16.434 1.00 98.44 320 TYR A N 1
ATOM 2583 C CA . TYR A 1 320 ? 8.783 -0.892 -15.013 1.00 98.44 320 TYR A CA 1
ATOM 2584 C C . TYR A 1 320 ? 10.265 -1.191 -14.757 1.00 98.44 320 TYR A C 1
ATOM 2586 O O . TYR A 1 320 ? 10.923 -0.475 -13.998 1.00 98.44 320 TYR A O 1
ATOM 2594 N N . ALA A 1 321 ? 10.816 -2.215 -15.414 1.00 97.94 321 ALA A N 1
ATOM 2595 C CA . ALA A 1 321 ? 12.232 -2.553 -15.323 1.00 97.94 321 ALA A CA 1
ATOM 2596 C C . ALA A 1 321 ? 13.121 -1.414 -15.854 1.00 97.94 321 ALA A C 1
ATOM 2598 O O . ALA A 1 321 ? 14.139 -1.090 -15.234 1.00 97.94 321 ALA A O 1
ATOM 2599 N N . VAL A 1 322 ? 12.710 -0.755 -16.944 1.00 98.62 322 VAL A N 1
ATOM 2600 C CA . VAL A 1 322 ? 13.382 0.434 -17.490 1.00 98.62 322 VAL A CA 1
ATOM 2601 C C . VAL A 1 322 ? 13.278 1.619 -16.528 1.00 98.62 322 VAL A C 1
ATOM 2603 O O . VAL A 1 322 ? 14.298 2.231 -16.211 1.00 98.62 322 VAL A O 1
ATOM 2606 N N . ALA A 1 323 ? 12.095 1.921 -15.991 1.00 98.81 323 ALA A N 1
ATOM 2607 C CA . ALA A 1 323 ? 11.902 2.989 -15.009 1.00 98.81 323 ALA A CA 1
ATOM 2608 C C . ALA A 1 323 ? 12.781 2.776 -13.764 1.00 98.81 323 ALA A C 1
ATOM 2610 O O . ALA A 1 323 ? 13.416 3.718 -13.276 1.00 98.81 323 ALA A O 1
ATOM 2611 N N . ARG A 1 324 ? 12.901 1.524 -13.302 1.00 98.56 324 ARG A N 1
ATOM 2612 C CA . ARG A 1 324 ? 13.786 1.124 -12.200 1.00 98.56 324 ARG A CA 1
ATOM 2613 C C . ARG A 1 324 ? 15.260 1.314 -12.550 1.00 98.56 324 ARG A C 1
ATOM 2615 O O . ARG A 1 324 ? 16.004 1.878 -11.751 1.00 98.56 324 ARG A O 1
ATOM 2622 N N . LEU A 1 325 ? 15.684 0.908 -13.748 1.00 98.69 325 LEU A N 1
ATOM 2623 C CA . LEU A 1 325 ? 17.053 1.120 -14.224 1.00 98.69 325 LEU A CA 1
ATOM 2624 C C . LEU A 1 325 ? 17.408 2.610 -14.293 1.00 98.69 325 LEU A C 1
ATOM 2626 O O . LEU A 1 325 ? 18.458 3.004 -13.789 1.00 98.69 325 LEU A O 1
ATOM 2630 N N . LEU A 1 326 ? 16.523 3.439 -14.851 1.00 98.81 326 LEU A N 1
ATOM 2631 C CA . LEU A 1 326 ? 16.698 4.891 -14.933 1.00 98.81 326 LEU A CA 1
ATOM 2632 C C . LEU A 1 326 ? 16.844 5.529 -13.542 1.00 98.81 326 LEU A C 1
ATOM 2634 O O . LEU A 1 326 ? 17.693 6.404 -13.354 1.00 98.81 326 LEU A O 1
ATOM 2638 N N . LEU A 1 327 ? 16.060 5.071 -12.557 1.00 98.81 327 LEU A N 1
ATOM 2639 C CA . LEU A 1 327 ? 16.186 5.518 -11.168 1.00 98.81 327 LEU A CA 1
ATOM 2640 C C . LEU A 1 327 ? 17.579 5.194 -10.627 1.00 98.81 327 LEU A C 1
ATOM 2642 O O . LEU A 1 327 ? 18.284 6.100 -10.190 1.00 98.81 327 LEU A O 1
ATOM 2646 N N . VAL A 1 328 ? 18.013 3.936 -10.703 1.00 98.62 328 VAL A N 1
ATOM 2647 C CA . VAL A 1 328 ? 19.327 3.516 -10.189 1.00 98.62 328 VAL A CA 1
ATOM 2648 C C . VAL A 1 328 ? 20.455 4.282 -10.886 1.00 98.62 328 VAL A C 1
ATOM 2650 O O . VAL A 1 328 ? 21.340 4.830 -10.229 1.00 98.62 328 VAL A O 1
ATOM 2653 N N . GLN A 1 329 ? 20.400 4.389 -12.213 1.00 98.50 329 GLN A N 1
ATOM 2654 C CA . GLN A 1 329 ? 21.376 5.127 -13.013 1.00 98.50 329 GLN A CA 1
ATOM 2655 C C . GLN A 1 329 ? 21.450 6.612 -12.641 1.00 98.50 329 GLN A C 1
ATOM 2657 O O . GLN A 1 329 ? 22.530 7.197 -12.664 1.00 98.50 329 GLN A O 1
ATOM 2662 N N . SER A 1 330 ? 20.332 7.232 -12.256 1.00 98.38 330 SER A N 1
ATOM 2663 C CA . SER A 1 330 ? 20.336 8.621 -11.786 1.00 98.38 330 SER A CA 1
ATOM 2664 C C . SER A 1 330 ? 21.095 8.810 -10.462 1.00 98.38 330 SER A C 1
ATOM 2666 O O . SER A 1 330 ? 21.609 9.902 -10.199 1.00 98.38 330 SER A O 1
ATOM 2668 N N . GLN A 1 331 ? 21.226 7.745 -9.662 1.00 98.12 331 GLN A N 1
ATOM 2669 C CA . GLN A 1 331 ? 21.893 7.756 -8.356 1.00 98.12 331 GLN A CA 1
ATOM 2670 C C . GLN A 1 331 ? 23.332 7.220 -8.394 1.00 98.12 331 GLN A C 1
ATOM 2672 O O . GLN A 1 331 ? 24.114 7.518 -7.495 1.00 98.12 331 GLN A O 1
ATOM 2677 N N . TYR A 1 332 ? 23.720 6.492 -9.443 1.00 97.50 332 TYR A N 1
ATOM 2678 C CA . TYR A 1 332 ? 25.064 5.933 -9.579 1.00 97.50 332 TYR A CA 1
ATOM 2679 C C . TYR A 1 332 ? 25.966 6.812 -10.452 1.00 97.50 332 TYR A C 1
ATOM 2681 O O . TYR A 1 332 ? 25.804 6.875 -11.671 1.00 97.50 332 TYR A O 1
ATOM 2689 N N . ARG A 1 333 ? 26.936 7.504 -9.844 1.00 95.50 333 ARG A N 1
ATOM 2690 C CA . ARG A 1 333 ? 27.917 8.310 -10.590 1.00 95.50 333 ARG A CA 1
ATOM 2691 C C . ARG A 1 333 ? 28.973 7.412 -11.230 1.00 95.50 333 ARG A C 1
ATOM 2693 O O . ARG A 1 333 ? 29.590 6.605 -10.545 1.00 95.50 333 ARG A O 1
ATOM 2700 N N . GLN A 1 334 ? 29.210 7.606 -12.526 1.00 94.56 334 GLN A N 1
ATOM 2701 C CA . GLN A 1 334 ? 30.230 6.878 -13.282 1.00 94.56 334 GLN A CA 1
ATOM 2702 C C . GLN A 1 334 ? 30.866 7.742 -14.373 1.00 94.56 334 GLN A C 1
ATOM 2704 O O . GLN A 1 334 ? 30.227 8.644 -14.922 1.00 94.56 334 GLN A O 1
ATOM 2709 N N . ASP A 1 335 ? 32.123 7.447 -14.705 1.00 95.62 335 ASP A N 1
ATOM 2710 C CA . ASP A 1 335 ? 32.950 8.283 -15.583 1.00 95.62 335 ASP A CA 1
ATOM 2711 C C . ASP A 1 335 ? 32.376 8.441 -16.988 1.00 95.62 335 ASP A C 1
ATOM 2713 O O . ASP A 1 335 ? 32.431 9.529 -17.559 1.00 95.62 335 ASP A O 1
ATOM 2717 N N . ASP A 1 336 ? 31.787 7.389 -17.550 1.00 95.69 336 ASP A N 1
ATOM 2718 C CA . ASP A 1 336 ? 31.172 7.471 -18.874 1.00 95.69 336 ASP A CA 1
ATOM 2719 C C . ASP A 1 336 ? 29.994 8.441 -18.880 1.00 95.69 336 ASP A C 1
ATOM 2721 O O . ASP A 1 336 ? 29.904 9.301 -19.753 1.00 95.69 336 ASP A O 1
ATOM 2725 N N . PHE A 1 337 ? 29.131 8.387 -17.865 1.00 96.19 337 PHE A N 1
ATOM 2726 C CA . PHE A 1 337 ? 27.982 9.288 -17.765 1.00 96.19 337 PHE A CA 1
ATOM 2727 C C . PHE A 1 337 ? 28.413 10.722 -17.468 1.00 96.19 337 PHE A C 1
ATOM 2729 O O . PHE A 1 337 ? 27.838 11.649 -18.036 1.00 96.19 337 PHE A O 1
ATOM 2736 N N . ASN A 1 338 ? 29.450 10.918 -16.649 1.00 95.12 338 ASN A N 1
ATOM 2737 C CA . ASN A 1 338 ? 30.042 12.237 -16.421 1.00 95.12 338 ASN A CA 1
ATOM 2738 C C . ASN A 1 338 ? 30.550 12.833 -17.745 1.00 95.12 338 ASN A C 1
ATOM 2740 O O . ASN A 1 338 ? 30.116 13.914 -18.143 1.00 95.12 338 ASN A O 1
ATOM 2744 N N . ARG A 1 339 ? 31.370 12.075 -18.487 1.00 95.94 339 ARG A N 1
ATOM 2745 C CA . ARG A 1 339 ? 31.933 12.494 -19.781 1.00 95.94 339 ARG A CA 1
ATOM 2746 C C . ARG A 1 339 ? 30.869 12.717 -20.854 1.00 95.94 339 ARG A C 1
ATOM 2748 O O . ARG A 1 339 ? 31.031 13.611 -21.679 1.00 95.94 339 ARG A O 1
ATOM 2755 N N . ILE A 1 340 ? 29.793 11.924 -20.872 1.00 96.00 340 ILE A N 1
ATOM 2756 C CA . ILE A 1 340 ? 28.644 12.131 -21.771 1.00 96.00 340 ILE A CA 1
ATOM 2757 C C . ILE A 1 340 ? 27.884 13.401 -21.373 1.00 96.00 340 ILE A C 1
ATOM 2759 O O . ILE A 1 340 ? 27.548 14.205 -22.242 1.00 96.00 340 ILE A O 1
ATOM 2763 N N . SER A 1 341 ? 27.647 13.619 -20.076 1.00 94.25 341 SER A N 1
ATOM 2764 C CA . SER A 1 341 ? 26.954 14.812 -19.583 1.00 94.25 341 SER A CA 1
ATOM 2765 C C . SER A 1 341 ? 27.692 16.098 -19.962 1.00 94.25 341 SER A C 1
ATOM 2767 O O . SER A 1 341 ? 27.046 17.073 -20.332 1.00 94.25 341 SER A O 1
ATOM 2769 N N . GLU A 1 342 ? 29.028 16.091 -19.939 1.00 93.56 342 GLU A N 1
ATOM 2770 C CA . GLU A 1 342 ? 29.881 17.217 -20.356 1.00 93.56 342 GLU A CA 1
ATOM 2771 C C . GLU A 1 342 ? 29.781 17.552 -21.854 1.00 93.56 342 GLU A C 1
ATOM 2773 O O . GLU A 1 342 ? 30.167 18.644 -22.272 1.00 93.56 342 GLU A O 1
ATOM 2778 N N . ARG A 1 343 ? 29.242 16.650 -22.689 1.00 95.75 343 ARG A N 1
ATOM 2779 C CA . ARG A 1 343 ? 29.009 16.922 -24.120 1.00 95.75 343 ARG A CA 1
ATOM 2780 C C . ARG A 1 343 ? 27.795 17.810 -24.376 1.00 95.75 343 ARG A C 1
ATOM 2782 O O . ARG A 1 343 ? 27.618 18.264 -25.502 1.00 95.75 343 ARG A O 1
ATOM 2789 N N . THR A 1 344 ? 26.969 18.054 -23.359 1.00 94.56 344 THR A N 1
ATOM 2790 C CA . THR A 1 344 ? 25.806 18.939 -23.452 1.00 94.56 344 THR A CA 1
ATOM 2791 C C . THR A 1 344 ? 26.053 20.195 -22.629 1.00 94.56 344 THR A C 1
ATOM 2793 O O . THR A 1 344 ? 26.245 20.127 -21.418 1.00 94.56 344 THR A O 1
ATOM 2796 N N . SER A 1 345 ? 26.034 21.361 -23.272 1.00 93.25 345 SER A N 1
ATOM 2797 C CA . SER A 1 345 ? 26.169 22.640 -22.573 1.00 93.25 345 SER A CA 1
ATOM 2798 C C . SER A 1 345 ? 24.823 23.093 -22.010 1.00 93.25 345 SER A C 1
ATOM 2800 O O . SER A 1 345 ? 23.858 23.265 -22.753 1.00 93.25 345 SER A O 1
ATOM 2802 N N . PHE A 1 346 ? 24.776 23.340 -20.704 1.00 92.19 346 PHE A N 1
ATOM 2803 C CA . PHE A 1 346 ? 23.640 23.960 -20.024 1.00 92.19 346 PHE A CA 1
ATOM 2804 C C . PHE A 1 346 ? 24.017 25.373 -19.574 1.00 92.19 346 PHE A C 1
ATOM 2806 O O . PHE A 1 346 ? 25.167 25.634 -19.222 1.00 92.19 346 PHE A O 1
ATOM 2813 N N . VAL A 1 347 ? 23.053 26.296 -19.580 1.00 92.06 347 VAL A N 1
ATOM 2814 C CA . VAL A 1 347 ? 23.273 27.641 -19.033 1.00 92.06 347 VAL A CA 1
ATOM 2815 C C . VAL A 1 347 ? 23.411 27.530 -17.517 1.00 92.06 347 VAL A C 1
ATOM 2817 O O . VAL A 1 347 ? 22.487 27.080 -16.844 1.00 92.06 347 VAL A O 1
ATOM 2820 N N . TYR A 1 348 ? 24.551 27.961 -16.979 1.00 88.19 348 TYR A N 1
ATOM 2821 C CA . TYR A 1 348 ? 24.756 28.045 -15.538 1.00 88.19 348 TYR A CA 1
ATOM 2822 C C . TYR A 1 348 ? 24.189 29.365 -15.011 1.00 88.19 348 TYR A C 1
ATOM 2824 O O . TYR A 1 348 ? 24.794 30.423 -15.175 1.00 88.19 348 TYR A O 1
ATOM 2832 N N . ALA A 1 349 ? 23.004 29.305 -14.403 1.00 90.38 349 ALA A N 1
ATOM 2833 C CA . ALA A 1 349 ? 22.267 30.486 -13.951 1.00 90.38 349 ALA A CA 1
ATOM 2834 C C . ALA A 1 349 ? 22.704 31.021 -12.570 1.00 90.38 349 ALA A C 1
ATOM 2836 O O . ALA A 1 349 ? 22.132 32.003 -12.106 1.00 90.38 349 ALA A O 1
ATOM 2837 N N . LEU A 1 350 ? 23.713 30.409 -11.924 1.00 91.06 350 LEU A N 1
ATOM 2838 C CA . LEU A 1 350 ? 24.192 30.765 -10.573 1.00 91.06 350 LEU A CA 1
ATOM 2839 C C . LEU A 1 350 ? 23.094 30.727 -9.488 1.00 91.06 350 LEU A C 1
ATOM 2841 O O . LEU A 1 350 ? 23.227 31.355 -8.442 1.00 91.06 350 LEU A O 1
ATOM 2845 N N . ASP A 1 351 ? 22.020 29.976 -9.725 1.00 93.31 351 ASP A N 1
ATOM 2846 C CA . ASP A 1 351 ? 20.839 29.879 -8.860 1.00 93.31 351 ASP A CA 1
ATOM 2847 C C . ASP A 1 351 ? 20.689 28.492 -8.211 1.00 93.31 351 ASP A C 1
ATOM 2849 O O . ASP A 1 351 ? 19.634 28.169 -7.668 1.00 93.31 351 ASP A O 1
ATOM 2853 N N . TYR A 1 352 ? 21.739 27.668 -8.288 1.00 94.81 352 TYR A N 1
ATOM 2854 C CA . TYR A 1 352 ? 21.768 26.278 -7.816 1.00 94.81 352 TYR A CA 1
ATOM 2855 C C . TYR A 1 352 ? 20.789 25.332 -8.534 1.00 94.81 352 TYR A C 1
ATOM 2857 O O . TYR A 1 352 ? 20.514 24.236 -8.035 1.00 94.81 352 TYR A O 1
ATOM 2865 N N . SER A 1 353 ? 20.277 25.717 -9.710 1.00 95.81 353 SER A N 1
ATOM 2866 C CA . SER A 1 353 ? 19.554 24.793 -10.585 1.00 95.81 353 SER A CA 1
ATOM 2867 C C . SER A 1 353 ? 20.486 23.710 -11.136 1.00 95.81 353 SER A C 1
ATOM 2869 O O . SER A 1 353 ? 21.642 23.953 -11.493 1.00 95.81 353 SER A O 1
ATOM 2871 N N . GLN A 1 354 ? 19.979 22.482 -11.198 1.00 94.62 354 GLN A N 1
ATOM 2872 C CA . GLN A 1 354 ? 20.723 21.306 -11.622 1.00 94.62 354 GLN A CA 1
ATOM 2873 C C . GLN A 1 354 ? 20.233 20.828 -12.992 1.00 94.62 354 GLN A C 1
ATOM 2875 O O . GLN A 1 354 ? 19.100 20.362 -13.152 1.00 94.62 354 GLN A O 1
ATOM 2880 N N . PHE A 1 355 ? 21.127 20.906 -13.977 1.00 94.88 355 PHE A N 1
ATOM 2881 C CA . PHE A 1 355 ? 20.946 20.337 -15.309 1.00 94.88 355 PHE A CA 1
ATOM 2882 C C . PHE A 1 355 ? 22.143 19.452 -15.649 1.00 94.88 355 PHE A C 1
ATOM 2884 O O . PHE A 1 355 ? 23.275 19.919 -15.732 1.00 94.88 355 PHE A O 1
ATOM 2891 N N . ASN A 1 356 ? 21.887 18.157 -15.799 1.00 94.94 356 ASN A N 1
ATOM 2892 C CA . ASN A 1 356 ? 22.857 17.143 -16.214 1.00 94.94 356 ASN A CA 1
ATOM 2893 C C . ASN A 1 356 ? 22.123 15.842 -16.579 1.00 94.94 356 ASN A C 1
ATOM 2895 O O . ASN A 1 356 ? 20.918 15.710 -16.335 1.00 94.94 356 ASN A O 1
ATOM 2899 N N . ILE A 1 357 ? 22.846 14.859 -17.121 1.00 96.50 357 ILE A N 1
ATOM 2900 C CA . ILE A 1 357 ? 22.241 13.584 -17.528 1.00 96.50 357 ILE A CA 1
ATOM 2901 C C . ILE A 1 357 ? 21.541 12.860 -16.366 1.00 96.50 357 ILE A C 1
ATOM 2903 O O . ILE A 1 357 ? 20.449 12.339 -16.556 1.00 96.50 357 ILE A O 1
ATOM 2907 N N . TYR A 1 358 ? 22.086 12.907 -15.146 1.00 97.75 358 TYR A N 1
ATOM 2908 C CA . TYR A 1 358 ? 21.508 12.236 -13.977 1.00 97.75 358 TYR A CA 1
ATOM 2909 C C . TYR A 1 358 ? 20.155 12.826 -13.568 1.00 97.75 358 TYR A C 1
ATOM 2911 O O . TYR A 1 358 ? 19.203 12.087 -13.331 1.00 97.75 358 TYR A O 1
ATOM 2919 N N . THR A 1 359 ? 20.026 14.156 -13.570 1.00 97.06 359 THR A N 1
ATOM 2920 C CA . THR A 1 359 ? 18.725 14.817 -13.362 1.00 97.06 359 THR A CA 1
ATOM 2921 C C . THR A 1 359 ? 17.727 14.477 -14.472 1.00 97.06 359 THR A C 1
ATOM 2923 O O . THR A 1 359 ? 16.535 14.338 -14.207 1.00 97.06 359 THR A O 1
ATOM 2926 N N . GLY A 1 360 ? 18.200 14.300 -15.713 1.00 97.19 360 GLY A N 1
ATOM 2927 C CA . GLY A 1 360 ? 17.381 13.839 -16.835 1.00 97.19 360 GLY A CA 1
ATOM 2928 C C . GLY A 1 360 ? 16.892 12.398 -16.665 1.00 97.19 360 GLY A C 1
ATOM 2929 O O . GLY A 1 360 ? 15.717 12.122 -16.911 1.00 97.19 360 GLY A O 1
ATOM 2930 N N . LEU A 1 361 ? 17.761 11.500 -16.192 1.00 98.56 361 LEU A N 1
ATOM 2931 C CA . LEU A 1 361 ? 17.436 10.105 -15.881 1.00 98.56 361 LEU A CA 1
ATOM 2932 C C . LEU A 1 361 ? 16.395 10.013 -14.758 1.00 98.56 361 LEU A C 1
ATOM 2934 O O . LEU A 1 361 ? 15.403 9.308 -14.918 1.00 98.56 361 LEU A O 1
ATOM 2938 N N . LEU A 1 362 ? 16.546 10.800 -13.685 1.00 98.69 362 LEU A N 1
ATOM 2939 C CA . LEU A 1 362 ? 15.580 10.844 -12.578 1.00 98.69 362 LEU A CA 1
ATOM 2940 C C . LEU A 1 362 ? 14.187 11.286 -13.057 1.00 98.69 362 LEU A C 1
ATOM 2942 O O . LEU A 1 362 ? 13.188 10.614 -12.807 1.00 98.69 362 LEU A O 1
ATOM 2946 N N . LYS A 1 363 ? 14.122 12.381 -13.828 1.00 98.50 363 LYS A N 1
ATOM 2947 C CA . LYS A 1 363 ? 12.873 12.860 -14.450 1.00 98.50 363 LYS A CA 1
ATOM 2948 C C . LYS A 1 363 ? 12.260 11.832 -15.400 1.00 98.50 363 LYS A C 1
ATOM 2950 O O . LYS A 1 363 ? 11.041 11.776 -15.538 1.00 98.50 363 LYS A O 1
ATOM 2955 N N . SER A 1 364 ? 13.091 11.059 -16.095 1.00 98.38 364 SER A N 1
ATOM 2956 C CA . SER A 1 364 ? 12.624 10.040 -17.038 1.00 98.38 364 SER A CA 1
ATOM 2957 C C . SER A 1 364 ? 12.068 8.821 -16.313 1.00 98.38 364 SER A C 1
ATOM 2959 O O . SER A 1 364 ? 10.971 8.400 -16.650 1.00 98.38 364 SER A O 1
ATOM 2961 N N . SER A 1 365 ? 12.732 8.349 -15.255 1.00 98.75 365 SER A N 1
ATOM 2962 C CA . SER A 1 365 ? 12.210 7.298 -14.375 1.00 98.75 365 SER A CA 1
ATOM 2963 C C . SER A 1 365 ? 10.819 7.643 -13.835 1.00 98.75 365 SER A C 1
ATOM 2965 O O . SER A 1 365 ? 9.898 6.843 -13.973 1.00 98.75 365 SER A O 1
ATOM 2967 N N . PHE A 1 366 ? 10.628 8.869 -13.331 1.00 98.69 366 PHE A N 1
ATOM 2968 C CA . PHE A 1 366 ? 9.318 9.336 -12.866 1.00 98.69 366 PHE A CA 1
ATOM 2969 C C . PHE A 1 366 ? 8.237 9.259 -13.959 1.00 98.69 366 PHE A C 1
ATOM 2971 O O . PHE A 1 366 ? 7.138 8.764 -13.709 1.00 98.69 366 PHE A O 1
ATOM 2978 N N . LYS A 1 367 ? 8.525 9.759 -15.173 1.00 97.75 367 LYS A N 1
ATOM 2979 C CA . LYS A 1 367 ? 7.562 9.739 -16.289 1.00 97.75 367 LYS A CA 1
ATOM 2980 C C . LYS A 1 367 ? 7.198 8.313 -16.693 1.00 97.75 367 LYS A C 1
ATOM 2982 O O . LYS A 1 367 ? 6.013 8.026 -16.832 1.00 97.75 367 LYS A O 1
ATOM 2987 N N . GLU A 1 368 ? 8.197 7.445 -16.862 1.00 98.19 368 GLU A N 1
ATOM 2988 C CA . GLU A 1 368 ? 7.968 6.051 -17.252 1.00 98.19 368 GLU A CA 1
ATOM 2989 C C . GLU A 1 368 ? 7.154 5.311 -16.189 1.00 98.19 368 GLU A C 1
ATOM 2991 O O . GLU A 1 368 ? 6.161 4.669 -16.521 1.00 98.19 368 GLU A O 1
ATOM 2996 N N . ALA A 1 369 ? 7.482 5.499 -14.906 1.00 98.38 369 ALA A N 1
ATOM 2997 C CA . ALA A 1 369 ? 6.707 4.944 -13.802 1.00 98.38 369 ALA A CA 1
ATOM 2998 C C . ALA A 1 369 ? 5.240 5.396 -13.854 1.00 98.38 369 ALA A C 1
ATOM 3000 O O . ALA A 1 369 ? 4.331 4.569 -13.830 1.00 98.38 369 ALA A O 1
ATOM 3001 N N . PHE A 1 370 ? 4.989 6.703 -13.978 1.00 97.38 370 PHE A N 1
ATOM 3002 C CA . PHE A 1 370 ? 3.626 7.233 -14.019 1.00 97.38 370 PHE A CA 1
ATOM 3003 C C . PHE A 1 370 ? 2.820 6.679 -15.207 1.00 97.38 370 PHE A C 1
ATOM 3005 O O . PHE A 1 370 ? 1.660 6.309 -15.036 1.00 97.38 370 PHE A O 1
ATOM 3012 N N . ASN A 1 371 ? 3.425 6.588 -16.396 1.00 96.06 371 ASN A N 1
ATOM 3013 C CA . ASN A 1 371 ? 2.759 6.107 -17.613 1.00 96.06 371 ASN A CA 1
ATOM 3014 C C . ASN A 1 371 ? 2.260 4.654 -17.494 1.00 96.06 371 ASN A C 1
ATOM 3016 O O . ASN A 1 371 ? 1.300 4.273 -18.166 1.00 96.06 371 ASN A O 1
ATOM 3020 N N . ILE A 1 372 ? 2.869 3.840 -16.627 1.00 98.44 372 ILE A N 1
ATOM 3021 C CA . ILE A 1 372 ? 2.426 2.461 -16.380 1.00 98.44 372 ILE A CA 1
ATOM 3022 C C . ILE A 1 372 ? 1.027 2.426 -15.755 1.00 98.44 372 ILE A C 1
ATOM 3024 O O . ILE A 1 372 ? 0.257 1.516 -16.060 1.00 98.44 372 ILE A O 1
ATOM 3028 N N . LEU A 1 373 ? 0.651 3.417 -14.936 1.00 97.69 373 LEU A N 1
ATOM 3029 C CA . LEU A 1 373 ? -0.701 3.488 -14.372 1.00 97.69 373 LEU A CA 1
ATOM 3030 C C . LEU A 1 373 ? -1.756 3.551 -15.484 1.00 97.69 373 LEU A C 1
ATOM 3032 O O . LEU A 1 373 ? -2.749 2.826 -15.433 1.00 97.69 373 LEU A O 1
ATOM 3036 N N . ASP A 1 374 ? -1.522 4.352 -16.526 1.00 95.19 374 ASP A N 1
ATOM 3037 C CA . ASP A 1 374 ? -2.433 4.437 -17.671 1.00 95.19 374 ASP A CA 1
ATOM 3038 C C . ASP A 1 374 ? -2.534 3.079 -18.388 1.00 95.19 374 ASP A C 1
ATOM 3040 O O . ASP A 1 374 ? -3.636 2.628 -18.694 1.00 95.19 374 ASP A O 1
ATOM 3044 N N . LYS A 1 375 ? -1.420 2.347 -18.545 1.00 96.88 375 LYS A N 1
ATOM 3045 C CA . LYS A 1 375 ? -1.422 0.983 -19.114 1.00 96.88 375 LYS A CA 1
ATOM 3046 C C . LYS A 1 375 ? -2.195 -0.022 -18.252 1.00 96.88 375 LYS A C 1
ATOM 3048 O O . LYS A 1 375 ? -2.903 -0.867 -18.797 1.00 96.88 375 LYS A O 1
ATOM 3053 N N . VAL A 1 376 ? -2.128 0.088 -16.921 1.00 98.00 376 VAL A N 1
ATOM 3054 C CA . VAL A 1 376 ? -2.973 -0.701 -16.002 1.00 98.00 376 VAL A CA 1
ATOM 3055 C C . VAL A 1 376 ? -4.455 -0.401 -16.248 1.00 98.00 376 VAL A C 1
ATOM 3057 O O . VAL A 1 376 ? -5.265 -1.324 -16.319 1.00 98.00 376 VAL A O 1
ATOM 3060 N N . ALA A 1 377 ? -4.820 0.870 -16.434 1.00 96.19 377 ALA A N 1
ATOM 3061 C CA . ALA A 1 377 ? -6.195 1.254 -16.742 1.00 96.19 377 ALA A CA 1
ATOM 3062 C C . ALA A 1 377 ? -6.663 0.705 -18.106 1.00 96.19 377 ALA A C 1
ATOM 3064 O O . ALA A 1 377 ? -7.753 0.135 -18.194 1.00 96.19 377 ALA A O 1
ATOM 3065 N N . VAL A 1 378 ? -5.831 0.796 -19.150 1.00 95.88 378 VAL A N 1
ATOM 3066 C CA . VAL A 1 378 ? -6.135 0.197 -20.463 1.00 95.88 378 VAL A CA 1
ATOM 3067 C C . VAL A 1 378 ? -6.323 -1.319 -20.348 1.00 95.88 378 VAL A C 1
ATOM 3069 O O . VAL A 1 378 ? -7.294 -1.854 -20.879 1.00 95.88 378 VAL A O 1
ATOM 3072 N N . PHE A 1 379 ? -5.473 -2.016 -19.585 1.00 97.50 379 PHE A N 1
ATOM 3073 C CA . PHE A 1 379 ? -5.638 -3.453 -19.345 1.00 97.50 379 PHE A CA 1
ATOM 3074 C C . PHE A 1 379 ? -7.013 -3.772 -18.741 1.00 97.50 379 PHE A C 1
ATOM 3076 O O . PHE A 1 379 ? -7.696 -4.683 -19.207 1.00 97.50 379 PHE A O 1
ATOM 3083 N N . VAL A 1 380 ? -7.435 -3.034 -17.707 1.00 96.38 380 VAL A N 1
ATOM 3084 C CA . VAL A 1 380 ? -8.733 -3.251 -17.041 1.00 96.38 380 VAL A CA 1
ATOM 3085 C C . VAL A 1 380 ? -9.901 -2.985 -17.995 1.00 96.38 380 VAL A C 1
ATOM 3087 O O . VAL A 1 380 ? -10.856 -3.765 -18.011 1.00 96.38 380 VAL A O 1
ATOM 3090 N N . ASN A 1 381 ? -9.819 -1.928 -18.812 1.00 95.06 381 ASN A N 1
ATOM 3091 C CA . ASN A 1 381 ? -10.805 -1.635 -19.857 1.00 95.06 381 ASN A CA 1
ATOM 3092 C C . ASN A 1 381 ? -10.984 -2.813 -20.816 1.00 95.06 381 ASN A C 1
ATOM 3094 O O . ASN A 1 381 ? -12.113 -3.223 -21.081 1.00 95.06 381 ASN A O 1
ATOM 3098 N N . ASP A 1 382 ? -9.874 -3.367 -21.293 1.00 95.12 382 ASP A N 1
ATOM 3099 C CA . ASP A 1 382 ? -9.870 -4.456 -22.261 1.00 95.12 382 ASP A CA 1
ATOM 3100 C C . ASP A 1 382 ? -10.319 -5.783 -21.655 1.00 95.12 382 ASP A C 1
ATOM 3102 O O . ASP A 1 382 ? -11.084 -6.518 -22.281 1.00 95.12 382 ASP A O 1
ATOM 3106 N N . TYR A 1 383 ? -9.884 -6.082 -20.428 1.00 95.25 383 TYR A N 1
ATOM 3107 C CA . TYR A 1 383 ? -10.259 -7.307 -19.725 1.00 95.25 383 TYR A CA 1
ATOM 3108 C C . TYR A 1 383 ? -11.770 -7.380 -19.485 1.00 95.25 383 TYR A C 1
ATOM 3110 O O . TYR A 1 383 ? -12.391 -8.410 -19.751 1.00 95.25 383 TYR A O 1
ATOM 3118 N N . TYR A 1 384 ? -12.376 -6.282 -19.026 1.00 93.38 384 TYR A N 1
ATOM 3119 C CA . TYR A 1 384 ? -13.826 -6.200 -18.828 1.00 93.38 384 TYR A CA 1
ATOM 3120 C C . TYR A 1 384 ? -14.611 -5.811 -20.082 1.00 93.38 384 TYR A C 1
ATOM 3122 O O . TYR A 1 384 ? -15.838 -5.769 -20.026 1.00 93.38 384 TYR A O 1
ATOM 3130 N N . GLN A 1 385 ? -13.932 -5.541 -21.201 1.00 93.12 385 GLN A N 1
ATOM 3131 C CA . GLN A 1 385 ? -14.548 -5.094 -22.452 1.00 93.12 385 GLN A CA 1
ATOM 3132 C C . GLN A 1 385 ? -15.449 -3.860 -22.253 1.00 93.12 385 GLN A C 1
ATOM 3134 O O . GLN A 1 385 ? -16.545 -3.780 -22.804 1.00 93.12 385 GLN A O 1
ATOM 3139 N N . LEU A 1 386 ? -14.987 -2.881 -21.462 1.00 90.69 386 LEU A N 1
ATOM 3140 C CA . LEU A 1 386 ? -15.764 -1.674 -21.136 1.00 90.69 386 LEU A CA 1
ATOM 3141 C C . LEU A 1 386 ? -16.022 -0.778 -22.363 1.00 90.69 386 LEU A C 1
ATOM 3143 O O . LEU A 1 386 ? -16.931 0.052 -22.343 1.00 90.69 386 LEU A O 1
ATOM 3147 N N . GLY A 1 387 ? -15.237 -0.950 -23.431 1.00 90.25 387 GLY A N 1
ATOM 3148 C CA . GLY A 1 387 ? -15.473 -0.325 -24.733 1.00 90.25 387 GLY A CA 1
ATOM 3149 C C . GLY A 1 387 ? -15.007 1.127 -24.849 1.00 90.25 387 GLY A C 1
ATOM 3150 O O . GLY A 1 387 ? -15.408 1.814 -25.790 1.00 90.25 387 GLY A O 1
ATOM 3151 N N . PHE A 1 388 ? -14.174 1.619 -23.925 1.00 90.06 388 PHE A N 1
ATOM 3152 C CA . PHE A 1 388 ? -13.558 2.938 -24.070 1.00 90.06 388 PHE A CA 1
ATOM 3153 C C . PHE A 1 388 ? -12.409 2.893 -25.074 1.00 90.06 388 PHE A C 1
ATOM 3155 O O . PHE A 1 388 ? -11.695 1.896 -25.181 1.00 90.06 388 PHE A O 1
ATOM 3162 N N . ARG A 1 389 ? -12.239 3.990 -25.817 1.00 89.75 389 ARG A N 1
ATOM 3163 C CA . ARG A 1 389 ? -11.125 4.147 -26.755 1.00 89.75 389 ARG A CA 1
ATOM 3164 C C . ARG A 1 389 ? -9.848 4.337 -25.948 1.00 89.75 389 ARG A C 1
ATOM 3166 O O . ARG A 1 389 ? -9.825 5.206 -25.081 1.00 89.75 389 ARG A O 1
ATOM 3173 N N . GLU A 1 390 ? -8.807 3.566 -26.246 1.00 86.94 390 GLU A N 1
ATOM 3174 C CA . GLU A 1 390 ? -7.554 3.574 -25.475 1.00 86.94 390 GLU A CA 1
ATOM 3175 C C . GLU A 1 390 ? -6.948 4.982 -25.338 1.00 86.94 390 GLU A C 1
ATOM 3177 O O . GLU A 1 390 ? -6.478 5.351 -24.268 1.00 86.94 390 GLU A O 1
ATOM 3182 N N . GLU A 1 391 ? -7.054 5.806 -26.384 1.00 85.56 391 GLU A N 1
ATOM 3183 C CA . GLU A 1 391 ? -6.585 7.201 -26.42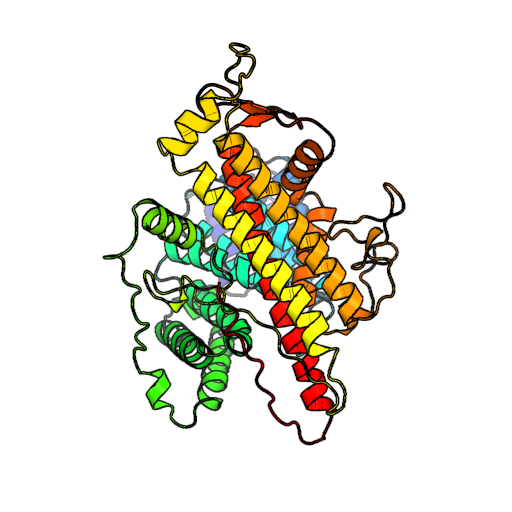1 1.00 85.56 391 GLU A CA 1
ATOM 3184 C C . GLU A 1 391 ? -7.256 8.145 -25.404 1.00 85.56 391 GLU A C 1
ATOM 3186 O O . GLU A 1 391 ? -6.721 9.215 -25.116 1.00 85.56 391 GLU A O 1
ATOM 3191 N N . ASP A 1 392 ? -8.414 7.762 -24.859 1.00 85.88 392 ASP A N 1
ATOM 3192 C CA . ASP A 1 392 ? -9.167 8.546 -23.875 1.00 85.88 392 ASP A CA 1
ATOM 3193 C C . ASP A 1 392 ? -8.959 8.046 -22.431 1.00 85.88 392 ASP A C 1
ATOM 3195 O O . ASP A 1 392 ? -9.537 8.613 -21.494 1.00 85.88 392 ASP A O 1
ATOM 3199 N N . ILE A 1 393 ? -8.181 6.973 -22.237 1.00 88.94 393 ILE A N 1
ATOM 3200 C CA . ILE A 1 393 ? -8.010 6.314 -20.940 1.00 88.94 393 ILE A CA 1
ATOM 3201 C C . ILE A 1 393 ? -6.789 6.885 -20.223 1.00 88.94 393 ILE A C 1
ATOM 3203 O O . ILE A 1 393 ? -5.650 6.681 -20.628 1.00 88.94 393 ILE A O 1
ATOM 3207 N N . TYR A 1 394 ? -7.050 7.529 -19.088 1.00 90.31 394 TYR A N 1
ATOM 3208 C CA . TYR A 1 394 ? -6.033 7.862 -18.096 1.00 90.31 394 TYR A CA 1
ATOM 3209 C C . TYR A 1 394 ? -6.444 7.280 -16.754 1.00 90.31 394 TYR A C 1
ATOM 3211 O O . TYR A 1 394 ? -7.616 7.371 -16.369 1.00 90.31 394 TYR A O 1
ATOM 3219 N N . PHE A 1 395 ? -5.487 6.728 -16.014 1.00 92.94 395 PHE A N 1
ATOM 3220 C CA . PHE A 1 395 ? -5.744 6.105 -14.722 1.00 92.94 395 PHE A CA 1
ATOM 3221 C C . PHE A 1 395 ? -6.413 7.083 -13.759 1.00 92.94 395 PHE A C 1
ATOM 3223 O O . PHE A 1 395 ? -7.365 6.713 -13.085 1.00 92.94 395 PHE A O 1
ATOM 3230 N N . ASN A 1 396 ? -5.971 8.343 -13.729 1.00 86.88 396 ASN A N 1
ATOM 3231 C CA . ASN A 1 396 ? -6.484 9.389 -12.842 1.00 86.88 396 ASN A CA 1
ATOM 3232 C C . ASN A 1 396 ? -7.562 10.293 -13.480 1.00 86.88 396 ASN A C 1
ATOM 3234 O O . ASN A 1 396 ? -7.851 11.366 -12.946 1.00 86.88 396 ASN A O 1
ATOM 3238 N N . SER A 1 397 ? -8.150 9.892 -14.613 1.00 81.62 397 SER A N 1
ATOM 3239 C CA . SER A 1 397 ? -9.140 10.688 -15.357 1.00 81.62 397 SER A CA 1
ATOM 3240 C C . SER A 1 397 ? -10.352 11.081 -14.498 1.00 81.62 397 SER A C 1
ATOM 3242 O O . SER A 1 397 ? -11.094 10.216 -14.029 1.00 81.62 397 SER A O 1
ATOM 3244 N N . ILE A 1 398 ? -10.581 12.394 -14.342 1.00 61.22 398 ILE A N 1
ATOM 3245 C CA . ILE A 1 398 ? -11.759 12.981 -13.678 1.00 61.22 398 ILE A CA 1
ATOM 3246 C C . ILE A 1 398 ? -12.697 13.545 -14.741 1.00 61.22 398 ILE A C 1
ATOM 3248 O O . ILE A 1 398 ? -12.312 14.417 -15.533 1.00 61.22 398 ILE A O 1
ATOM 3252 N N . ARG A 1 399 ? -13.963 13.123 -14.733 1.00 51.16 399 ARG A N 1
ATOM 3253 C CA . ARG A 1 399 ? -14.982 13.726 -15.598 1.00 51.16 399 ARG A CA 1
ATOM 3254 C C . ARG A 1 399 ? -15.232 15.170 -15.133 1.00 51.16 399 ARG A C 1
ATOM 3256 O O . ARG A 1 399 ? -15.792 15.382 -14.066 1.00 51.16 399 ARG A O 1
ATOM 3263 N N . GLY A 1 400 ? -14.818 16.162 -15.927 1.00 45.72 400 GLY A N 1
ATOM 3264 C CA . GLY A 1 400 ? -15.114 17.582 -15.662 1.00 45.72 400 GLY A CA 1
ATOM 3265 C C . GLY A 1 400 ? -14.067 18.595 -16.133 1.00 45.72 400 GLY A C 1
ATOM 3266 O O . GLY A 1 400 ? -14.424 19.740 -16.384 1.00 45.72 400 GLY A O 1
ATOM 3267 N N . ILE A 1 401 ? -12.801 18.197 -16.320 1.00 47.38 401 ILE A N 1
ATOM 3268 C CA . ILE A 1 401 ? -11.730 19.165 -16.646 1.00 47.38 401 ILE A CA 1
ATOM 3269 C C . ILE A 1 401 ? -11.359 19.184 -18.139 1.00 47.38 401 ILE A C 1
ATOM 3271 O O . ILE A 1 401 ? -10.875 20.205 -18.617 1.00 47.38 401 ILE A O 1
ATOM 3275 N N . LYS A 1 402 ? -11.656 18.123 -18.904 1.00 45.00 402 LYS A N 1
ATOM 3276 C CA . LYS A 1 402 ? -11.682 18.074 -20.386 1.00 45.00 402 LYS A CA 1
ATOM 3277 C C . LYS A 1 402 ? -12.000 16.641 -20.811 1.00 45.00 402 LYS A C 1
ATOM 3279 O O . LYS A 1 402 ? -11.168 15.788 -20.564 1.00 45.00 402 LYS A O 1
ATOM 3284 N N . ARG A 1 403 ? -13.162 16.384 -21.431 1.00 48.34 403 ARG A N 1
ATOM 3285 C CA . ARG A 1 403 ? -13.524 15.185 -22.243 1.00 48.34 403 ARG A CA 1
ATOM 3286 C C . ARG A 1 403 ? -13.173 13.758 -21.743 1.00 48.34 403 ARG A C 1
ATOM 3288 O O . ARG A 1 403 ? -13.490 12.818 -22.456 1.00 48.34 403 ARG A O 1
ATOM 3295 N N . GLY A 1 404 ? -12.589 13.567 -20.564 1.00 55.91 404 GLY A N 1
ATOM 3296 C CA . GLY A 1 404 ? -12.117 12.270 -20.094 1.00 55.91 404 GLY A CA 1
ATOM 3297 C C . GLY A 1 404 ? -13.263 11.367 -19.667 1.00 55.91 404 GLY A C 1
ATOM 3298 O O . GLY A 1 404 ? -14.146 11.775 -18.904 1.00 55.91 404 GLY A O 1
ATOM 3299 N N . VAL A 1 405 ? -13.236 10.135 -20.162 1.00 73.88 405 VAL A N 1
ATOM 3300 C CA . VAL A 1 405 ? -14.017 9.039 -19.601 1.00 73.88 405 VAL A CA 1
ATOM 3301 C C . VAL A 1 405 ? -13.205 8.432 -18.456 1.00 73.88 405 VAL A C 1
ATOM 3303 O O . VAL A 1 405 ? -11.978 8.404 -18.514 1.00 73.88 405 VAL A O 1
ATOM 3306 N N . SER A 1 406 ? -13.869 8.002 -17.384 1.00 87.50 406 SER A N 1
ATOM 3307 C CA . SER A 1 406 ? -13.221 7.273 -16.291 1.00 87.50 406 SER A CA 1
ATOM 3308 C C . SER A 1 406 ? -13.626 5.810 -16.375 1.00 87.50 406 SER A C 1
ATOM 3310 O O . SER A 1 406 ? -14.817 5.493 -16.443 1.00 87.50 406 SER A O 1
ATOM 3312 N N . ILE A 1 407 ? -12.646 4.910 -16.359 1.00 91.44 407 ILE A N 1
ATOM 3313 C CA . ILE A 1 407 ? -12.908 3.468 -16.260 1.00 91.44 407 ILE A CA 1
ATOM 3314 C C . ILE A 1 407 ? -13.362 3.074 -14.848 1.00 91.44 407 ILE A C 1
ATOM 3316 O O . ILE A 1 407 ? -13.913 2.000 -14.655 1.00 91.44 407 ILE A O 1
ATOM 3320 N N . TRP A 1 408 ? -13.152 3.953 -13.866 1.00 93.00 408 TRP A N 1
ATOM 3321 C CA . TRP A 1 408 ? -13.413 3.699 -12.452 1.00 93.00 408 TRP A CA 1
ATOM 3322 C C . TRP A 1 408 ? -14.818 4.129 -12.037 1.00 93.00 408 TRP A C 1
ATOM 3324 O O . TRP A 1 408 ? -15.469 3.459 -11.234 1.00 93.00 408 TRP A O 1
ATOM 3334 N N . GLN A 1 409 ? -15.299 5.245 -12.596 1.00 90.75 409 GLN A N 1
ATOM 3335 C CA . GLN A 1 409 ? -16.568 5.864 -12.219 1.00 90.75 409 GLN A CA 1
ATOM 3336 C C . GLN A 1 409 ? -17.413 6.293 -13.421 1.00 90.75 409 GLN A C 1
ATOM 3338 O O . GLN A 1 409 ? -16.899 6.658 -14.479 1.00 90.75 409 GLN A O 1
ATOM 3343 N N . ASP A 1 410 ? -18.726 6.337 -13.210 1.00 85.81 410 ASP A N 1
ATOM 3344 C CA . ASP A 1 410 ? -19.683 7.066 -14.036 1.00 85.81 410 ASP A CA 1
ATOM 3345 C C . ASP A 1 410 ? -20.436 8.077 -13.161 1.00 85.81 410 ASP A C 1
ATOM 3347 O O . ASP A 1 410 ? -21.037 7.721 -12.151 1.00 85.81 410 ASP A O 1
ATOM 3351 N N . ASN A 1 411 ? -20.362 9.362 -13.518 1.00 81.12 411 ASN A N 1
ATOM 3352 C CA . ASN A 1 411 ? -20.957 10.477 -12.762 1.00 81.12 411 ASN A CA 1
ATOM 3353 C C . ASN A 1 411 ? -20.599 10.498 -11.262 1.00 81.12 411 ASN A C 1
ATOM 3355 O O . ASN A 1 411 ? -21.453 10.747 -10.416 1.00 81.12 411 ASN A O 1
ATOM 3359 N N . GLY A 1 412 ? -19.328 10.236 -10.935 1.00 82.75 412 GLY A N 1
ATOM 3360 C CA . GLY A 1 412 ? -18.826 10.228 -9.554 1.00 82.75 412 GLY A CA 1
ATOM 3361 C C . GLY A 1 412 ? -19.199 8.978 -8.752 1.00 82.75 412 GLY A C 1
ATOM 3362 O O . GLY A 1 412 ? -18.797 8.854 -7.600 1.00 82.75 412 GLY A O 1
ATOM 3363 N N . VAL A 1 413 ? -19.927 8.036 -9.354 1.00 88.12 413 VAL A N 1
ATOM 3364 C CA . VAL A 1 413 ? -20.292 6.755 -8.743 1.00 88.12 413 VAL A CA 1
ATOM 3365 C C . VAL A 1 413 ? -19.402 5.662 -9.317 1.00 88.12 413 VAL A C 1
ATOM 3367 O O . VAL A 1 413 ? -19.164 5.628 -10.523 1.00 88.12 413 VAL A O 1
ATOM 3370 N N . ILE A 1 414 ? -18.905 4.760 -8.471 1.00 91.81 414 ILE A N 1
ATOM 3371 C CA . 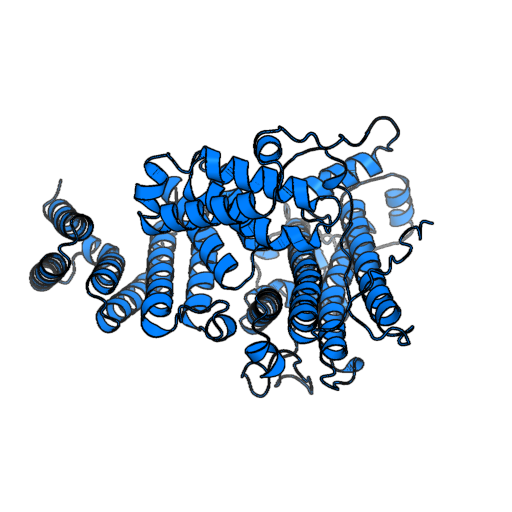ILE A 1 414 ? -18.125 3.597 -8.912 1.00 91.81 414 ILE A CA 1
ATOM 3372 C C . ILE A 1 414 ? -18.891 2.779 -9.963 1.00 91.81 414 ILE A C 1
ATOM 3374 O O . ILE A 1 414 ? -20.100 2.562 -9.849 1.00 91.81 414 ILE A O 1
ATOM 3378 N N . ARG A 1 415 ? -18.193 2.320 -11.007 1.00 91.69 415 ARG A N 1
ATOM 3379 C CA . ARG A 1 415 ? -18.811 1.491 -12.050 1.00 91.69 415 ARG A CA 1
ATOM 3380 C C . ARG A 1 415 ? -19.312 0.165 -11.491 1.00 91.69 415 ARG A C 1
ATOM 3382 O O . ARG A 1 415 ? -18.681 -0.441 -10.625 1.00 91.69 415 ARG A O 1
ATOM 3389 N N . LYS A 1 416 ? -20.431 -0.319 -12.034 1.00 92.62 416 LYS A N 1
ATOM 3390 C CA . LYS A 1 416 ? -21.075 -1.561 -11.583 1.00 92.62 416 LYS A CA 1
ATOM 3391 C C . LYS A 1 416 ? -20.210 -2.785 -11.852 1.00 92.62 416 LYS A C 1
ATOM 3393 O O . LYS A 1 416 ? -20.252 -3.713 -11.060 1.00 92.62 416 LYS A O 1
ATOM 3398 N N . GLU A 1 417 ? -19.436 -2.783 -12.929 1.00 91.75 417 GLU A N 1
ATOM 3399 C CA . GLU A 1 417 ? -18.494 -3.844 -13.291 1.00 91.75 417 GLU A CA 1
ATOM 3400 C C . GLU A 1 417 ? -17.430 -4.003 -12.202 1.00 91.75 417 GLU A C 1
ATOM 3402 O O . GLU A 1 417 ? -17.175 -5.111 -11.739 1.00 91.75 417 GLU A O 1
ATOM 3407 N N . ILE A 1 418 ? -16.891 -2.882 -11.712 1.00 92.38 418 ILE A N 1
ATOM 3408 C CA . ILE A 1 418 ? -15.941 -2.877 -10.599 1.00 92.38 418 ILE A CA 1
ATOM 3409 C C . ILE A 1 418 ? -16.650 -3.266 -9.307 1.00 92.38 418 ILE A C 1
ATOM 3411 O O . ILE A 1 418 ? -16.222 -4.196 -8.631 1.00 92.38 418 ILE A O 1
ATOM 3415 N N . LEU A 1 419 ? -17.752 -2.598 -8.967 1.00 92.31 419 LEU A N 1
ATOM 3416 C CA . LEU A 1 419 ? -18.453 -2.811 -7.704 1.00 92.31 419 LEU A CA 1
ATOM 3417 C C . LEU A 1 419 ? -18.949 -4.254 -7.542 1.00 92.31 419 LEU A C 1
ATOM 3419 O O . LEU A 1 419 ? -18.739 -4.864 -6.497 1.00 92.31 419 LEU A O 1
ATOM 3423 N N . ASN A 1 420 ? -19.574 -4.816 -8.575 1.00 91.88 420 ASN A N 1
ATOM 3424 C CA . ASN A 1 420 ? -20.116 -6.174 -8.555 1.00 91.88 420 ASN A CA 1
ATOM 3425 C C . ASN A 1 420 ? -19.053 -7.248 -8.775 1.00 91.88 420 ASN A C 1
ATOM 3427 O O . ASN A 1 420 ? -19.385 -8.426 -8.651 1.00 91.88 420 ASN A O 1
ATOM 3431 N N . SER A 1 421 ? -17.808 -6.866 -9.085 1.00 91.50 421 SER A N 1
ATOM 3432 C CA . SER A 1 421 ? -16.728 -7.836 -9.222 1.00 91.50 421 SER A CA 1
ATOM 3433 C C . SER A 1 421 ? -16.521 -8.615 -7.931 1.00 91.50 421 SER A C 1
ATOM 3435 O O . SER A 1 421 ? -16.198 -9.785 -8.018 1.00 91.50 421 SER A O 1
ATOM 3437 N N . GLU A 1 422 ? -16.711 -8.027 -6.741 1.00 91.06 422 GLU A N 1
ATOM 3438 C CA . GLU A 1 422 ? -16.255 -8.635 -5.477 1.00 91.06 422 GLU A CA 1
ATOM 3439 C C . GLU A 1 422 ? -14.767 -9.025 -5.557 1.00 91.06 422 GLU A C 1
ATOM 3441 O O . GLU A 1 422 ? -14.347 -10.121 -5.180 1.00 91.06 422 GLU A O 1
ATOM 3446 N N . ASN A 1 423 ? -13.956 -8.149 -6.149 1.00 93.06 423 ASN A N 1
ATOM 3447 C CA . ASN A 1 423 ? -12.528 -8.354 -6.326 1.00 93.06 423 ASN A CA 1
ATOM 3448 C C . ASN A 1 423 ? -11.753 -7.310 -5.529 1.00 93.06 423 ASN A C 1
ATOM 3450 O O . ASN A 1 423 ? -11.661 -6.147 -5.921 1.00 93.06 423 ASN A O 1
ATOM 3454 N N . ILE A 1 424 ? -11.177 -7.743 -4.409 1.00 93.31 424 ILE A N 1
ATOM 3455 C CA . ILE A 1 424 ? -10.500 -6.843 -3.476 1.00 93.31 424 ILE A CA 1
ATOM 3456 C C . ILE A 1 424 ? -9.303 -6.118 -4.113 1.00 93.31 424 ILE A C 1
ATOM 3458 O O . ILE A 1 424 ? -9.055 -4.960 -3.800 1.00 93.31 424 ILE A O 1
ATOM 3462 N N . SER A 1 425 ? -8.606 -6.739 -5.069 1.00 94.81 425 SER A N 1
ATOM 3463 C CA . SER A 1 425 ? -7.496 -6.086 -5.776 1.00 94.81 425 SER A CA 1
ATOM 3464 C C . SER A 1 425 ? -7.971 -5.064 -6.806 1.00 94.81 425 SER A C 1
ATOM 3466 O O . SER A 1 425 ? -7.290 -4.072 -7.045 1.00 94.81 425 SER A O 1
ATOM 3468 N N . LEU A 1 426 ? -9.170 -5.237 -7.364 1.00 95.25 426 LEU A N 1
ATOM 3469 C CA . LEU A 1 426 ? -9.788 -4.199 -8.184 1.00 95.25 426 LEU A CA 1
ATOM 3470 C C . LEU A 1 426 ? -10.285 -3.025 -7.325 1.00 95.25 426 LEU A C 1
ATOM 3472 O O . LEU A 1 426 ? -10.172 -1.873 -7.741 1.00 95.25 426 LEU A O 1
ATOM 3476 N N . TYR A 1 427 ? -10.776 -3.296 -6.109 1.00 95.75 427 TYR A N 1
ATOM 3477 C CA . TYR A 1 427 ? -11.079 -2.247 -5.127 1.00 95.75 427 TYR A CA 1
ATOM 3478 C C . TYR A 1 427 ? -9.819 -1.487 -4.698 1.00 95.75 427 TYR A C 1
ATOM 3480 O O . TYR A 1 427 ? -9.875 -0.268 -4.580 1.00 95.75 427 TYR A O 1
ATOM 3488 N N . ALA A 1 428 ? -8.677 -2.168 -4.571 1.00 97.06 428 ALA A N 1
ATOM 3489 C CA . ALA A 1 428 ? -7.391 -1.533 -4.294 1.00 97.06 428 ALA A CA 1
ATOM 3490 C C . ALA A 1 428 ? -6.979 -0.550 -5.406 1.00 97.06 428 ALA A C 1
ATOM 3492 O O . ALA A 1 428 ? -6.623 0.591 -5.123 1.00 97.06 428 ALA A O 1
ATOM 3493 N N . LEU A 1 429 ? -7.090 -0.958 -6.678 1.00 97.88 429 LEU A N 1
ATOM 3494 C CA . LEU A 1 429 ? -6.844 -0.071 -7.825 1.00 97.88 429 LEU A CA 1
ATOM 3495 C C . LEU A 1 429 ? -7.794 1.134 -7.834 1.00 97.88 429 LEU A C 1
ATOM 3497 O O . LEU A 1 429 ? -7.371 2.262 -8.087 1.00 97.88 429 LEU A O 1
ATOM 3501 N N . TYR A 1 430 ? -9.067 0.908 -7.510 1.00 96.81 430 TYR A N 1
ATOM 3502 C CA . TYR A 1 430 ? -10.049 1.977 -7.370 1.00 96.81 430 TYR A CA 1
ATOM 3503 C C . TYR A 1 430 ? -9.705 2.945 -6.224 1.00 96.81 430 TYR A C 1
ATOM 3505 O O . TYR A 1 430 ? -9.845 4.156 -6.384 1.00 96.81 430 TYR A O 1
ATOM 3513 N N . ASP A 1 431 ? -9.222 2.446 -5.087 1.00 97.06 431 ASP A N 1
ATOM 3514 C CA . ASP A 1 431 ? -8.778 3.278 -3.966 1.00 97.06 431 ASP A CA 1
ATOM 3515 C C . ASP A 1 431 ? -7.528 4.109 -4.322 1.00 97.06 431 ASP A C 1
ATOM 3517 O O . ASP A 1 431 ? -7.486 5.295 -3.999 1.00 97.06 431 ASP A O 1
ATOM 3521 N N . ILE A 1 432 ? -6.574 3.563 -5.094 1.00 97.31 432 ILE A N 1
ATOM 3522 C CA . ILE A 1 432 ? -5.463 4.355 -5.665 1.00 97.31 432 ILE A CA 1
ATOM 3523 C C . ILE A 1 432 ? -6.014 5.478 -6.554 1.00 97.31 432 ILE A C 1
ATOM 3525 O O . ILE A 1 432 ? -5.588 6.629 -6.449 1.00 97.31 432 ILE A O 1
ATOM 3529 N N . TYR A 1 433 ? -6.988 5.177 -7.420 1.00 95.44 433 TYR A N 1
ATOM 3530 C CA . TYR A 1 433 ? -7.656 6.202 -8.224 1.00 95.44 433 TYR A CA 1
ATOM 3531 C C . TYR A 1 433 ? -8.289 7.289 -7.343 1.00 95.44 433 TYR A C 1
ATOM 3533 O O . TYR A 1 433 ? -8.114 8.477 -7.634 1.00 95.44 433 TYR A O 1
ATOM 3541 N N . ARG A 1 434 ? -8.968 6.916 -6.249 1.00 93.62 434 ARG A N 1
ATOM 3542 C CA . ARG A 1 434 ? -9.547 7.876 -5.295 1.00 93.62 434 ARG A CA 1
ATOM 3543 C C . ARG A 1 434 ? -8.491 8.792 -4.683 1.00 93.62 434 ARG A C 1
ATOM 3545 O O . ARG A 1 434 ? -8.766 9.983 -4.569 1.00 93.62 434 ARG A O 1
ATOM 3552 N N . ASP A 1 435 ? -7.303 8.284 -4.362 1.00 94.44 435 ASP A N 1
ATOM 3553 C CA . ASP A 1 435 ? -6.202 9.092 -3.813 1.00 94.44 435 ASP A CA 1
ATOM 3554 C C . ASP A 1 435 ? -5.722 10.169 -4.804 1.00 94.44 435 ASP A C 1
ATOM 3556 O O . ASP A 1 435 ? -5.379 11.292 -4.413 1.00 94.44 435 ASP A O 1
ATOM 3560 N N . PHE A 1 436 ? -5.779 9.889 -6.111 1.00 92.56 436 PHE A N 1
ATOM 3561 C CA . PHE A 1 436 ? -5.585 10.920 -7.134 1.00 92.56 436 PHE A CA 1
ATOM 3562 C C . PHE A 1 436 ? -6.741 11.931 -7.177 1.00 92.56 436 PHE A C 1
ATOM 3564 O O . PHE A 1 436 ? -6.485 13.129 -7.310 1.00 92.56 436 PHE A O 1
ATOM 3571 N N . GLN A 1 437 ? -7.996 11.485 -7.047 1.00 89.06 437 GLN A N 1
ATOM 3572 C CA . GLN A 1 437 ? -9.169 12.375 -7.079 1.00 89.06 437 GLN A CA 1
ATOM 3573 C C . GLN A 1 437 ? -9.194 13.362 -5.911 1.00 89.06 437 GLN A C 1
ATOM 3575 O O . GLN A 1 437 ? -9.560 14.524 -6.076 1.00 89.06 437 GLN A O 1
ATOM 3580 N N . SER A 1 438 ? -8.829 12.897 -4.719 1.00 87.62 438 SER A N 1
ATOM 3581 C CA . SER A 1 438 ? -8.901 13.680 -3.487 1.00 87.62 438 SER A CA 1
ATOM 3582 C C . SER A 1 438 ? -7.714 14.617 -3.273 1.00 87.62 438 SER A C 1
ATOM 3584 O O . SER A 1 438 ? -7.720 15.394 -2.316 1.00 87.62 438 SER A O 1
ATOM 3586 N N . GLY A 1 439 ? -6.699 14.538 -4.137 1.00 88.81 439 GLY A N 1
ATOM 3587 C CA . GLY A 1 439 ? -5.472 15.323 -4.034 1.00 88.81 439 GLY A CA 1
ATOM 3588 C C . GLY A 1 439 ? -4.425 14.746 -3.077 1.00 88.81 439 GLY A C 1
ATOM 3589 O O . GLY A 1 439 ? -3.428 15.417 -2.826 1.00 88.81 439 GLY A O 1
ATOM 3590 N N . GLU A 1 440 ? -4.586 13.515 -2.578 1.00 90.00 440 GLU A N 1
ATOM 3591 C CA . GLU A 1 440 ? -3.542 12.862 -1.761 1.00 90.00 440 GLU A CA 1
ATOM 3592 C C . GLU A 1 440 ? -2.263 12.637 -2.588 1.00 90.00 440 GLU A C 1
ATOM 3594 O O . GLU A 1 440 ? -1.154 12.789 -2.088 1.00 90.00 440 GLU A O 1
ATOM 3599 N N . HIS A 1 441 ? -2.407 12.407 -3.898 1.00 92.12 441 HIS A N 1
ATOM 3600 C CA . HIS A 1 441 ? -1.296 12.362 -4.857 1.00 92.12 441 HIS A CA 1
ATOM 3601 C C . HIS A 1 441 ? -1.146 13.652 -5.686 1.00 92.12 441 HIS A C 1
ATOM 3603 O O . HIS A 1 441 ? -0.713 13.611 -6.840 1.00 92.12 441 HIS A O 1
ATOM 3609 N N . GLN A 1 442 ? -1.516 14.821 -5.142 1.00 91.38 442 GLN A N 1
ATOM 3610 C CA . GLN A 1 442 ? -1.456 16.089 -5.887 1.00 91.38 442 GLN A CA 1
ATOM 3611 C C . GLN A 1 442 ? -0.032 16.442 -6.343 1.00 91.38 442 GLN A C 1
ATOM 3613 O O . GLN A 1 442 ? 0.150 16.909 -7.467 1.00 91.38 442 GLN A O 1
ATOM 3618 N N . ARG A 1 443 ? 0.978 16.194 -5.502 1.00 91.88 443 ARG A N 1
ATOM 3619 C CA . ARG A 1 443 ? 2.385 16.478 -5.824 1.00 91.88 443 ARG A CA 1
ATOM 3620 C C . ARG A 1 443 ? 2.878 15.630 -6.999 1.00 91.88 443 ARG A C 1
ATOM 3622 O O . ARG A 1 443 ? 3.399 16.188 -7.961 1.00 91.88 443 ARG A O 1
ATOM 3629 N N . ILE A 1 444 ? 2.594 14.325 -6.988 1.00 94.06 444 ILE A N 1
ATOM 3630 C CA . ILE A 1 444 ? 2.856 13.412 -8.113 1.00 94.06 444 ILE A CA 1
ATOM 3631 C C . ILE A 1 444 ? 2.191 13.931 -9.401 1.00 94.06 444 ILE A C 1
ATOM 3633 O O . ILE A 1 444 ? 2.828 13.981 -10.455 1.00 94.06 444 ILE A O 1
ATOM 3637 N N . GLN A 1 445 ? 0.928 14.371 -9.332 1.00 91.75 445 GLN A N 1
ATOM 3638 C CA . GLN A 1 445 ? 0.225 14.929 -10.496 1.00 91.75 445 GLN A CA 1
ATOM 3639 C C . GLN A 1 445 ? 0.863 16.224 -11.011 1.00 91.75 445 GLN A C 1
ATOM 3641 O O . GLN A 1 445 ? 0.988 16.412 -12.224 1.00 91.75 445 GLN A O 1
ATOM 3646 N N . ASP A 1 446 ? 1.264 17.120 -10.110 1.00 92.31 446 ASP A N 1
ATOM 3647 C CA . ASP A 1 446 ? 1.913 18.380 -10.467 1.00 92.31 446 ASP A CA 1
ATOM 3648 C C . ASP A 1 446 ? 3.277 18.129 -11.130 1.00 92.31 446 ASP A C 1
ATOM 3650 O O . ASP A 1 446 ? 3.535 18.691 -12.197 1.00 92.31 446 ASP A O 1
ATOM 3654 N N . ILE A 1 447 ? 4.092 17.216 -10.584 1.00 95.19 447 ILE A N 1
ATOM 3655 C CA . ILE A 1 447 ? 5.373 16.790 -11.175 1.00 95.19 447 ILE A CA 1
ATOM 3656 C C . ILE A 1 447 ? 5.146 16.201 -12.568 1.00 95.19 447 ILE A C 1
ATOM 3658 O O . ILE A 1 447 ? 5.779 16.641 -13.530 1.00 95.19 447 ILE A O 1
ATOM 3662 N N . ARG A 1 448 ? 4.205 15.256 -12.710 1.00 94.00 448 ARG A N 1
ATOM 3663 C CA . ARG A 1 448 ? 3.857 14.654 -14.005 1.00 94.00 448 ARG A CA 1
ATOM 3664 C C . ARG A 1 448 ? 3.507 15.723 -15.031 1.00 94.00 448 ARG A C 1
ATOM 3666 O O . ARG A 1 448 ? 4.088 15.754 -16.111 1.00 94.00 448 ARG A O 1
ATOM 3673 N N . ASN A 1 449 ? 2.581 16.619 -14.692 1.00 90.94 449 ASN A N 1
ATOM 3674 C CA . ASN A 1 449 ? 2.119 17.665 -15.603 1.00 90.94 449 ASN A CA 1
ATOM 3675 C C . ASN A 1 449 ? 3.235 18.653 -15.970 1.00 90.94 449 ASN A C 1
ATOM 3677 O O . ASN A 1 449 ? 3.303 19.112 -17.114 1.00 90.94 449 ASN A O 1
ATOM 3681 N N . ALA A 1 450 ? 4.115 18.976 -15.019 1.00 94.19 450 ALA A N 1
ATOM 3682 C CA . ALA A 1 450 ? 5.270 19.826 -15.265 1.00 94.19 450 ALA A CA 1
ATOM 3683 C C . ALA A 1 450 ? 6.277 19.160 -16.217 1.00 94.19 450 ALA A C 1
ATOM 3685 O O . ALA A 1 450 ? 6.805 19.831 -17.102 1.00 94.19 450 ALA A O 1
ATOM 3686 N N . LEU A 1 451 ? 6.500 17.850 -16.076 1.00 93.75 451 LEU A N 1
ATOM 3687 C CA . LEU A 1 451 ? 7.425 17.072 -16.903 1.00 93.75 451 LEU A CA 1
ATOM 3688 C C . LEU A 1 451 ? 6.911 16.772 -18.316 1.00 93.75 451 LEU A C 1
ATOM 3690 O O . LEU A 1 451 ? 7.730 16.634 -19.224 1.00 93.75 451 LEU A O 1
ATOM 3694 N N . THR A 1 452 ? 5.596 16.655 -18.518 1.00 87.19 452 THR A N 1
ATOM 3695 C CA . THR A 1 452 ? 5.016 16.312 -19.830 1.00 87.19 452 THR A CA 1
ATOM 3696 C C . THR A 1 452 ? 4.622 17.525 -20.665 1.00 87.19 452 THR A C 1
ATOM 3698 O O . THR A 1 452 ? 4.686 17.470 -21.891 1.00 87.19 452 THR A O 1
ATOM 3701 N N . HIS A 1 453 ? 4.191 18.618 -20.031 1.00 83.69 453 HIS A N 1
ATOM 3702 C CA . HIS A 1 453 ? 3.586 19.751 -20.741 1.00 83.69 453 HIS A CA 1
ATOM 3703 C C . HIS A 1 453 ? 4.238 21.102 -20.439 1.00 83.69 453 HIS A C 1
ATOM 3705 O O . HIS A 1 453 ? 3.826 22.111 -21.015 1.00 83.69 453 HIS A O 1
ATOM 3711 N N . ARG A 1 454 ? 5.203 21.167 -19.514 1.00 87.62 454 ARG A N 1
ATOM 3712 C CA . ARG A 1 454 ? 5.831 22.425 -19.081 1.00 87.62 454 ARG A CA 1
ATOM 3713 C C . ARG A 1 454 ? 7.331 22.232 -18.831 1.00 87.62 454 ARG A C 1
ATOM 3715 O O . ARG A 1 454 ? 8.000 21.499 -19.552 1.00 87.62 454 ARG A O 1
ATOM 3722 N N . ARG A 1 455 ? 7.862 22.941 -17.830 1.00 90.50 455 ARG A N 1
ATOM 3723 C CA . ARG A 1 455 ? 9.216 22.787 -17.305 1.00 90.50 455 ARG A CA 1
ATOM 3724 C C . ARG A 1 455 ? 9.145 22.393 -15.835 1.00 90.50 455 ARG A C 1
ATOM 3726 O O . ARG A 1 455 ? 8.347 22.965 -15.094 1.00 90.50 455 ARG A O 1
ATOM 3733 N N . LEU A 1 456 ? 10.029 21.489 -15.432 1.00 95.94 456 LEU A N 1
ATOM 3734 C CA . LEU A 1 456 ? 10.349 21.221 -14.035 1.00 95.94 456 LEU A CA 1
ATOM 3735 C C . LEU A 1 456 ? 11.857 21.402 -13.851 1.00 95.94 456 LEU A C 1
ATOM 3737 O O . LEU A 1 456 ? 12.647 20.703 -14.499 1.00 95.94 456 LEU A O 1
ATOM 3741 N N . VAL A 1 457 ? 12.257 22.348 -13.010 1.00 96.44 457 VAL A N 1
ATOM 3742 C CA . VAL A 1 457 ? 13.652 22.635 -12.670 1.00 96.44 457 VAL A CA 1
ATOM 3743 C C . VAL A 1 457 ? 13.945 22.031 -11.302 1.00 96.44 457 VAL A C 1
ATOM 3745 O O . VAL A 1 457 ? 13.176 22.210 -10.361 1.00 96.44 457 VAL A O 1
ATOM 3748 N N . ILE A 1 458 ? 15.037 21.274 -11.218 1.00 97.25 458 ILE A N 1
ATOM 3749 C CA . ILE A 1 458 ? 15.481 20.650 -9.971 1.00 97.25 458 ILE A CA 1
ATOM 3750 C C . ILE A 1 458 ? 16.574 21.531 -9.379 1.00 97.25 458 ILE A C 1
ATOM 3752 O O . ILE A 1 458 ? 17.463 21.963 -10.112 1.00 97.25 458 ILE A O 1
ATOM 3756 N N . TYR A 1 459 ? 16.512 21.775 -8.078 1.00 97.25 459 TYR A N 1
ATOM 3757 C CA . TYR A 1 459 ? 17.471 22.585 -7.336 1.00 97.25 459 TYR A CA 1
ATOM 3758 C C . TYR A 1 459 ? 18.157 21.778 -6.239 1.00 97.25 459 TYR A C 1
ATOM 3760 O O . TYR A 1 459 ? 17.626 20.779 -5.756 1.00 97.25 459 TYR A O 1
ATOM 3768 N N . ASP A 1 460 ? 19.338 22.225 -5.825 1.00 96.38 460 ASP A N 1
ATOM 3769 C CA . ASP A 1 460 ? 20.037 21.632 -4.689 1.00 96.38 460 ASP A CA 1
ATOM 3770 C C . ASP A 1 460 ? 19.250 21.825 -3.377 1.00 96.38 460 ASP A C 1
ATOM 3772 O O . ASP A 1 460 ? 18.982 22.956 -2.964 1.00 96.38 460 ASP A O 1
ATOM 3776 N N . SER A 1 461 ? 18.882 20.721 -2.720 1.00 94.94 461 SER A N 1
ATOM 3777 C CA . SER A 1 461 ? 18.085 20.737 -1.484 1.00 94.94 461 SER A CA 1
ATOM 3778 C C . SER A 1 461 ? 18.846 21.237 -0.251 1.00 94.94 461 SER A C 1
ATOM 3780 O O . SER A 1 461 ? 18.212 21.576 0.740 1.00 94.94 461 SER A O 1
ATOM 3782 N N . GLY A 1 462 ? 20.183 21.261 -0.267 1.00 93.75 462 GLY A N 1
ATOM 3783 C CA . GLY A 1 462 ? 20.988 21.785 0.841 1.00 93.75 462 GLY A CA 1
ATOM 3784 C C . GLY A 1 462 ? 21.215 23.296 0.759 1.00 93.75 462 GLY A C 1
ATOM 3785 O O . GLY A 1 462 ? 21.512 23.932 1.768 1.00 93.75 462 GLY A O 1
ATOM 3786 N N . LEU A 1 463 ? 21.081 23.873 -0.438 1.00 94.56 463 LEU A N 1
ATOM 3787 C CA . LEU A 1 463 ? 21.362 25.288 -0.710 1.00 94.56 463 LEU A CA 1
ATOM 3788 C C . LEU A 1 463 ? 20.107 26.112 -1.003 1.00 94.56 463 LEU A C 1
ATOM 3790 O O . LEU A 1 463 ? 20.158 27.343 -1.001 1.00 94.56 463 LEU A O 1
ATOM 3794 N N . THR A 1 464 ? 18.984 25.453 -1.275 1.00 93.12 464 THR A N 1
ATOM 3795 C CA . THR A 1 464 ? 17.721 26.108 -1.600 1.00 93.12 464 THR A CA 1
ATOM 3796 C C . THR A 1 464 ? 16.571 25.495 -0.822 1.00 93.12 464 THR A C 1
ATOM 3798 O O . THR A 1 464 ? 16.586 24.318 -0.485 1.00 93.12 464 THR A O 1
ATOM 3801 N N . ASP A 1 465 ? 15.543 26.305 -0.595 1.00 92.75 465 ASP A N 1
ATOM 3802 C CA . ASP A 1 465 ? 14.313 25.889 0.069 1.00 92.75 465 ASP A CA 1
ATOM 3803 C C . ASP A 1 465 ? 13.133 26.027 -0.902 1.00 92.75 465 ASP A C 1
ATOM 3805 O O . ASP A 1 465 ? 12.208 26.813 -0.710 1.00 92.75 465 ASP A O 1
ATOM 3809 N N . TRP A 1 466 ? 13.231 25.370 -2.063 1.00 92.19 466 TRP A N 1
ATOM 3810 C CA . TRP A 1 466 ? 12.133 25.372 -3.038 1.00 92.19 466 TRP A CA 1
ATOM 3811 C C . TRP A 1 466 ? 10.939 24.548 -2.569 1.00 92.19 466 TRP A C 1
ATOM 3813 O O . TRP A 1 466 ? 9.816 24.867 -2.944 1.00 92.19 466 TRP A O 1
ATOM 3823 N N . ASP A 1 467 ? 11.166 23.545 -1.724 1.00 89.88 467 ASP A N 1
ATOM 3824 C CA . ASP A 1 467 ? 10.119 22.631 -1.271 1.00 89.88 467 ASP A CA 1
ATOM 3825 C C . ASP A 1 467 ? 9.161 23.266 -0.249 1.00 89.88 467 ASP A C 1
ATOM 3827 O O . ASP A 1 467 ? 8.020 22.814 -0.130 1.00 89.88 467 ASP A O 1
ATOM 3831 N N . SER A 1 468 ? 9.573 24.344 0.436 1.00 87.50 468 SER A N 1
ATOM 3832 C CA . SER A 1 468 ? 8.683 25.163 1.273 1.00 87.50 468 SER A CA 1
ATOM 3833 C C . SER A 1 468 ? 7.829 26.152 0.473 1.00 87.50 468 SER A C 1
ATOM 3835 O O . SER A 1 468 ? 6.862 26.719 0.993 1.00 87.50 468 SER A O 1
ATOM 3837 N N . LYS A 1 469 ? 8.160 26.376 -0.804 1.00 87.94 469 LYS A N 1
ATOM 3838 C CA . LYS A 1 469 ? 7.434 27.297 -1.679 1.00 87.94 469 LYS A CA 1
ATOM 3839 C C . LYS A 1 469 ? 6.287 26.554 -2.358 1.00 87.94 469 LYS A C 1
ATOM 3841 O O . LYS A 1 469 ? 6.430 25.424 -2.810 1.00 87.94 469 LYS A O 1
ATOM 3846 N N . LEU A 1 470 ? 5.140 27.218 -2.497 1.00 80.06 470 LEU A N 1
ATOM 3847 C CA . LEU A 1 470 ? 3.987 26.708 -3.253 1.00 80.06 470 LEU A CA 1
ATOM 3848 C C . LEU A 1 470 ? 4.226 26.824 -4.775 1.00 80.06 470 LEU A C 1
ATOM 3850 O O . LEU A 1 470 ? 3.486 27.512 -5.480 1.00 80.06 470 LEU A O 1
ATOM 3854 N N . ASP A 1 471 ? 5.286 26.189 -5.281 1.00 86.94 471 ASP A N 1
ATOM 3855 C CA . ASP A 1 471 ? 5.708 26.225 -6.685 1.00 86.94 471 ASP A CA 1
ATOM 3856 C C . ASP A 1 471 ? 5.502 24.859 -7.367 1.00 86.94 471 ASP A C 1
ATOM 3858 O O . ASP A 1 471 ? 5.736 23.809 -6.779 1.00 86.94 471 ASP A O 1
ATOM 3862 N N . LYS A 1 472 ? 5.032 24.868 -8.621 1.00 88.69 472 LYS A N 1
ATOM 3863 C CA . LYS A 1 472 ? 4.733 23.654 -9.411 1.00 88.69 472 LYS A CA 1
ATOM 3864 C C . LYS A 1 472 ? 5.773 23.328 -10.486 1.00 88.69 472 LYS A C 1
ATOM 3866 O O . LYS A 1 472 ? 5.629 22.347 -11.208 1.00 88.69 472 LYS A O 1
ATOM 3871 N N . HIS A 1 473 ? 6.763 24.189 -10.666 1.00 93.25 473 HIS A N 1
ATOM 3872 C CA . HIS A 1 473 ? 7.766 24.117 -11.726 1.00 93.25 473 HIS A CA 1
ATOM 3873 C C . HIS A 1 473 ? 9.190 24.031 -11.172 1.00 93.25 473 HIS A C 1
ATOM 3875 O O . HIS A 1 473 ? 10.114 23.809 -11.951 1.00 93.25 473 HIS A O 1
ATOM 3881 N N . ASN A 1 474 ? 9.367 24.188 -9.863 1.00 95.06 474 ASN A N 1
ATOM 3882 C CA . ASN A 1 474 ? 10.644 24.123 -9.171 1.00 95.06 474 ASN A CA 1
ATOM 3883 C C . ASN A 1 474 ? 10.529 23.148 -7.996 1.00 95.06 474 ASN A C 1
ATOM 3885 O O . ASN A 1 474 ? 9.520 23.148 -7.298 1.00 95.06 474 ASN A O 1
ATOM 3889 N N . ILE A 1 475 ? 11.546 22.313 -7.797 1.00 96.81 475 ILE A N 1
ATOM 3890 C CA . ILE A 1 475 ? 11.549 21.275 -6.758 1.00 96.81 475 ILE A CA 1
ATOM 3891 C C . ILE A 1 475 ? 12.974 21.027 -6.259 1.00 96.81 475 ILE A C 1
ATOM 3893 O O . ILE A 1 475 ? 13.928 21.128 -7.036 1.00 96.81 475 ILE A O 1
ATOM 3897 N N . GLY A 1 476 ? 13.138 20.693 -4.981 1.00 97.38 476 GLY A N 1
ATOM 3898 C CA . GLY A 1 476 ? 14.417 20.225 -4.455 1.00 97.38 476 GLY A CA 1
ATOM 3899 C C . GLY A 1 476 ? 14.778 18.828 -4.974 1.00 97.38 476 GLY A C 1
ATOM 3900 O O . GLY A 1 476 ? 13.907 17.996 -5.235 1.00 97.38 476 GLY A O 1
ATOM 3901 N N . TYR A 1 477 ? 16.073 18.544 -5.118 1.00 97.88 477 TYR A N 1
ATOM 3902 C CA . TYR A 1 477 ? 16.572 17.243 -5.573 1.00 97.88 477 TYR A CA 1
ATOM 3903 C C . TYR A 1 477 ? 16.103 16.089 -4.679 1.00 97.88 477 TYR A C 1
ATOM 3905 O O . TYR A 1 477 ? 15.602 15.090 -5.194 1.00 97.88 477 TYR A O 1
ATOM 3913 N N . ASN A 1 478 ? 16.220 16.233 -3.354 1.00 97.12 478 ASN A N 1
ATOM 3914 C CA . ASN A 1 478 ? 15.827 15.183 -2.409 1.00 97.12 478 ASN A CA 1
ATOM 3915 C C . ASN A 1 478 ? 14.331 14.888 -2.512 1.00 97.12 478 ASN A C 1
ATOM 3917 O O . ASN A 1 478 ? 13.931 13.729 -2.553 1.00 97.12 478 ASN A O 1
ATOM 3921 N N . THR A 1 479 ? 13.515 15.931 -2.641 1.00 96.38 479 THR A N 1
ATOM 3922 C CA . THR A 1 479 ? 12.074 15.794 -2.843 1.00 96.38 479 THR A CA 1
ATOM 3923 C C . THR A 1 479 ? 11.766 15.102 -4.166 1.00 96.38 479 THR A C 1
ATOM 3925 O O . THR A 1 479 ? 11.001 14.145 -4.178 1.00 96.38 479 THR A O 1
ATOM 3928 N N . MET A 1 480 ? 12.394 15.501 -5.277 1.00 97.88 480 MET A N 1
ATOM 3929 C CA . MET A 1 480 ? 12.202 14.819 -6.563 1.00 97.88 480 MET A CA 1
ATOM 3930 C C . MET A 1 480 ? 12.572 13.329 -6.487 1.00 97.88 480 MET A C 1
ATOM 3932 O O . MET A 1 480 ? 11.865 12.490 -7.049 1.00 97.88 480 MET A O 1
ATOM 3936 N N . LEU A 1 481 ? 13.662 12.986 -5.795 1.00 98.56 481 LEU A N 1
ATOM 3937 C CA . LEU A 1 481 ? 14.070 11.598 -5.582 1.00 98.56 481 LEU A CA 1
ATOM 3938 C C . LEU A 1 481 ? 13.025 10.825 -4.769 1.00 98.56 481 LEU A C 1
ATOM 3940 O O . LEU A 1 481 ? 12.591 9.760 -5.207 1.00 98.56 481 LEU A O 1
ATOM 3944 N N . THR A 1 482 ? 12.579 11.381 -3.641 1.00 97.50 482 THR A N 1
ATOM 3945 C CA . THR A 1 482 ? 11.537 10.786 -2.792 1.00 97.50 482 THR A CA 1
ATOM 3946 C C . THR A 1 482 ? 10.248 10.549 -3.573 1.00 97.50 482 THR A C 1
ATOM 3948 O O . THR A 1 482 ? 9.728 9.437 -3.563 1.00 97.50 482 THR A O 1
ATOM 3951 N N . GLU A 1 483 ? 9.767 11.543 -4.322 1.00 97.75 483 GLU A N 1
ATOM 3952 C CA . GLU A 1 483 ? 8.552 11.424 -5.141 1.00 97.75 483 GLU A CA 1
ATOM 3953 C C . GLU A 1 483 ? 8.713 10.386 -6.261 1.00 97.75 483 GLU A C 1
ATOM 3955 O O . GLU A 1 483 ? 7.765 9.672 -6.589 1.00 97.75 483 GLU A O 1
ATOM 3960 N N . THR A 1 484 ? 9.922 10.245 -6.822 1.00 98.69 484 THR A N 1
ATOM 3961 C CA . THR A 1 484 ? 10.222 9.208 -7.824 1.00 98.69 484 THR A CA 1
ATOM 3962 C C . THR A 1 484 ? 10.190 7.807 -7.212 1.00 98.69 484 THR A C 1
ATOM 3964 O O . THR A 1 484 ? 9.609 6.892 -7.791 1.00 98.69 484 THR A O 1
ATOM 3967 N N . ILE A 1 485 ? 10.756 7.620 -6.019 1.00 98.56 485 ILE A N 1
ATOM 3968 C CA . ILE A 1 485 ? 10.682 6.341 -5.299 1.00 98.56 485 ILE A CA 1
ATOM 3969 C C . ILE A 1 485 ? 9.229 6.028 -4.910 1.00 98.56 485 ILE A C 1
ATOM 3971 O O . ILE A 1 485 ? 8.780 4.893 -5.067 1.00 98.56 485 ILE A O 1
ATOM 3975 N N . GLN A 1 486 ? 8.468 7.027 -4.456 1.00 97.44 486 GLN A N 1
ATOM 3976 C CA . GLN A 1 486 ? 7.061 6.858 -4.090 1.00 97.44 486 GLN A CA 1
ATOM 3977 C C . GLN A 1 486 ? 6.197 6.426 -5.280 1.00 97.44 486 GLN A C 1
ATOM 3979 O O . GLN A 1 486 ? 5.441 5.464 -5.146 1.00 97.44 486 GLN A O 1
ATOM 3984 N N . ILE A 1 487 ? 6.331 7.056 -6.458 1.00 98.12 487 ILE A N 1
ATOM 3985 C CA . ILE A 1 487 ? 5.583 6.609 -7.646 1.00 98.12 487 ILE A CA 1
ATOM 3986 C C . ILE A 1 487 ? 6.012 5.201 -8.084 1.00 98.12 487 ILE A C 1
ATOM 3988 O O . ILE A 1 487 ? 5.155 4.401 -8.448 1.00 98.12 487 ILE A O 1
ATOM 3992 N N . MET A 1 488 ? 7.296 4.839 -7.970 1.00 98.50 488 MET A N 1
ATOM 3993 C CA . MET A 1 488 ? 7.766 3.476 -8.259 1.00 98.50 488 MET A CA 1
ATOM 3994 C C . MET A 1 488 ? 7.138 2.423 -7.329 1.00 98.50 488 MET A C 1
ATOM 3996 O O . MET A 1 488 ? 6.768 1.340 -7.796 1.00 98.50 488 MET A O 1
ATOM 4000 N N . LYS A 1 489 ? 6.985 2.731 -6.033 1.00 97.31 489 LYS A N 1
ATOM 4001 C CA . LYS A 1 489 ? 6.304 1.864 -5.051 1.00 97.31 489 LYS A CA 1
ATOM 4002 C C . LYS A 1 489 ? 4.800 1.764 -5.335 1.00 97.31 489 LYS A C 1
ATOM 4004 O O . LYS A 1 489 ? 4.260 0.658 -5.365 1.00 97.31 489 LYS A O 1
ATOM 4009 N N . LEU A 1 490 ? 4.143 2.888 -5.638 1.00 97.75 490 LEU A N 1
ATOM 4010 C CA . LEU A 1 490 ? 2.721 2.925 -6.002 1.00 97.75 490 LEU A CA 1
ATOM 4011 C C . LEU A 1 490 ? 2.430 2.098 -7.263 1.00 97.75 490 LEU A C 1
ATOM 4013 O O . LEU A 1 490 ? 1.475 1.324 -7.302 1.00 97.75 490 LEU A O 1
ATOM 4017 N N . VAL A 1 491 ? 3.276 2.227 -8.287 1.00 98.25 491 VAL A N 1
ATOM 4018 C CA . VAL A 1 491 ? 3.150 1.478 -9.543 1.00 98.25 491 VAL A CA 1
ATOM 4019 C C . VAL A 1 491 ? 3.389 -0.011 -9.316 1.00 98.25 491 VAL A C 1
ATOM 4021 O O . VAL A 1 491 ? 2.616 -0.820 -9.822 1.00 98.25 491 VAL A O 1
ATOM 4024 N N . LYS A 1 492 ? 4.387 -0.397 -8.508 1.00 97.31 492 LYS A N 1
ATOM 4025 C CA . LYS A 1 492 ? 4.572 -1.802 -8.107 1.00 97.31 492 LYS A CA 1
ATOM 4026 C C . LYS A 1 492 ? 3.299 -2.374 -7.488 1.00 97.31 492 LYS A C 1
ATOM 4028 O O . LYS A 1 492 ? 2.860 -3.448 -7.900 1.00 97.31 492 LYS A O 1
ATOM 4033 N N . ALA A 1 493 ? 2.708 -1.662 -6.528 1.00 97.00 493 ALA A N 1
ATOM 4034 C CA . ALA A 1 493 ? 1.471 -2.089 -5.886 1.00 97.00 493 ALA A CA 1
ATOM 4035 C C . ALA A 1 493 ? 0.341 -2.235 -6.919 1.00 97.00 493 ALA A C 1
ATOM 4037 O O . ALA A 1 493 ? -0.278 -3.294 -6.995 1.00 97.00 493 ALA A O 1
ATOM 4038 N N . ALA A 1 494 ? 0.144 -1.242 -7.794 1.00 98.12 494 ALA A N 1
ATOM 4039 C CA . ALA A 1 494 ? -0.864 -1.283 -8.854 1.00 98.12 494 ALA A CA 1
ATOM 4040 C C . ALA A 1 494 ? -0.687 -2.473 -9.816 1.00 98.12 494 ALA A C 1
ATOM 4042 O O . ALA A 1 494 ? -1.659 -3.152 -10.147 1.00 98.12 494 ALA A O 1
ATOM 4043 N N . VAL A 1 495 ? 0.543 -2.780 -10.236 1.00 97.88 495 VAL A N 1
ATOM 4044 C CA . VAL A 1 495 ? 0.822 -3.922 -11.121 1.00 97.88 495 VAL A CA 1
ATOM 4045 C C . VAL A 1 495 ? 0.565 -5.254 -10.404 1.00 97.88 495 VAL A C 1
ATOM 4047 O O . VAL A 1 495 ? -0.028 -6.164 -10.986 1.00 97.88 495 VAL A O 1
ATOM 4050 N N . ILE A 1 496 ? 0.940 -5.375 -9.128 1.00 95.69 496 ILE A N 1
ATOM 4051 C CA . ILE A 1 496 ? 0.624 -6.562 -8.319 1.00 95.69 496 ILE A CA 1
ATOM 4052 C C . ILE A 1 496 ? -0.893 -6.723 -8.152 1.00 95.69 496 ILE A C 1
ATOM 4054 O O . ILE A 1 496 ? -1.418 -7.827 -8.327 1.00 95.69 496 ILE A O 1
ATOM 4058 N N . TYR A 1 497 ? -1.613 -5.634 -7.874 1.00 97.19 497 TYR A N 1
ATOM 4059 C CA . TYR A 1 497 ? -3.070 -5.655 -7.797 1.00 97.19 497 TYR A CA 1
ATOM 4060 C C . TYR A 1 497 ? -3.706 -6.050 -9.117 1.00 97.19 497 TYR A C 1
ATOM 4062 O O . TYR A 1 497 ? -4.642 -6.840 -9.093 1.00 97.19 497 TYR A O 1
ATOM 4070 N N . LEU A 1 498 ? -3.180 -5.590 -10.254 1.00 97.31 498 LEU A N 1
ATOM 4071 C CA . LEU A 1 498 ? -3.645 -6.006 -11.575 1.00 97.31 498 LEU A CA 1
ATOM 4072 C C . LEU A 1 498 ? -3.502 -7.524 -11.772 1.00 97.31 498 LEU A C 1
ATOM 4074 O O . LEU A 1 498 ? -4.458 -8.189 -12.169 1.00 97.31 498 LEU A O 1
ATOM 4078 N N . VAL A 1 499 ? -2.335 -8.091 -11.459 1.00 95.75 499 VAL A N 1
ATOM 4079 C CA . VAL A 1 499 ? -2.101 -9.538 -11.600 1.00 95.75 499 VAL A CA 1
ATOM 4080 C C . VAL A 1 499 ? -3.020 -10.340 -10.677 1.00 95.75 499 VAL A C 1
ATOM 4082 O O . VAL A 1 499 ? -3.630 -11.321 -11.111 1.00 95.75 499 VAL A O 1
ATOM 4085 N N . ASN A 1 500 ? -3.175 -9.910 -9.421 1.00 94.88 500 ASN A N 1
ATOM 4086 C CA . ASN A 1 500 ? -4.075 -10.582 -8.488 1.00 94.88 500 ASN A CA 1
ATOM 4087 C C . ASN A 1 500 ? -5.546 -10.442 -8.890 1.00 94.88 500 ASN A C 1
ATOM 4089 O O . ASN A 1 500 ? -6.314 -11.392 -8.753 1.00 94.88 500 ASN A O 1
ATOM 4093 N N . PHE A 1 501 ? -5.930 -9.279 -9.424 1.00 95.19 501 PHE A N 1
ATOM 4094 C CA . PHE A 1 501 ? -7.257 -9.020 -9.971 1.00 95.19 501 PHE A CA 1
ATOM 4095 C C . PHE A 1 501 ? -7.613 -10.074 -11.023 1.00 95.19 501 PHE A C 1
ATOM 4097 O O . PHE A 1 501 ? -8.634 -10.748 -10.869 1.00 95.19 501 PHE A O 1
ATOM 4104 N N . VAL A 1 502 ? -6.746 -10.275 -12.022 1.00 95.88 502 VAL A N 1
ATOM 4105 C CA . VAL A 1 502 ? -6.958 -11.281 -13.072 1.00 95.88 502 VAL A CA 1
ATOM 4106 C C . VAL A 1 502 ? -7.055 -12.675 -12.460 1.00 95.88 502 VAL A C 1
ATOM 4108 O O . VAL A 1 502 ? -8.010 -13.397 -12.726 1.00 95.88 502 VAL A O 1
ATOM 4111 N N . ASN A 1 503 ? -6.131 -13.042 -11.569 1.00 93.69 503 ASN A N 1
ATOM 4112 C CA . ASN A 1 503 ? -6.158 -14.352 -10.916 1.00 93.69 503 ASN A CA 1
ATOM 4113 C C . ASN A 1 503 ? -7.472 -14.619 -10.155 1.00 93.69 503 ASN A C 1
ATOM 4115 O O . ASN A 1 503 ? -8.017 -15.723 -10.214 1.00 93.69 503 ASN A O 1
ATOM 4119 N N . VAL A 1 504 ? -8.010 -13.614 -9.459 1.00 93.06 504 VAL A N 1
ATOM 4120 C CA . VAL A 1 504 ? -9.282 -13.725 -8.733 1.00 93.06 504 VAL A CA 1
ATOM 4121 C C . VAL A 1 504 ? -10.465 -13.885 -9.695 1.00 93.06 504 VAL A C 1
ATOM 4123 O O . VAL A 1 504 ? -11.316 -14.744 -9.450 1.00 93.06 504 VAL A O 1
ATOM 4126 N N . GLU A 1 505 ? -10.527 -13.120 -10.789 1.00 94.38 505 GLU A N 1
ATOM 4127 C CA . GLU A 1 505 ? -11.597 -13.251 -11.793 1.00 94.38 505 GLU A CA 1
ATOM 4128 C C . GLU A 1 505 ? -11.570 -14.612 -12.495 1.00 94.38 505 GLU A C 1
ATOM 4130 O O . GLU A 1 505 ? -12.588 -15.299 -12.608 1.00 94.38 505 GLU A O 1
ATOM 4135 N N . GLU A 1 506 ? -10.390 -15.073 -12.891 1.00 93.12 506 GLU A N 1
ATOM 4136 C CA . GLU A 1 506 ? -10.217 -16.381 -13.522 1.00 93.12 506 GLU A CA 1
ATOM 4137 C C . GLU A 1 506 ? -10.508 -17.521 -12.536 1.00 93.12 506 GLU A C 1
ATOM 4139 O O . GLU A 1 506 ? -11.139 -18.522 -12.882 1.00 93.12 506 GLU A O 1
ATOM 4144 N N . GLY A 1 507 ? -10.181 -17.339 -11.255 1.00 91.31 507 GLY A N 1
ATOM 4145 C CA . GLY A 1 507 ? -10.595 -18.243 -10.184 1.00 91.31 507 GLY A CA 1
ATOM 4146 C C . GLY A 1 507 ? -12.120 -18.371 -10.046 1.00 91.31 507 GLY A C 1
ATOM 4147 O O . GLY A 1 507 ? -12.618 -19.462 -9.745 1.00 91.31 507 GLY A O 1
ATOM 4148 N N . LYS A 1 508 ? -12.886 -17.300 -10.296 1.00 90.94 508 LYS A N 1
ATOM 4149 C CA . LYS A 1 508 ? -14.362 -17.346 -10.323 1.00 90.94 508 LYS A CA 1
ATOM 4150 C C . LYS A 1 508 ? -14.865 -18.104 -11.546 1.00 90.94 508 LYS A C 1
ATOM 4152 O O . LYS A 1 508 ? -15.716 -18.984 -11.395 1.00 90.94 508 LYS A O 1
ATOM 4157 N N . LYS A 1 509 ? -14.291 -17.847 -12.729 1.00 89.25 509 LYS A N 1
ATOM 4158 C CA . LYS A 1 509 ? -14.609 -18.588 -13.965 1.00 89.25 509 LYS A CA 1
ATOM 4159 C C . LYS A 1 509 ? -14.372 -20.090 -13.795 1.00 89.25 509 LYS A C 1
ATOM 4161 O O . LYS A 1 509 ? -15.240 -20.886 -14.149 1.00 89.25 509 LYS A O 1
ATOM 4166 N N . ARG A 1 510 ? -13.262 -20.479 -13.154 1.00 86.44 510 ARG A N 1
ATOM 4167 C CA . ARG A 1 510 ? -12.951 -21.879 -12.812 1.00 86.44 510 ARG A CA 1
ATOM 4168 C C . ARG A 1 510 ? -14.052 -22.546 -11.996 1.00 86.44 510 ARG A C 1
ATOM 4170 O O . ARG A 1 510 ? -14.445 -23.668 -12.299 1.00 86.44 510 ARG A O 1
ATOM 4177 N N . LYS A 1 511 ? -14.542 -21.866 -10.956 1.00 85.12 511 LYS A N 1
ATOM 4178 C CA . LYS A 1 511 ? -15.591 -22.392 -10.069 1.00 85.12 511 LYS A CA 1
ATOM 4179 C C . LYS A 1 511 ? -16.951 -22.475 -10.765 1.00 85.12 511 LYS A C 1
ATOM 4181 O O . LYS A 1 511 ? -17.693 -23.417 -10.513 1.00 85.12 511 LYS A O 1
ATOM 4186 N N . ALA A 1 512 ? -17.265 -21.518 -11.638 1.00 83.94 512 ALA A N 1
ATOM 4187 C CA . ALA A 1 512 ? -18.534 -21.471 -12.364 1.00 83.94 512 ALA A CA 1
ATOM 4188 C C . ALA A 1 512 ? -18.598 -22.454 -13.547 1.00 83.94 512 ALA A C 1
ATOM 4190 O O . ALA A 1 512 ? -19.672 -22.948 -13.880 1.00 83.94 512 ALA A O 1
ATOM 4191 N N . GLY A 1 513 ? -17.462 -22.730 -14.195 1.00 73.69 513 GLY A N 1
ATOM 4192 C CA . GLY A 1 513 ? -17.419 -23.425 -15.480 1.00 73.69 513 GLY A CA 1
ATOM 4193 C C . GLY A 1 513 ? -17.842 -24.892 -15.443 1.00 73.69 513 GLY A C 1
ATOM 4194 O O . GLY A 1 513 ? -18.308 -25.387 -16.465 1.00 73.69 513 GLY A O 1
ATOM 4195 N N . GLY A 1 514 ? -17.664 -25.599 -14.317 1.00 70.75 514 GLY A N 1
ATOM 4196 C CA . GLY A 1 514 ? -18.007 -27.024 -14.133 1.00 70.75 514 GLY A CA 1
ATOM 4197 C C . GLY A 1 514 ? -17.330 -28.018 -15.096 1.00 70.75 514 GLY A C 1
ATOM 4198 O O . GLY A 1 514 ? -17.439 -29.228 -14.920 1.00 70.75 514 GLY A O 1
ATOM 4199 N N . LYS A 1 515 ? -16.636 -27.518 -16.120 1.00 77.38 515 LYS A N 1
ATOM 4200 C CA . LYS A 1 515 ? -15.955 -28.267 -17.169 1.00 77.38 515 LYS A CA 1
ATOM 4201 C C . LYS A 1 515 ? -14.526 -28.607 -16.738 1.00 77.38 515 LYS A C 1
ATOM 4203 O O . LYS A 1 515 ? -13.926 -27.840 -15.981 1.00 77.38 515 LYS A O 1
ATOM 4208 N N . PRO A 1 516 ? -13.961 -29.717 -17.242 1.00 78.56 516 PRO A N 1
ATOM 4209 C CA . PRO A 1 516 ? -12.543 -30.005 -17.085 1.00 78.56 516 PRO A CA 1
ATOM 4210 C C . PRO A 1 516 ? -11.702 -28.850 -17.634 1.00 78.56 516 PRO A C 1
ATOM 4212 O O . PRO A 1 516 ? -11.970 -28.348 -18.725 1.00 78.56 516 PRO A O 1
ATOM 4215 N N . ILE A 1 517 ? -10.697 -28.442 -16.868 1.00 83.62 517 ILE A N 1
ATOM 4216 C CA . ILE A 1 517 ? -9.705 -27.444 -17.266 1.00 83.62 517 ILE A CA 1
ATOM 4217 C C . ILE A 1 517 ? -8.381 -28.182 -17.395 1.00 83.62 517 ILE A C 1
ATOM 4219 O O . ILE A 1 517 ? -8.010 -28.933 -16.491 1.00 83.62 517 ILE A O 1
ATOM 4223 N N . LEU A 1 518 ? -7.707 -27.986 -18.524 1.00 81.81 518 LEU A N 1
ATOM 4224 C CA . LEU A 1 518 ? -6.358 -28.478 -18.756 1.00 81.81 518 LEU A CA 1
ATOM 4225 C C . LEU A 1 518 ? -5.382 -27.331 -18.507 1.00 81.81 518 LEU A C 1
ATOM 4227 O O . LEU A 1 518 ? -5.570 -26.243 -19.049 1.00 81.81 518 LEU A O 1
ATOM 4231 N N . ASP A 1 519 ? -4.352 -27.576 -17.701 1.00 82.88 519 ASP A N 1
ATOM 4232 C CA . ASP A 1 519 ? -3.282 -26.603 -17.517 1.00 82.88 519 ASP A CA 1
ATOM 4233 C C . ASP A 1 519 ? -2.429 -26.552 -18.792 1.00 82.88 519 ASP A C 1
ATOM 4235 O O . ASP A 1 519 ? -1.901 -27.571 -19.244 1.00 82.88 519 ASP A O 1
ATOM 4239 N N . MET A 1 520 ? -2.302 -25.358 -19.369 1.00 81.38 520 MET A N 1
ATOM 4240 C CA . MET A 1 520 ? -1.405 -25.081 -20.486 1.00 81.38 520 MET A CA 1
ATOM 4241 C C . MET A 1 520 ? -0.288 -24.165 -19.997 1.00 81.38 520 MET A C 1
ATOM 4243 O O . MET A 1 520 ? -0.545 -23.101 -19.433 1.00 81.38 520 MET A O 1
ATOM 4247 N N . TYR A 1 521 ? 0.955 -24.591 -20.203 1.00 80.19 521 TYR A N 1
ATOM 4248 C CA . TYR A 1 521 ? 2.126 -23.818 -19.810 1.00 80.19 521 TYR A CA 1
ATOM 4249 C C . TYR A 1 521 ? 2.577 -22.939 -20.969 1.00 80.19 521 TYR A C 1
ATOM 4251 O O . TYR A 1 521 ? 2.778 -23.421 -22.083 1.00 80.19 521 TYR A O 1
ATOM 4259 N N . ALA A 1 522 ? 2.741 -21.650 -20.688 1.00 75.69 522 ALA A N 1
ATOM 4260 C CA . ALA A 1 522 ? 3.383 -20.726 -21.603 1.00 75.69 522 ALA A CA 1
ATOM 4261 C C . ALA A 1 522 ? 4.895 -20.758 -21.377 1.00 75.69 522 ALA A C 1
ATOM 4263 O O . ALA A 1 522 ? 5.358 -20.771 -20.235 1.00 75.69 522 ALA A O 1
ATOM 4264 N N . ASP A 1 523 ? 5.654 -20.750 -22.468 1.00 77.44 523 ASP A N 1
ATOM 4265 C CA . ASP A 1 523 ? 7.098 -20.583 -22.402 1.00 77.44 523 ASP A CA 1
ATOM 4266 C C . ASP A 1 523 ? 7.433 -19.147 -21.970 1.00 77.44 523 ASP A C 1
ATOM 4268 O O . ASP A 1 523 ? 7.033 -18.178 -22.617 1.00 77.44 523 ASP A O 1
ATOM 4272 N N . THR A 1 524 ? 8.149 -19.016 -20.855 1.00 73.12 524 THR A N 1
ATOM 4273 C CA . THR A 1 524 ? 8.619 -17.736 -20.312 1.00 73.12 524 THR A CA 1
ATOM 4274 C C . THR A 1 524 ? 10.114 -17.515 -20.551 1.00 73.12 524 THR A C 1
ATOM 4276 O O . THR A 1 524 ? 10.686 -16.601 -19.966 1.00 73.12 524 THR A O 1
ATOM 4279 N N . SER A 1 525 ? 10.770 -18.340 -21.375 1.00 68.94 525 SER A N 1
ATOM 4280 C CA . SER A 1 525 ? 12.216 -18.294 -21.645 1.00 68.94 525 SER A CA 1
ATOM 4281 C C . SER A 1 525 ? 12.657 -17.170 -22.590 1.00 68.94 525 SER A C 1
ATOM 4283 O O . SER A 1 525 ? 13.765 -17.206 -23.123 1.00 68.94 525 SER A O 1
ATOM 4285 N N . GLN A 1 526 ? 11.823 -16.144 -22.778 1.00 66.50 526 GLN A N 1
ATOM 4286 C CA . GLN A 1 526 ? 12.184 -14.954 -23.537 1.00 66.50 526 GLN A CA 1
ATOM 4287 C C . GLN A 1 526 ? 13.229 -14.140 -22.753 1.00 66.50 526 GLN A C 1
ATOM 4289 O O . GLN A 1 526 ? 12.901 -13.211 -22.019 1.00 66.50 526 GLN A O 1
ATOM 4294 N N . PHE A 1 527 ? 14.494 -14.522 -22.905 1.00 56.25 527 PHE A N 1
ATOM 4295 C CA . PHE A 1 527 ? 15.664 -13.757 -22.489 1.00 56.25 527 PHE A CA 1
ATOM 4296 C C . PHE A 1 527 ? 16.333 -13.153 -23.729 1.00 56.25 527 PHE A C 1
ATOM 4298 O O . PHE A 1 527 ? 16.200 -13.692 -24.831 1.00 56.25 527 PHE A O 1
ATOM 4305 N N . LEU A 1 528 ? 17.004 -12.014 -23.543 1.00 37.34 528 LEU A N 1
ATOM 4306 C CA . LEU A 1 528 ? 17.913 -11.450 -24.545 1.00 37.34 528 LEU A CA 1
ATOM 4307 C C . LEU A 1 528 ? 19.092 -12.389 -24.809 1.00 37.34 528 LEU A C 1
ATOM 4309 O O . LEU A 1 528 ? 19.609 -12.960 -23.820 1.00 37.34 528 LEU A O 1
#

Secondary structure (DSSP, 8-state):
--HHHHHHHHHHHHHHTT-HHHHHHHHHHHHHH-TT-HHHHHHHHHHHHHHHHHTT-HHHHHHHHHHHHHHHTT--SHHHHHHHHHHHHHHHHHHIIIII---SSS-TTGGG-HHHHHHHHHHHHHHT-TT---HHHHHHHHHHHHHHHHHTT-HHHHHHHHHHHHHH-TT-HHHHHHHHHHHHTTGGGSGGGHHHHHHHHHHHHHHHTT-HHHHHHHHHHHHHHHHHHHHHHHTT-SSGGGGGS-PPPPPPP-TT--HHHHHHHHHHHHTT-SSSS--S-TT-GGGS-----------TT--SHHHHHHHHHHHHHHHHHHHHHHHHHHH---HHHHHHHTTS-----SS-EE-SHHHHHHHHHHHHHHHHHHHHHHHHHHHTT----GGGB-TT--TTSSS-B-SSEETTEEPHHHHTT--HHHHHHHHHHHHHHTTTTHHHHHHHHHHHHS--EEE-TTT---TTS--SSEEEHHHHHHHHHHHHHHHHHHHHHHHHHHHHHHHHHHHHH-S-----PPP-----

Sequence (528 aa):
MDRTTLLIQSIASLIKAGDFKNSLKRMGEFEQNNPDERLYKFYKPGFLIDIGVGLKSEKIIKDGITAAELALEKAKDGKVQAYLHYCLANGYTDLFELTERIATAVDRNIPQSENLWKAKRHLMKATSVEDIGDTGLIAQLFVNLGNCLDTLGRSIEAIDTYDEAIDINKNFSMAIANKAKALRAFAEISDKYRAAIYVEVYQDIKSVIDNPDLVEVGGQSAKQAFERELQYIESRFQDKSLLKKKLKHPRYKMDDLSNFEKFYLELCQKEKLFLNFHIHQDHCEAAIEDPIFIRLITKVDDDDTFYKFAKYLNQIKEDYAVARLLLVQSQYRQDDFNRISERTSFVYALDYSQFNIYTGLLKSSFKEAFNILDKVAVFVNDYYQLGFREEDIYFNSIRGIKRGVSIWQDNGVIRKEILNSENISLYALYDIYRDFQSGEHQRIQDIRNALTHRRLVIYDSGLTDWDSKLDKHNIGYNTMLTETIQIMKLVKAAVIYLVNFVNVEEGKKRKAGGKPILDMYADTSQFL

Foldseek 3Di:
DDPVVVLVVVLVVCLVVLVLVVSVVSLVVVCVVCVPDPVCLLCVLQSLQSSCLSVLNLVSLVVSLVSLVVQCVVDPDLLSLLVSLVSNLSSLVSCCVSPPDDPDPFRLCLLVRPSLLSSLVSLVSSLPRPPNVDLVSNLVSLLSNLVSCVSLLVLLVSLVSLVVSCVSPVLQLSSQLSNLVSLLLCLVQQPVCNLVSLLSSLCSNVVRLPPPNQCVPVNPVSSVVSVVSNVVSCVVDPDSVSSVDDDDAAFDDDPPDDPLVVLLQVVCLVLQLALHSDNPDPRGPRSRHNPGDADAFDPPPPPDPRVVLRVLLVVLNVLLVLLSSLLSQLVDDDDVQVVVFVVDDDDDPVQQWDDTVSVVSLLSSLLSLQVSLLSLQVSLCVVLVVPDDSVQTDLLDDPDPDDHDYPQDDPPHGDPCLSVLSQSLSSSSSSLSVCSVVCVCVLSVLSNCCSPPHAAIEGDPVVDDCVPDPDSRYYYPVVSSVSSSVSSSVSSSSSSSSRSRSVSSNVVCVVPVPDDGDDDDDDPPPDD

Radius of gyration: 25.4 Å; chains: 1; bounding box: 58×64×71 Å